Protein AF-0000000078814938 (afdb_homodimer)

Structure (mmCIF, N/CA/C/O backbone):
data_AF-0000000078814938-model_v1
#
loop_
_entity.id
_entity.type
_entity.pdbx_description
1 polymer 'Phospholipase D-like domain-containing protein'
#
loop_
_atom_site.group_PDB
_atom_site.id
_atom_site.type_symbol
_atom_site.label_atom_id
_atom_site.label_alt_id
_atom_site.label_comp_id
_atom_site.label_asym_id
_atom_site.label_entity_id
_atom_site.label_seq_id
_atom_site.pdbx_PDB_ins_code
_atom_site.Cartn_x
_atom_site.Cartn_y
_atom_site.Cartn_z
_atom_site.occupancy
_atom_site.B_iso_or_equiv
_atom_site.auth_seq_id
_atom_site.auth_comp_id
_atom_site.auth_asym_id
_atom_site.auth_atom_id
_atom_site.pdbx_PDB_model_num
ATOM 1 N N . MET A 1 1 ? 41.344 -70.188 -36.875 1 22.92 1 MET A N 1
ATOM 2 C CA . MET A 1 1 ? 41.781 -70.812 -35.656 1 22.92 1 MET A CA 1
ATOM 3 C C . MET A 1 1 ? 43.219 -70.438 -35.344 1 22.92 1 MET A C 1
ATOM 5 O O . MET A 1 1 ? 44.031 -71.25 -34.938 1 22.92 1 MET A O 1
ATOM 9 N N . ARG A 1 2 ? 43.75 -69.188 -35.844 1 20.52 2 ARG A N 1
ATOM 10 C CA . ARG A 1 2 ? 45.031 -68.875 -36.438 1 20.52 2 ARG A CA 1
ATOM 11 C C . ARG A 1 2 ? 46.125 -68.75 -35.375 1 20.52 2 ARG A C 1
ATOM 13 O O . ARG A 1 2 ? 46.094 -67.875 -34.531 1 20.52 2 ARG A O 1
ATOM 20 N N . SER A 1 3 ? 46.594 -70 -34.812 1 20.7 3 SER A N 1
ATOM 21 C CA . SER A 1 3 ? 47.281 -70.438 -33.594 1 20.7 3 SER A CA 1
ATOM 22 C C . SER A 1 3 ? 48.688 -69.812 -33.5 1 20.7 3 SER A C 1
ATOM 24 O O . SER A 1 3 ? 49.281 -69.75 -32.438 1 20.7 3 SER A O 1
ATOM 26 N N . LEU A 1 4 ? 49.281 -69.562 -34.688 1 19.75 4 LEU A N 1
ATOM 27 C CA . LEU A 1 4 ? 50.625 -70.062 -34.875 1 19.75 4 LEU A CA 1
ATOM 28 C C . LEU A 1 4 ? 51.625 -69.25 -34.062 1 19.75 4 LEU A C 1
ATOM 30 O O . LEU A 1 4 ? 52.562 -69.812 -33.5 1 19.75 4 LEU A O 1
ATOM 34 N N . PHE A 1 5 ? 51.875 -68 -34.312 1 23.58 5 PHE A N 1
ATOM 35 C CA . PHE A 1 5 ? 53.156 -67.375 -34.656 1 23.58 5 PHE A CA 1
ATOM 36 C C . PHE A 1 5 ? 53.938 -67 -33.406 1 23.58 5 PHE A C 1
ATOM 38 O O . PHE A 1 5 ? 53.562 -66.125 -32.656 1 23.58 5 PHE A O 1
ATOM 45 N N . PHE A 1 6 ? 54.625 -68.062 -32.719 1 23.88 6 PHE A N 1
ATOM 46 C CA . PHE A 1 6 ? 55.219 -68.125 -31.391 1 23.88 6 PHE A CA 1
ATOM 47 C C . PHE A 1 6 ? 56.438 -67.188 -31.297 1 23.88 6 PHE A C 1
ATOM 49 O O . PHE A 1 6 ? 57.531 -67.562 -31.734 1 23.88 6 PHE A O 1
ATOM 56 N N . THR A 1 7 ? 56.469 -65.938 -31.859 1 27.27 7 THR A N 1
ATOM 57 C CA . THR A 1 7 ? 57.75 -65.312 -32.125 1 27.27 7 THR A CA 1
ATOM 58 C C . THR A 1 7 ? 58.531 -65.125 -30.828 1 27.27 7 THR A C 1
ATOM 60 O O . THR A 1 7 ? 58 -64.562 -29.844 1 27.27 7 THR A O 1
ATOM 63 N N . PRO A 1 8 ? 59.688 -65.75 -30.688 1 26.08 8 PRO A N 1
ATOM 64 C CA . PRO A 1 8 ? 60.469 -66 -29.5 1 26.08 8 PRO A CA 1
ATOM 65 C C . PRO A 1 8 ? 60.875 -64.75 -28.781 1 26.08 8 PRO A C 1
ATOM 67 O O . PRO A 1 8 ? 60.906 -63.656 -29.375 1 26.08 8 PRO A O 1
ATOM 70 N N . LYS A 1 9 ? 61.031 -64.812 -27.406 1 26.25 9 LYS A N 1
ATOM 71 C CA . LYS A 1 9 ? 60.938 -63.969 -26.234 1 26.25 9 LYS A CA 1
ATOM 72 C C . LYS A 1 9 ? 62.219 -63.156 -26.047 1 26.25 9 LYS A C 1
ATOM 74 O O . LYS A 1 9 ? 63.281 -63.719 -25.75 1 26.25 9 LYS A O 1
ATOM 79 N N . PRO A 1 10 ? 62.469 -62.188 -27.016 1 26.39 10 PRO A N 1
ATOM 80 C CA . PRO A 1 10 ? 63.844 -61.656 -27.016 1 26.39 10 PRO A CA 1
ATOM 81 C C . PRO A 1 10 ? 64.312 -61.281 -25.609 1 26.39 10 PRO A C 1
ATOM 83 O O . PRO A 1 10 ? 63.469 -61.031 -24.719 1 26.39 10 PRO A O 1
ATOM 86 N N . GLU A 1 11 ? 65.562 -61.438 -25.344 1 25.72 11 GLU A N 1
ATOM 87 C CA . GLU A 1 11 ? 66.5 -61.406 -24.203 1 25.72 11 GLU A CA 1
ATOM 88 C C . GLU A 1 11 ? 66.375 -60.062 -23.469 1 25.72 11 GLU A C 1
ATOM 90 O O . GLU A 1 11 ? 66.188 -59 -24.094 1 25.72 11 GLU A O 1
ATOM 95 N N . ASP A 1 12 ? 66.188 -60.031 -22.094 1 24.47 12 ASP A N 1
ATOM 96 C CA . ASP A 1 12 ? 65.688 -59.156 -21.016 1 24.47 12 ASP A CA 1
ATOM 97 C C . ASP A 1 12 ? 66.688 -58.031 -20.734 1 24.47 12 ASP A C 1
ATOM 99 O O . ASP A 1 12 ? 66.625 -57.344 -19.703 1 24.47 12 ASP A O 1
ATOM 103 N N . VAL A 1 13 ? 67.375 -57.562 -21.797 1 25.81 13 VAL A N 1
ATOM 104 C CA . VAL A 1 13 ? 68.562 -56.844 -21.328 1 25.81 13 VAL A CA 1
ATOM 105 C C . VAL A 1 13 ? 68.125 -55.844 -20.266 1 25.81 13 VAL A C 1
ATOM 107 O O . VAL A 1 13 ? 67.125 -55.156 -20.406 1 25.81 13 VAL A O 1
ATOM 110 N N . PRO A 1 14 ? 68.812 -55.844 -19.062 1 25.91 14 PRO A N 1
ATOM 111 C CA . PRO A 1 14 ? 68.438 -55.219 -17.797 1 25.91 14 PRO A CA 1
ATOM 112 C C . PRO A 1 14 ? 68.5 -53.688 -17.875 1 25.91 14 PRO A C 1
ATOM 114 O O . PRO A 1 14 ? 69.5 -53.094 -18.312 1 25.91 14 PRO A O 1
ATOM 117 N N . GLU A 1 15 ? 67.438 -53.031 -18.406 1 22.36 15 GLU A N 1
ATOM 118 C CA . GLU A 1 15 ? 67.5 -51.594 -18.688 1 22.36 15 GLU A CA 1
ATOM 119 C C . GLU A 1 15 ? 68 -50.844 -17.484 1 22.36 15 GLU A C 1
ATOM 121 O O . GLU A 1 15 ? 67.938 -51.281 -16.344 1 22.36 15 GLU A O 1
ATOM 126 N N . GLU A 1 16 ? 68.812 -49.875 -17.766 1 24.8 16 GLU A N 1
ATOM 127 C CA . GLU A 1 16 ? 69.688 -48.844 -17.203 1 24.8 16 GLU A CA 1
ATOM 128 C C . GLU A 1 16 ? 68.875 -47.969 -16.203 1 24.8 16 GLU A C 1
ATOM 130 O O . GLU A 1 16 ? 67.938 -47.312 -16.562 1 24.8 16 GLU A O 1
ATOM 135 N N . PRO A 1 17 ? 68.688 -48.375 -14.992 1 25.03 17 PRO A N 1
ATOM 136 C CA . PRO A 1 17 ? 67.75 -47.688 -14.141 1 25.03 17 PRO A CA 1
ATOM 137 C C . PRO A 1 17 ? 68.062 -46.219 -13.922 1 25.03 17 PRO A C 1
ATOM 139 O O . PRO A 1 17 ? 69.125 -45.906 -13.383 1 25.03 17 PRO A O 1
ATOM 142 N N . VAL A 1 18 ? 68.188 -45.5 -15.008 1 24.8 18 VAL A N 1
ATOM 143 C CA . VAL A 1 18 ? 68.75 -44.156 -14.797 1 24.8 18 VAL A CA 1
ATOM 144 C C . VAL A 1 18 ? 68.062 -43.5 -13.609 1 24.8 18 VAL A C 1
ATOM 146 O O . VAL A 1 18 ? 66.812 -43.594 -13.453 1 24.8 18 VAL A O 1
ATOM 149 N N . SER A 1 19 ? 68.75 -43.312 -12.508 1 22.05 19 SER A N 1
ATOM 150 C CA . SER A 1 19 ? 68.438 -42.906 -11.141 1 22.05 19 SER A CA 1
ATOM 151 C C . SER A 1 19 ? 67.875 -41.5 -11.102 1 22.05 19 SER A C 1
ATOM 153 O O . SER A 1 19 ? 68.562 -40.531 -10.836 1 22.05 19 SER A O 1
ATOM 155 N N . ASP A 1 20 ? 66.812 -41.219 -11.969 1 20.7 20 ASP A N 1
ATOM 156 C CA . ASP A 1 20 ? 66.375 -39.844 -12.031 1 20.7 20 ASP A CA 1
ATOM 157 C C . ASP A 1 20 ? 66.062 -39.281 -10.641 1 20.7 20 ASP A C 1
ATOM 159 O O . ASP A 1 20 ? 65.062 -39.688 -10.023 1 20.7 20 ASP A O 1
ATOM 163 N N . ARG A 1 21 ? 67.062 -39.062 -9.805 1 26.22 21 ARG A N 1
ATOM 164 C CA . ARG A 1 21 ? 67 -38.469 -8.477 1 26.22 21 ARG A CA 1
ATOM 165 C C . ARG A 1 21 ? 66.188 -37.188 -8.516 1 26.22 21 ARG A C 1
ATOM 167 O O . ARG A 1 21 ? 66.688 -36.125 -8.938 1 26.22 21 ARG A O 1
ATOM 174 N N . GLN A 1 22 ? 65 -37.219 -9.188 1 22.22 22 GLN A N 1
ATOM 175 C CA . GLN A 1 22 ? 64.375 -35.906 -9.258 1 22.22 22 GLN A CA 1
ATOM 176 C C . GLN A 1 22 ? 64.188 -35.281 -7.871 1 22.22 22 GLN A C 1
ATOM 178 O O . GLN A 1 22 ? 63.781 -35.969 -6.926 1 22.22 22 GLN A O 1
ATOM 183 N N . PRO A 1 23 ? 64.875 -34.188 -7.578 1 23.77 23 PRO A N 1
ATOM 184 C CA . PRO A 1 23 ? 64.875 -33.469 -6.297 1 23.77 23 PRO A CA 1
ATOM 185 C C . PRO A 1 23 ? 63.469 -33.188 -5.789 1 23.77 23 PRO A C 1
ATOM 1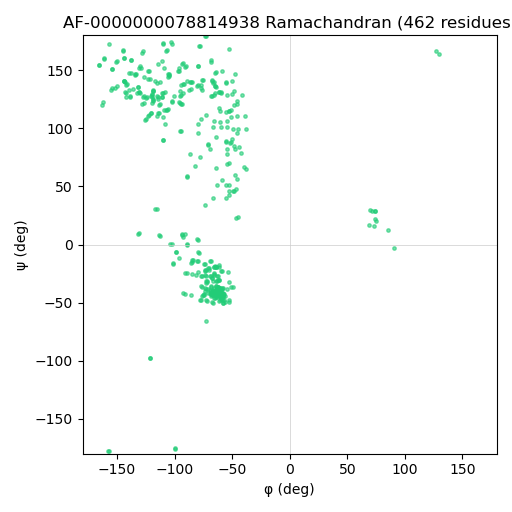87 O O . PRO A 1 23 ? 62.594 -32.781 -6.566 1 23.77 23 PRO A O 1
ATOM 190 N N . GLU A 1 24 ? 62.969 -33.969 -4.871 1 23.2 24 GLU A N 1
ATOM 191 C CA . GLU A 1 24 ? 61.656 -33.812 -4.258 1 23.2 24 GLU A CA 1
ATOM 192 C C . GLU A 1 24 ? 61.469 -32.438 -3.643 1 23.2 24 GLU A C 1
ATOM 194 O O . GLU A 1 24 ? 62.094 -32.125 -2.627 1 23.2 24 GLU A O 1
ATOM 199 N N . GLU A 1 25 ? 61.719 -31.391 -4.352 1 22.67 25 GLU A N 1
ATOM 200 C CA . GLU A 1 25 ? 61.594 -30.125 -3.623 1 22.67 25 GLU A CA 1
ATOM 201 C C . GLU A 1 25 ? 60.281 -30.062 -2.838 1 22.67 25 GLU A C 1
ATOM 203 O O . GLU A 1 25 ? 59.219 -30.516 -3.324 1 22.67 25 GLU A O 1
ATOM 208 N N . ASN A 1 26 ? 60.344 -29.922 -1.495 1 23.95 26 ASN A N 1
ATOM 209 C CA . ASN A 1 26 ? 59.438 -29.75 -0.366 1 23.95 26 ASN A CA 1
ATOM 210 C C . ASN A 1 26 ? 58.438 -28.641 -0.618 1 23.95 26 ASN A C 1
ATOM 212 O O . ASN A 1 26 ? 58.75 -27.453 -0.477 1 23.95 26 ASN A O 1
ATOM 216 N N . ARG A 1 27 ? 57.781 -28.5 -1.717 1 22.89 27 ARG A N 1
ATOM 217 C CA . ARG A 1 27 ? 56.906 -27.359 -1.806 1 22.89 27 ARG A CA 1
ATOM 218 C C . ARG A 1 27 ? 55.906 -27.344 -0.652 1 22.89 27 ARG A C 1
ATOM 220 O O . ARG A 1 27 ? 55.094 -28.266 -0.524 1 22.89 27 ARG A O 1
ATOM 227 N N . ALA A 1 28 ? 56.219 -26.75 0.521 1 27.55 28 ALA A N 1
ATOM 228 C CA . ALA A 1 28 ? 55.375 -26.391 1.665 1 27.55 28 ALA A CA 1
ATOM 229 C C . ALA A 1 28 ? 54.062 -25.781 1.209 1 27.55 28 ALA A C 1
ATOM 231 O O . ALA A 1 28 ? 54.031 -24.75 0.545 1 27.55 28 ALA A O 1
ATOM 232 N N . ASP A 1 29 ? 53.062 -26.562 0.767 1 22.86 29 ASP A N 1
ATOM 233 C CA . ASP A 1 29 ? 51.719 -26.109 0.399 1 22.86 29 ASP A CA 1
ATOM 234 C C . ASP A 1 29 ? 51.125 -25.188 1.465 1 22.86 29 ASP A C 1
ATOM 236 O O . ASP A 1 29 ? 50.781 -25.641 2.555 1 22.86 29 ASP A O 1
ATOM 240 N N . ASN A 1 30 ? 51.719 -24.062 1.802 1 25.91 30 ASN A N 1
ATOM 241 C CA . ASN A 1 30 ? 51.094 -23.031 2.656 1 25.91 30 ASN A CA 1
ATOM 242 C C . ASN A 1 30 ? 49.688 -22.734 2.232 1 25.91 30 ASN A C 1
ATOM 244 O O . ASN A 1 30 ? 49.438 -21.875 1.373 1 25.91 30 ASN A O 1
ATOM 248 N N . THR A 1 31 ? 48.875 -23.688 2.014 1 26.52 31 THR A N 1
ATOM 249 C CA . THR A 1 31 ? 47.5 -23.328 1.744 1 26.52 31 THR A CA 1
ATOM 250 C C . THR A 1 31 ? 46.969 -22.406 2.834 1 26.52 31 THR A C 1
ATOM 252 O O . THR A 1 31 ? 46.969 -22.766 4.012 1 26.52 31 THR A O 1
ATOM 255 N N . PRO A 1 32 ? 47.188 -21.094 2.645 1 28.25 32 PRO A N 1
ATOM 256 C CA . PRO A 1 32 ? 46.594 -20.188 3.627 1 28.25 32 PRO A CA 1
ATOM 257 C C . PRO A 1 32 ? 45.219 -20.625 4.078 1 28.25 32 PRO A C 1
ATOM 259 O O . PRO A 1 32 ? 44.406 -21.094 3.26 1 28.25 32 PRO A O 1
ATOM 262 N N . ASP A 1 33 ? 45.156 -21.25 5.219 1 26.95 33 ASP A N 1
ATOM 263 C CA . ASP A 1 33 ? 43.906 -21.578 5.934 1 26.95 33 ASP A CA 1
ATOM 264 C C . ASP A 1 33 ? 42.875 -20.453 5.812 1 26.95 33 ASP A C 1
ATOM 266 O O . ASP A 1 33 ? 43.094 -19.344 6.332 1 26.95 33 ASP A O 1
ATOM 270 N N . LYS A 1 34 ? 42.406 -20.203 4.566 1 30.14 34 LYS A N 1
ATOM 271 C CA . LYS A 1 34 ? 41.312 -19.266 4.387 1 30.14 34 LYS A CA 1
ATOM 272 C C . LYS A 1 34 ? 40.281 -19.422 5.488 1 30.14 34 LYS A C 1
ATOM 274 O O . LYS A 1 34 ? 39.594 -20.453 5.57 1 30.14 34 LYS A O 1
ATOM 279 N N 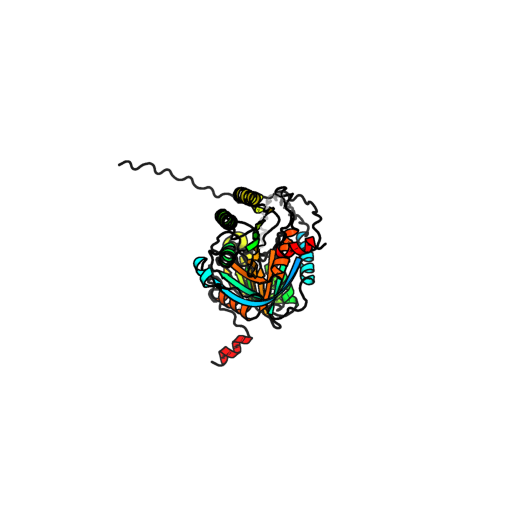. HIS A 1 35 ? 40.656 -19.094 6.691 1 26.28 35 HIS A N 1
ATOM 280 C CA . HIS A 1 35 ? 39.688 -19.047 7.797 1 26.28 35 HIS A CA 1
ATOM 281 C C . HIS A 1 35 ? 38.406 -18.359 7.387 1 26.28 35 HIS A C 1
ATOM 283 O O . HIS A 1 35 ? 38.438 -17.234 6.867 1 26.28 35 HIS A O 1
ATOM 289 N N . ILE A 1 36 ? 37.531 -19.062 6.785 1 26.66 36 ILE A N 1
ATOM 290 C CA . ILE A 1 36 ? 36.188 -18.547 6.539 1 26.66 36 ILE A CA 1
ATOM 291 C C . ILE A 1 36 ? 35.625 -17.938 7.82 1 26.66 36 ILE A C 1
ATOM 293 O O . ILE A 1 36 ? 35.594 -18.594 8.867 1 26.66 36 ILE A O 1
ATOM 297 N N . LYS A 1 37 ? 36 -16.734 8.078 1 26.28 37 LYS A N 1
ATOM 298 C CA . LYS A 1 37 ? 35.312 -16.031 9.172 1 26.28 37 LYS A CA 1
ATOM 299 C C . LYS A 1 37 ? 33.812 -16 8.953 1 26.28 37 LYS A C 1
ATOM 301 O O . LYS A 1 37 ? 33.344 -15.648 7.867 1 26.28 37 LYS A O 1
ATOM 306 N N . ALA A 1 38 ? 33.219 -17 9.438 1 25.97 38 ALA A N 1
ATOM 307 C CA . ALA A 1 38 ? 31.75 -16.938 9.406 1 25.97 38 ALA A CA 1
ATOM 308 C C . ALA A 1 38 ? 31.219 -16.078 10.547 1 25.97 38 ALA A C 1
ATOM 310 O O . ALA A 1 38 ? 31.719 -16.141 11.672 1 25.97 38 ALA A O 1
ATOM 311 N N . ARG A 1 39 ? 30.969 -14.93 10.336 1 26.88 39 ARG A N 1
ATOM 312 C CA . ARG A 1 39 ? 30.266 -14.125 11.32 1 26.88 39 ARG A CA 1
ATOM 313 C C . ARG A 1 39 ? 28.828 -14.625 11.516 1 26.88 39 ARG A C 1
ATOM 315 O O . ARG A 1 39 ? 28.078 -14.773 10.547 1 26.88 39 ARG A O 1
ATOM 322 N N . ARG A 1 40 ? 28.703 -15.211 12.594 1 28.3 40 ARG A N 1
ATOM 323 C CA . ARG A 1 40 ? 27.328 -15.547 12.992 1 28.3 40 ARG A CA 1
ATOM 324 C C . ARG A 1 40 ? 26.5 -14.289 13.211 1 28.3 40 ARG A C 1
ATOM 326 O O . ARG A 1 40 ? 26.922 -13.375 13.93 1 28.3 40 ARG A O 1
ATOM 333 N N . THR A 1 41 ? 25.875 -13.844 12.336 1 30.98 41 THR A N 1
ATOM 334 C CA . THR A 1 41 ? 24.906 -12.789 12.586 1 30.98 41 THR A CA 1
ATOM 335 C C . THR A 1 41 ? 23.75 -13.312 13.445 1 30.98 41 THR A C 1
ATOM 337 O O . THR A 1 41 ? 23.344 -14.469 13.305 1 30.98 41 THR A O 1
ATOM 340 N N . LYS A 1 42 ? 23.781 -13.039 14.602 1 33.34 42 LYS A N 1
ATOM 341 C CA . LYS A 1 42 ? 22.641 -13.336 15.469 1 33.34 42 LYS A CA 1
ATOM 342 C C . LYS A 1 42 ? 21.312 -13.07 14.75 1 33.34 42 LYS A C 1
ATOM 344 O O . LYS A 1 42 ? 21.141 -12.016 14.141 1 33.34 42 LYS A O 1
ATOM 349 N N . ASN A 1 43 ? 20.516 -14.125 14.414 1 35.25 43 ASN A N 1
ATOM 350 C CA . ASN A 1 43 ? 19.188 -14.32 13.852 1 35.25 43 ASN A CA 1
ATOM 351 C C . ASN A 1 43 ? 18.156 -13.43 14.539 1 35.25 43 ASN A C 1
ATOM 353 O O . ASN A 1 43 ? 17.312 -13.914 15.297 1 35.25 43 ASN A O 1
ATOM 357 N N . VAL A 1 44 ? 18.516 -12.352 15.156 1 40.03 44 VAL A N 1
ATOM 358 C CA . VAL A 1 44 ? 17.594 -11.391 15.742 1 40.03 44 VAL A CA 1
ATOM 359 C C . VAL A 1 44 ? 16.516 -11.023 14.719 1 40.03 44 VAL A C 1
ATOM 361 O O . VAL A 1 44 ? 15.336 -10.938 15.047 1 40.03 44 VAL A O 1
ATOM 364 N N . HIS A 1 45 ? 16.906 -10.938 13.508 1 43.34 45 HIS A N 1
ATOM 365 C CA . HIS A 1 45 ? 15.938 -10.609 12.477 1 43.34 45 HIS A CA 1
ATOM 366 C C . HIS A 1 45 ? 14.914 -11.727 12.305 1 43.34 45 HIS A C 1
ATOM 368 O O . HIS A 1 45 ? 13.727 -11.469 12.086 1 43.34 45 HIS A O 1
ATOM 374 N N . PHE A 1 46 ? 15.414 -12.992 12.562 1 44.34 46 PHE A N 1
ATOM 375 C CA . PHE A 1 46 ? 14.523 -14.133 12.398 1 44.34 46 PHE A CA 1
ATOM 376 C C . PHE A 1 46 ? 13.5 -14.195 13.531 1 44.34 46 PHE A C 1
ATOM 378 O O . PHE A 1 46 ? 12.312 -14.414 13.289 1 44.34 46 PHE A O 1
ATOM 385 N N . ASP A 1 47 ? 14.023 -13.828 14.742 1 44.44 47 ASP A N 1
ATOM 386 C CA . ASP A 1 47 ? 13.102 -13.867 15.875 1 44.44 47 ASP A CA 1
ATOM 387 C C . ASP A 1 47 ? 12.07 -12.75 15.773 1 44.44 47 ASP A C 1
ATOM 389 O O . ASP A 1 47 ? 10.883 -12.969 16.047 1 44.44 47 ASP A O 1
ATOM 393 N N . ARG A 1 48 ? 12.57 -11.742 15.352 1 47 48 ARG A N 1
ATOM 394 C CA . ARG A 1 48 ? 11.648 -10.617 15.211 1 47 48 ARG A CA 1
ATOM 395 C C . ARG A 1 48 ? 10.633 -10.875 14.102 1 47 48 ARG A C 1
ATOM 397 O O . ARG A 1 48 ? 9.445 -10.602 14.273 1 47 48 ARG A O 1
ATOM 404 N N . ARG A 1 49 ? 11.141 -11.492 13.141 1 54.41 49 ARG A N 1
ATOM 405 C CA . ARG A 1 49 ? 10.227 -11.852 12.062 1 54.41 49 ARG A CA 1
ATOM 406 C C . ARG A 1 49 ? 9.164 -12.828 12.547 1 54.41 49 ARG A C 1
ATOM 408 O O . ARG A 1 49 ? 7.98 -12.68 12.234 1 54.41 49 ARG A O 1
ATOM 415 N N . ILE A 1 50 ? 9.633 -13.734 13.344 1 47.88 50 ILE A N 1
ATOM 416 C CA . ILE A 1 50 ? 8.719 -14.758 13.844 1 47.88 50 ILE A CA 1
ATOM 417 C C . ILE A 1 50 ? 7.688 -14.109 14.773 1 47.88 50 ILE A C 1
ATOM 419 O O . ILE A 1 50 ? 6.488 -14.383 14.664 1 47.88 50 ILE A O 1
ATOM 423 N N . LYS A 1 51 ? 8.141 -13.227 15.602 1 56.75 51 LYS A N 1
ATOM 424 C CA . LYS A 1 51 ? 7.23 -12.578 16.547 1 56.75 51 LYS A CA 1
ATOM 425 C C . LYS A 1 51 ? 6.207 -11.719 15.805 1 56.75 51 LYS A C 1
ATOM 427 O O . LYS A 1 51 ? 5.02 -11.75 16.125 1 56.75 51 LYS A O 1
ATOM 432 N N . SER A 1 52 ? 6.766 -11.188 14.859 1 65.5 52 SER A N 1
ATOM 433 C CA . SER A 1 52 ? 5.879 -10.305 14.102 1 65.5 52 SER A CA 1
ATOM 434 C C . SER A 1 52 ? 4.867 -11.109 13.289 1 65.5 52 SER A C 1
ATOM 436 O O . SER A 1 52 ? 3.686 -10.766 13.25 1 65.5 52 SER A O 1
ATOM 438 N N . GLU A 1 53 ? 5.375 -12.18 12.781 1 68.56 53 GLU A N 1
ATOM 439 C CA . GLU A 1 53 ? 4.48 -13.062 12.039 1 68.56 53 GLU A CA 1
ATOM 440 C C . GLU A 1 53 ? 3.438 -13.695 12.953 1 68.56 53 GLU A C 1
ATOM 442 O O . GLU A 1 53 ? 2.264 -13.789 12.594 1 68.56 53 GLU A O 1
ATOM 447 N N . LEU A 1 54 ? 3.975 -14.078 14.094 1 69.38 54 LEU A N 1
ATOM 448 C CA . LEU A 1 54 ? 3.059 -14.672 15.062 1 69.38 54 LEU A CA 1
ATOM 449 C C . LEU A 1 54 ? 2.002 -13.664 15.5 1 69.38 54 LEU A C 1
ATOM 451 O O . LEU A 1 54 ? 0.826 -14.016 15.633 1 69.38 54 LEU A O 1
ATOM 455 N N . HIS A 1 55 ? 2.449 -12.562 15.602 1 79.12 55 HIS A N 1
ATOM 456 C CA . HIS A 1 55 ? 1.52 -11.508 16.016 1 79.12 55 HIS A CA 1
ATOM 457 C C . HIS A 1 55 ? 0.494 -11.227 14.922 1 79.12 55 HIS A C 1
ATOM 459 O O . HIS A 1 55 ? -0.678 -10.977 15.211 1 79.12 55 HIS A O 1
ATOM 465 N N . LEU A 1 56 ? 0.977 -11.336 13.711 1 80.62 56 LEU A N 1
ATOM 466 C CA . LEU A 1 56 ? 0.055 -11.141 12.594 1 80.62 56 LEU A CA 1
ATOM 467 C C . LEU A 1 56 ? -1.054 -12.188 12.617 1 80.62 56 LEU A C 1
ATOM 469 O O . LEU A 1 56 ? -2.225 -11.859 12.414 1 80.62 56 LEU A O 1
ATOM 473 N N . GLU A 1 57 ? -0.697 -13.352 12.906 1 78.44 57 GLU A N 1
ATOM 474 C CA . GLU A 1 57 ? -1.668 -14.438 12.938 1 78.44 57 GLU A CA 1
ATOM 475 C C . GLU A 1 57 ? -2.684 -14.242 14.055 1 78.44 57 GLU A C 1
ATOM 477 O O . GLU A 1 57 ? -3.838 -14.656 13.938 1 78.44 57 GLU A O 1
ATOM 482 N N . GLU A 1 58 ? -2.203 -13.523 15.008 1 79.56 58 GLU A N 1
ATOM 483 C CA . GLU A 1 58 ? -3.102 -13.258 16.125 1 79.56 58 GLU A CA 1
ATOM 484 C C . GLU A 1 58 ? -4.051 -12.109 15.812 1 79.56 58 GLU A C 1
ATOM 486 O O . GLU A 1 58 ? -5.16 -12.047 16.344 1 79.56 58 GLU A O 1
ATOM 491 N N . CYS A 1 59 ? -3.617 -11.297 14.984 1 82.5 59 CYS A N 1
ATOM 492 C CA . CYS A 1 59 ? -4.383 -10.086 14.711 1 82.5 59 CYS A CA 1
ATOM 493 C C . CYS A 1 59 ? -5.391 -10.32 13.594 1 82.5 59 CYS A C 1
ATOM 495 O O . CYS A 1 59 ? -6.387 -9.602 13.484 1 82.5 59 CYS A O 1
ATOM 497 N N . LEU A 1 60 ? -5.129 -11.281 12.742 1 86.12 60 LEU A N 1
ATOM 498 C CA . LEU A 1 60 ? -6.02 -11.57 11.625 1 86.12 60 LEU A CA 1
ATOM 499 C C . LEU A 1 60 ? -6.977 -12.703 11.977 1 86.12 60 LEU A C 1
ATOM 501 O O . LEU A 1 60 ? -6.652 -13.57 12.789 1 86.12 60 LEU A O 1
ATOM 505 N N . PRO A 1 61 ? -8.117 -12.68 11.445 1 81.56 61 PRO A N 1
ATOM 506 C CA . PRO A 1 61 ? -9.078 -13.742 11.75 1 81.56 61 PRO A CA 1
ATOM 507 C C . PRO A 1 61 ? -8.664 -15.094 11.172 1 81.56 61 PRO A C 1
ATOM 509 O O . PRO A 1 61 ? -7.953 -15.156 10.164 1 81.56 61 PRO A O 1
ATOM 512 N N . TRP A 1 62 ? -9.188 -16.062 11.734 1 79.88 62 TRP A N 1
ATOM 513 C CA . TRP A 1 62 ? -8.969 -17.406 11.227 1 79.88 62 TRP A CA 1
ATOM 514 C C . TRP A 1 62 ? -9.734 -17.625 9.922 1 79.88 62 TRP A C 1
ATOM 516 O O . TRP A 1 62 ? -9.297 -18.391 9.055 1 79.88 62 TRP A O 1
ATOM 526 N N . HIS A 1 63 ? -10.82 -16.938 9.906 1 86.88 63 HIS A N 1
ATOM 527 C CA . HIS A 1 63 ? -11.586 -17.016 8.664 1 86.88 63 HIS A CA 1
ATOM 528 C C . HIS A 1 63 ? -11.883 -15.641 8.102 1 86.88 63 HIS A C 1
ATOM 530 O O . HIS A 1 63 ? -12.539 -14.828 8.75 1 86.88 63 HIS A O 1
ATOM 536 N N . PHE A 1 64 ? -11.414 -15.508 6.91 1 92.06 64 PHE A N 1
ATOM 537 C CA . PHE A 1 64 ? -11.688 -14.242 6.246 1 92.06 64 PHE A CA 1
ATOM 538 C C . PHE A 1 64 ? -13.125 -14.18 5.754 1 92.06 64 PHE A C 1
ATOM 540 O O . PHE A 1 64 ? -13.672 -15.188 5.289 1 92.06 64 PHE A O 1
ATOM 547 N N . GLU A 1 65 ? -13.758 -13.023 5.859 1 90.88 65 GLU A N 1
ATOM 548 C CA . GLU A 1 65 ? -15.133 -12.828 5.422 1 90.88 65 GLU A CA 1
ATOM 549 C C . GLU A 1 65 ? -15.188 -12.266 4.004 1 90.88 65 GLU A C 1
ATOM 551 O O . GLU A 1 65 ? -14.516 -11.281 3.693 1 90.88 65 GLU A O 1
ATOM 556 N N . LYS A 1 66 ? -16.031 -12.906 3.184 1 92 66 LYS A N 1
ATOM 557 C CA . LYS A 1 66 ? -16.203 -12.43 1.812 1 92 66 LYS A CA 1
ATOM 558 C C . LYS A 1 66 ? -16.719 -11 1.787 1 92 66 LYS A C 1
ATOM 560 O O . LYS A 1 66 ? -17.641 -10.648 2.537 1 92 66 LYS A O 1
ATOM 565 N N . GLY A 1 67 ? -16.031 -10.227 1.011 1 91.38 67 GLY A N 1
ATOM 566 C CA . GLY A 1 67 ? -16.453 -8.844 0.866 1 91.38 67 GLY A CA 1
ATOM 567 C C . GLY A 1 67 ? -15.812 -7.914 1.874 1 91.38 67 GLY A C 1
ATOM 568 O O . GLY A 1 67 ? -15.945 -6.691 1.775 1 91.38 67 GLY A O 1
ATOM 569 N N . ALA A 1 68 ? -15.023 -8.477 2.773 1 93.19 68 ALA A N 1
ATOM 570 C CA . ALA A 1 68 ? -14.406 -7.668 3.82 1 93.19 68 ALA A CA 1
ATOM 571 C C . ALA A 1 68 ? -12.984 -7.262 3.428 1 93.19 68 ALA A C 1
ATOM 573 O O . ALA A 1 68 ? -12.352 -7.914 2.592 1 93.19 68 ALA A O 1
ATOM 574 N N . SER A 1 69 ? -12.562 -6.152 3.936 1 95.5 69 SER A N 1
ATOM 575 C CA . SER A 1 69 ? -11.172 -5.715 3.869 1 95.5 69 SER A CA 1
ATOM 576 C C . SER A 1 69 ? -10.539 -5.648 5.258 1 95.5 69 SER A C 1
ATOM 578 O O . SER A 1 69 ? -11.195 -5.242 6.219 1 95.5 69 SER A O 1
ATOM 580 N N . TYR A 1 70 ? -9.328 -6.078 5.359 1 93.94 70 TYR A N 1
ATOM 581 C CA . TYR A 1 70 ? -8.531 -6.039 6.582 1 93.94 70 TYR A CA 1
ATOM 582 C C . TYR A 1 70 ? -7.328 -5.117 6.422 1 93.94 70 TYR A C 1
ATOM 584 O O . TYR A 1 70 ? -6.398 -5.426 5.668 1 93.94 70 TYR A O 1
ATOM 592 N N . HIS A 1 71 ? -7.414 -4.051 7.113 1 95.56 71 HIS A N 1
ATOM 593 C CA . HIS A 1 71 ? -6.359 -3.047 7.07 1 95.56 71 HIS A CA 1
ATOM 594 C C . HIS A 1 71 ? -5.375 -3.23 8.227 1 95.56 71 HIS A C 1
ATOM 596 O O . HIS A 1 71 ? -5.77 -3.18 9.391 1 95.56 71 HIS A O 1
ATOM 602 N N . CYS A 1 72 ? -4.09 -3.404 7.859 1 93.06 72 CYS A N 1
ATOM 603 C CA . CYS A 1 72 ? -3.055 -3.693 8.844 1 93.06 72 CYS A CA 1
ATOM 604 C C . CYS A 1 72 ? -1.94 -2.654 8.789 1 93.06 72 CYS A C 1
ATOM 606 O O . CYS A 1 72 ? -1.591 -2.172 7.715 1 93.06 72 CYS A O 1
ATOM 608 N N . ILE A 1 73 ? -1.436 -2.314 9.906 1 93.56 73 ILE A N 1
ATOM 609 C CA . ILE A 1 73 ? -0.237 -1.49 10.016 1 93.56 73 ILE A CA 1
ATOM 610 C C . ILE A 1 73 ? 0.733 -2.123 11.016 1 93.56 73 ILE A C 1
ATOM 612 O O . ILE A 1 73 ? 0.331 -2.547 12.102 1 93.56 73 ILE A O 1
ATOM 616 N N . SER A 1 74 ? 1.969 -2.236 10.57 1 90.69 74 SER A N 1
ATOM 617 C CA . SER A 1 74 ? 2.979 -2.895 11.398 1 90.69 74 SER A CA 1
ATOM 618 C C . SER A 1 74 ? 4.062 -1.913 11.828 1 90.69 74 SER A C 1
ATOM 620 O O . SER A 1 74 ? 4.336 -0.933 11.133 1 90.69 74 SER A O 1
ATOM 622 N N . HIS A 1 75 ? 4.715 -2.221 12.945 1 87.12 75 HIS A N 1
ATOM 623 C CA . HIS A 1 75 ? 5.832 -1.42 13.422 1 87.12 75 HIS A CA 1
ATOM 624 C C . HIS A 1 75 ? 7.156 -1.935 12.867 1 87.12 75 HIS A C 1
ATOM 626 O O . HIS A 1 75 ? 8.227 -1.519 13.32 1 87.12 75 HIS A O 1
ATOM 632 N N . GLY A 1 76 ? 7.004 -2.811 11.977 1 82.44 76 GLY A N 1
ATOM 633 C CA . GLY A 1 76 ? 8.219 -3.332 11.367 1 82.44 76 GLY A CA 1
ATOM 634 C C . GLY A 1 76 ? 8.273 -4.848 11.359 1 82.44 76 GLY A C 1
ATOM 635 O O . GLY A 1 76 ? 7.391 -5.512 11.898 1 82.44 76 GLY A O 1
ATOM 636 N N . ASP A 1 77 ? 9.148 -5.332 10.547 1 79.75 77 ASP A N 1
ATOM 637 C CA . ASP A 1 77 ? 9.586 -6.723 10.5 1 79.75 77 ASP A CA 1
ATOM 638 C C . ASP A 1 77 ? 8.5 -7.613 9.891 1 79.75 77 ASP A C 1
ATOM 640 O O . ASP A 1 77 ? 8.43 -8.805 10.188 1 79.75 77 ASP A O 1
ATOM 644 N N . VAL A 1 78 ? 7.586 -7.055 9.273 1 83.62 78 VAL A N 1
ATOM 645 C CA . VAL A 1 78 ? 6.586 -7.812 8.531 1 83.62 78 VAL A CA 1
ATOM 646 C C . VAL A 1 78 ? 6.645 -7.441 7.051 1 83.62 78 VAL A C 1
ATOM 648 O O . VAL A 1 78 ? 6.617 -6.258 6.699 1 83.62 78 VAL A O 1
ATOM 651 N N . ASP A 1 79 ? 6.832 -8.43 6.258 1 88.56 79 ASP A N 1
ATOM 652 C CA . ASP A 1 79 ? 6.801 -8.164 4.824 1 88.56 79 ASP A CA 1
ATOM 653 C C . ASP A 1 79 ? 5.48 -8.633 4.207 1 88.56 79 ASP A C 1
ATOM 655 O O . ASP A 1 79 ? 4.637 -9.203 4.895 1 88.56 79 ASP A O 1
ATOM 659 N N . SER A 1 80 ? 5.355 -8.32 2.98 1 92.94 80 SER A N 1
ATOM 660 C CA . SER A 1 80 ? 4.059 -8.57 2.354 1 92.94 80 SER A CA 1
ATOM 661 C C . SER A 1 80 ? 3.799 -10.062 2.205 1 92.94 80 SER A C 1
ATOM 663 O O . SER A 1 80 ? 2.646 -10.508 2.23 1 92.94 80 SER A O 1
ATOM 665 N N . LEU A 1 81 ? 4.859 -10.867 2.105 1 94.88 81 LEU A N 1
ATOM 666 C CA . LEU A 1 81 ? 4.695 -12.312 1.934 1 94.88 81 LEU A CA 1
ATOM 667 C C . LEU A 1 81 ? 4.098 -12.945 3.186 1 94.88 81 LEU A C 1
ATOM 669 O O . LEU A 1 81 ? 3.422 -13.969 3.105 1 94.88 81 LEU A O 1
ATOM 673 N N . THR A 1 82 ? 4.348 -12.359 4.316 1 92.62 82 THR A N 1
ATOM 674 C CA . THR A 1 82 ? 3.803 -12.852 5.574 1 92.62 82 THR A CA 1
ATOM 675 C C . THR A 1 82 ? 2.277 -12.891 5.527 1 92.62 82 THR A C 1
ATOM 677 O O . THR A 1 82 ? 1.659 -13.805 6.074 1 92.62 82 THR A O 1
ATOM 680 N N . TYR A 1 83 ? 1.727 -11.961 4.922 1 94.5 83 TYR A N 1
ATOM 681 C CA . TYR A 1 83 ? 0.272 -11.93 4.809 1 94.5 83 TYR A CA 1
ATOM 682 C C . TYR A 1 83 ? -0.228 -13.039 3.889 1 94.5 83 TYR A C 1
ATOM 684 O O . TYR A 1 83 ? -1.269 -13.648 4.148 1 94.5 83 TYR A O 1
ATOM 692 N N . LEU A 1 84 ? 0.467 -13.281 2.834 1 96.5 84 LEU A N 1
ATOM 693 C CA . LEU A 1 84 ? 0.112 -14.406 1.966 1 96.5 84 LEU A CA 1
ATOM 694 C C . LEU A 1 84 ? 0.23 -15.727 2.711 1 96.5 84 LEU A C 1
ATOM 696 O O . LEU A 1 84 ? -0.585 -16.625 2.512 1 96.5 84 LEU A O 1
ATOM 700 N N . ARG A 1 85 ? 1.178 -15.82 3.539 1 94 85 ARG A N 1
ATOM 701 C CA . ARG A 1 85 ? 1.367 -17.031 4.336 1 94 85 ARG A CA 1
ATOM 702 C C . ARG A 1 85 ? 0.127 -17.344 5.168 1 94 85 ARG A C 1
ATOM 704 O O . ARG A 1 85 ? -0.288 -18.5 5.27 1 94 85 ARG A O 1
ATOM 711 N N . VAL A 1 86 ? -0.381 -16.359 5.758 1 92.44 86 VAL A N 1
ATOM 712 C CA . VAL A 1 86 ? -1.568 -16.531 6.586 1 92.44 86 VAL A CA 1
ATOM 713 C C . VAL A 1 86 ? -2.711 -17.094 5.742 1 92.44 86 VAL A C 1
ATOM 715 O O . VAL A 1 86 ? -3.463 -17.969 6.199 1 92.44 86 VAL A O 1
ATOM 718 N N . ILE A 1 87 ? -2.816 -16.656 4.539 1 95.06 87 ILE A N 1
ATOM 719 C CA . ILE A 1 87 ? -3.898 -17.078 3.656 1 95.06 87 ILE A CA 1
ATOM 720 C C . ILE A 1 87 ? -3.645 -18.5 3.174 1 95.06 87 ILE A C 1
ATOM 722 O O . ILE A 1 87 ? -4.559 -19.328 3.156 1 95.06 87 ILE A O 1
ATOM 726 N N . VAL A 1 88 ? -2.432 -18.812 2.816 1 95.94 88 VAL A N 1
ATOM 727 C CA . VAL A 1 88 ? -2.053 -20.125 2.305 1 95.94 88 VAL A CA 1
ATOM 728 C C . VAL A 1 88 ? -2.281 -21.188 3.381 1 95.94 88 VAL A C 1
ATOM 730 O O . VAL A 1 88 ? -2.617 -22.328 3.072 1 95.94 88 VAL A O 1
ATOM 733 N N . LYS A 1 89 ? -2.213 -20.766 4.598 1 92.25 89 LYS A N 1
ATOM 734 C CA . LYS A 1 89 ? -2.461 -21.688 5.711 1 92.25 89 LYS A CA 1
ATOM 735 C C . LYS A 1 89 ? -3.945 -22.016 5.828 1 92.25 89 LYS A C 1
ATOM 737 O O . LYS A 1 89 ? -4.312 -23.031 6.434 1 92.25 89 LYS A O 1
ATOM 742 N N . GLN A 1 90 ? -4.727 -21.234 5.223 1 92.19 90 GLN A N 1
ATOM 743 C CA . GLN A 1 90 ? -6.164 -21.391 5.43 1 92.19 90 GLN A CA 1
ATOM 744 C C . GLN A 1 90 ? -6.816 -22.125 4.258 1 92.19 90 GLN A C 1
ATOM 746 O O . GLN A 1 90 ? -7.949 -22.594 4.367 1 92.19 90 GLN A O 1
ATOM 751 N N . GLN A 1 91 ? -6.121 -22.203 3.16 1 96.31 91 GLN A N 1
ATOM 752 C CA . GLN A 1 91 ? -6.699 -22.828 1.973 1 96.31 91 GLN A CA 1
ATOM 753 C C . GLN A 1 91 ? -5.625 -23.125 0.931 1 96.31 91 GLN A C 1
ATOM 755 O O . GLN A 1 91 ? -4.625 -22.406 0.842 1 96.31 91 GLN A O 1
ATOM 760 N N . PRO A 1 92 ? -5.902 -24.109 0.093 1 97.75 92 PRO A N 1
ATOM 761 C CA . PRO A 1 92 ? -5.117 -24.188 -1.143 1 97.75 92 PRO A CA 1
ATOM 762 C C . PRO A 1 92 ? -5.391 -23.016 -2.088 1 97.75 92 PRO A C 1
ATOM 764 O O . PRO A 1 92 ? -6.535 -22.562 -2.201 1 97.75 92 PRO A O 1
ATOM 767 N N . VAL A 1 93 ? -4.391 -22.547 -2.713 1 98.62 93 VAL A N 1
ATOM 768 C CA . VAL A 1 93 ? -4.504 -21.453 -3.672 1 98.62 93 VAL A CA 1
ATOM 769 C C . VAL A 1 93 ? -4.168 -21.953 -5.074 1 98.62 93 VAL A C 1
ATOM 771 O O . VAL A 1 93 ? -3.086 -22.5 -5.301 1 98.62 93 VAL A O 1
ATOM 774 N N . GLU A 1 94 ? -5.102 -21.828 -5.945 1 98.75 94 GLU A N 1
ATOM 775 C CA . GLU A 1 94 ? -4.891 -22.281 -7.316 1 98.75 94 GLU A CA 1
ATOM 776 C C . GLU A 1 94 ? -3.834 -21.438 -8.023 1 98.75 94 GLU A C 1
ATOM 778 O O . GLU A 1 94 ? -2.914 -21.984 -8.641 1 98.75 94 GLU A O 1
ATOM 783 N N . TYR A 1 95 ? -4.02 -20.172 -7.941 1 98.81 95 TYR A N 1
ATOM 784 C CA . TYR A 1 95 ? -3.18 -19.219 -8.656 1 98.81 95 TYR A CA 1
ATOM 785 C C . TYR A 1 95 ? -2.947 -17.969 -7.816 1 98.81 95 TYR A C 1
ATOM 787 O O . TYR A 1 95 ? -3.855 -17.484 -7.129 1 98.81 95 TYR A O 1
ATOM 795 N N . VAL A 1 96 ? -1.729 -17.484 -7.879 1 98.94 96 VAL A N 1
ATOM 796 C CA . VAL A 1 96 ? -1.453 -16.203 -7.266 1 98.94 96 VAL A CA 1
ATOM 797 C C . VAL A 1 96 ? -0.47 -15.414 -8.133 1 98.94 96 VAL A C 1
ATOM 799 O O . VAL A 1 96 ? 0.48 -15.984 -8.672 1 98.94 96 VAL A O 1
ATOM 802 N N . LEU A 1 97 ? -0.745 -14.156 -8.445 1 98.81 97 LEU A N 1
ATOM 803 C CA . LEU A 1 97 ? 0.282 -13.25 -8.953 1 98.81 97 LEU A CA 1
ATOM 804 C C . LEU A 1 97 ? 0.939 -12.484 -7.809 1 98.81 97 LEU A C 1
ATOM 806 O O . LEU A 1 97 ? 0.267 -12.086 -6.855 1 98.81 97 LEU A O 1
ATOM 810 N N . ILE A 1 98 ? 2.197 -12.312 -7.816 1 98.88 98 ILE A N 1
ATOM 811 C CA . ILE A 1 98 ? 2.988 -11.602 -6.82 1 98.88 98 ILE A CA 1
ATOM 812 C C . ILE A 1 98 ? 3.73 -10.445 -7.48 1 98.88 98 ILE A C 1
ATOM 814 O O . ILE A 1 98 ? 4.613 -10.656 -8.312 1 98.88 98 ILE A O 1
ATOM 818 N N . SER A 1 99 ? 3.365 -9.258 -7.137 1 98.88 99 SER A N 1
ATOM 819 C CA . SER A 1 99 ? 3.99 -8.039 -7.645 1 98.88 99 SER A CA 1
ATOM 820 C C . SER A 1 99 ? 4.785 -7.332 -6.555 1 98.88 99 SER A C 1
ATOM 822 O O . SER A 1 99 ? 4.285 -7.133 -5.445 1 98.88 99 SER A O 1
ATOM 824 N N . THR A 1 100 ? 6.004 -6.961 -6.805 1 98.69 100 THR A N 1
ATOM 825 C CA . THR A 1 100 ? 6.863 -6.297 -5.832 1 98.69 100 THR A CA 1
ATOM 826 C C . THR A 1 100 ? 8.023 -5.594 -6.531 1 98.69 100 THR A C 1
ATOM 828 O O . THR A 1 100 ? 8.352 -5.91 -7.676 1 98.69 100 THR A O 1
ATOM 831 N N . TRP A 1 101 ? 8.617 -4.629 -5.832 1 98 101 TRP A N 1
ATOM 832 C CA . TRP A 1 101 ? 9.82 -3.977 -6.328 1 98 101 TRP A CA 1
ATOM 833 C C . TRP A 1 101 ? 11.039 -4.879 -6.168 1 98 101 TRP A C 1
ATOM 835 O O . TRP A 1 101 ? 11.828 -5.043 -7.102 1 98 101 TRP A O 1
ATOM 845 N N . CYS A 1 102 ? 11.078 -5.465 -5.023 1 96.19 102 CYS A N 1
ATOM 846 C CA . CYS A 1 102 ? 12.195 -6.363 -4.754 1 96.19 102 CYS A CA 1
ATOM 847 C C . CYS A 1 102 ? 11.758 -7.543 -3.896 1 96.19 102 CYS A C 1
ATOM 849 O O . CYS A 1 102 ? 10.641 -7.555 -3.375 1 96.19 102 CYS A O 1
ATOM 851 N N . MET A 1 103 ? 12.648 -8.531 -3.838 1 96.88 103 MET A N 1
ATOM 852 C CA . MET A 1 103 ? 12.367 -9.781 -3.141 1 96.88 103 MET A CA 1
ATOM 853 C C . MET A 1 103 ? 13.648 -10.414 -2.613 1 96.88 103 MET A C 1
ATOM 855 O O . MET A 1 103 ? 14.664 -10.461 -3.318 1 96.88 103 MET A O 1
ATOM 859 N N . ALA A 1 104 ? 13.547 -10.859 -1.361 1 94.56 104 ALA A N 1
ATOM 860 C CA . ALA A 1 104 ? 14.695 -11.57 -0.808 1 94.56 104 ALA A CA 1
ATOM 861 C C . ALA A 1 104 ? 14.734 -13.016 -1.294 1 94.56 104 ALA A C 1
ATOM 863 O O . ALA A 1 104 ? 13.688 -13.617 -1.545 1 94.56 104 ALA A O 1
ATOM 864 N N . ILE A 1 105 ? 15.945 -13.57 -1.322 1 95.62 105 ILE A N 1
ATOM 865 C CA . ILE A 1 105 ? 16.125 -14.938 -1.8 1 95.62 105 ILE A CA 1
ATOM 866 C C . ILE A 1 105 ? 15.391 -15.906 -0.875 1 95.62 105 ILE A C 1
ATOM 868 O O . ILE A 1 105 ? 14.852 -16.922 -1.327 1 95.62 105 ILE A O 1
ATOM 872 N N . THR A 1 106 ? 15.391 -15.609 0.397 1 93.75 106 THR A N 1
ATOM 873 C CA . THR A 1 106 ? 14.703 -16.453 1.364 1 93.75 106 THR A CA 1
ATOM 874 C C . THR A 1 106 ? 13.203 -16.484 1.083 1 93.75 106 THR A C 1
ATOM 876 O O . THR A 1 106 ? 12.547 -17.516 1.306 1 93.75 106 THR A O 1
ATOM 879 N N . ASP A 1 107 ? 12.68 -15.461 0.583 1 94.88 107 ASP A N 1
ATOM 880 C CA . ASP A 1 107 ? 11.25 -15.391 0.268 1 94.88 107 ASP A CA 1
ATOM 881 C C . ASP A 1 107 ? 10.938 -16.156 -1.019 1 94.88 107 ASP A C 1
ATOM 883 O O . ASP A 1 107 ? 9.891 -16.781 -1.131 1 94.88 107 ASP A O 1
ATOM 887 N N . VAL A 1 108 ? 11.859 -16.094 -1.948 1 97.75 108 VAL A N 1
ATOM 888 C CA . VAL A 1 108 ? 11.695 -16.906 -3.146 1 97.75 108 VAL A CA 1
ATOM 889 C C . VAL A 1 108 ? 11.641 -18.391 -2.766 1 97.75 108 VAL A C 1
ATOM 891 O O . VAL A 1 108 ? 10.789 -19.141 -3.256 1 97.75 108 VAL A O 1
ATOM 894 N N . LYS A 1 109 ? 12.508 -18.781 -1.903 1 97.56 109 LYS A N 1
ATOM 895 C CA . LYS A 1 109 ? 12.555 -20.172 -1.455 1 97.56 109 LYS A CA 1
ATOM 896 C C . LYS A 1 109 ? 11.258 -20.562 -0.752 1 97.56 109 LYS A C 1
ATOM 898 O O . LYS A 1 109 ? 10.812 -21.703 -0.874 1 97.56 109 LYS A O 1
ATOM 903 N N . GLU A 1 110 ? 10.75 -19.703 -0.064 1 96.06 110 GLU A N 1
ATOM 904 C CA . GLU A 1 110 ? 9.484 -19.984 0.602 1 96.06 110 GLU A CA 1
ATOM 905 C C . GLU A 1 110 ? 8.367 -20.234 -0.412 1 96.06 110 GLU A C 1
ATOM 907 O O . GLU A 1 110 ? 7.59 -21.172 -0.268 1 96.06 110 GLU A O 1
ATOM 912 N N . VAL A 1 111 ? 8.281 -19.422 -1.4 1 98.19 111 VAL A N 1
ATOM 913 C CA . VAL A 1 111 ? 7.273 -19.609 -2.436 1 98.19 111 VAL A CA 1
ATOM 914 C C . VAL A 1 111 ? 7.516 -20.922 -3.164 1 98.19 111 VAL A C 1
ATOM 916 O O . VAL A 1 111 ? 6.566 -21.656 -3.477 1 98.19 111 VAL A O 1
ATOM 919 N N . GLU A 1 112 ? 8.766 -21.172 -3.398 1 98.69 112 GLU A N 1
ATOM 920 C CA . GLU A 1 112 ? 9.125 -22.438 -4.031 1 98.69 112 GLU A CA 1
ATOM 921 C C . GLU A 1 112 ? 8.586 -23.625 -3.232 1 98.69 112 GLU A C 1
ATOM 923 O O . GLU A 1 112 ? 8.031 -24.578 -3.805 1 98.69 112 GLU A O 1
ATOM 928 N N . LYS A 1 113 ? 8.734 -23.562 -1.978 1 98.5 113 LYS A N 1
ATOM 929 C CA . LYS A 1 113 ? 8.227 -24.625 -1.113 1 98.5 113 LYS A CA 1
ATOM 930 C C . LYS A 1 113 ? 6.711 -24.75 -1.228 1 98.5 113 LYS A C 1
ATOM 932 O O . LYS A 1 113 ? 6.176 -25.859 -1.231 1 98.5 113 LYS A O 1
ATOM 937 N N . TRP A 1 114 ? 6.043 -23.609 -1.24 1 98.56 114 TRP A N 1
ATOM 938 C CA . TRP A 1 114 ? 4.594 -23.656 -1.387 1 98.56 114 TRP A CA 1
ATOM 939 C C . TRP A 1 114 ? 4.195 -24.312 -2.703 1 98.56 114 TRP A C 1
ATOM 941 O O . TRP A 1 114 ? 3.199 -25.031 -2.766 1 98.56 114 TRP A O 1
ATOM 951 N N . LEU A 1 115 ? 4.938 -24.062 -3.746 1 98.69 115 LEU A N 1
ATOM 952 C CA . LEU A 1 115 ? 4.676 -24.656 -5.055 1 98.69 115 LEU A CA 1
ATOM 953 C C . LEU A 1 115 ? 4.938 -26.156 -5.039 1 98.69 115 LEU A C 1
ATOM 955 O O . LEU A 1 115 ? 4.137 -26.938 -5.562 1 98.69 115 LEU A O 1
ATOM 959 N N . GLU A 1 116 ? 5.973 -26.547 -4.418 1 98.56 116 GLU A N 1
ATOM 960 C CA . GLU A 1 116 ? 6.344 -27.969 -4.336 1 98.56 116 GLU A CA 1
ATOM 961 C C . GLU A 1 116 ? 5.297 -28.766 -3.572 1 98.56 116 GLU A C 1
ATOM 963 O O . GLU A 1 116 ? 4.961 -29.891 -3.963 1 98.56 116 GLU A O 1
ATOM 968 N N . ARG A 1 117 ? 4.805 -28.156 -2.551 1 98.12 117 ARG A N 1
ATOM 969 C CA . ARG A 1 117 ? 3.848 -28.828 -1.682 1 98.12 117 ARG A CA 1
ATOM 970 C C . ARG A 1 117 ? 2.432 -28.719 -2.24 1 98.12 117 ARG A C 1
ATOM 972 O O . ARG A 1 117 ? 1.495 -29.297 -1.682 1 98.12 117 ARG A O 1
ATOM 979 N N . LYS A 1 118 ? 2.242 -27.906 -3.164 1 97.69 118 LYS A N 1
ATOM 980 C CA . LYS A 1 118 ? 0.969 -27.672 -3.844 1 97.69 118 LYS A CA 1
ATOM 981 C C . LYS A 1 118 ? 0.008 -26.891 -2.963 1 97.69 118 LYS A C 1
ATOM 983 O O . LYS A 1 118 ? -1.21 -26.969 -3.137 1 97.69 118 LYS A O 1
ATOM 988 N N . ASP A 1 119 ? 0.586 -26.188 -2.01 1 98.44 119 ASP A N 1
ATOM 989 C CA . ASP A 1 119 ? -0.201 -25.172 -1.322 1 98.44 119 ASP A CA 1
ATOM 990 C C . ASP A 1 119 ? -0.63 -24.078 -2.285 1 98.44 119 ASP A C 1
ATOM 992 O O . ASP A 1 119 ? -1.715 -23.5 -2.143 1 98.44 119 ASP A O 1
ATOM 996 N N . ILE A 1 120 ? 0.258 -23.75 -3.146 1 98.69 120 ILE A N 1
ATOM 997 C CA . ILE A 1 120 ? 0.006 -22.891 -4.293 1 98.69 120 ILE A CA 1
ATOM 998 C C . ILE A 1 120 ? 0.193 -23.672 -5.586 1 98.69 120 ILE A C 1
ATOM 1000 O O . ILE A 1 120 ? 1.22 -24.328 -5.777 1 98.69 120 ILE A O 1
ATOM 1004 N N . GLY A 1 121 ? -0.829 -23.594 -6.422 1 98.62 121 GLY A N 1
ATOM 1005 C CA . GLY A 1 121 ? -0.752 -24.344 -7.668 1 98.62 121 GLY A CA 1
ATOM 1006 C C . GLY A 1 121 ? 0.129 -23.672 -8.703 1 98.62 121 GLY A C 1
ATOM 1007 O O . GLY A 1 121 ? 0.932 -24.344 -9.367 1 98.62 121 GLY A O 1
ATOM 1008 N N . HIS A 1 122 ? -0.086 -22.453 -8.875 1 98.62 122 HIS A N 1
ATOM 1009 C CA . HIS A 1 122 ? 0.629 -21.656 -9.867 1 98.62 122 HIS A CA 1
ATOM 1010 C C . HIS A 1 122 ? 0.883 -20.234 -9.359 1 98.62 122 HIS A C 1
ATOM 1012 O O . HIS A 1 122 ? 0.037 -19.656 -8.672 1 98.62 122 HIS A O 1
ATOM 1018 N N . ALA A 1 123 ? 2.094 -19.703 -9.672 1 98.75 123 ALA A N 1
ATOM 1019 C CA . ALA A 1 123 ? 2.424 -18.344 -9.266 1 98.75 123 ALA A CA 1
ATOM 1020 C C . ALA A 1 123 ? 3.154 -17.609 -10.383 1 98.75 123 ALA A C 1
ATOM 1022 O O . ALA A 1 123 ? 4.109 -18.125 -10.969 1 98.75 123 ALA A O 1
ATOM 1023 N N . ASP A 1 124 ? 2.73 -16.5 -10.766 1 98.81 124 ASP A N 1
ATOM 1024 C CA . ASP A 1 124 ? 3.463 -15.602 -11.656 1 98.81 124 ASP A CA 1
ATOM 1025 C C . ASP A 1 124 ? 4.047 -14.422 -10.883 1 98.81 124 ASP A C 1
ATOM 1027 O O . ASP A 1 124 ? 3.447 -13.945 -9.922 1 98.81 124 ASP A O 1
ATOM 1031 N N . PHE A 1 125 ? 5.176 -13.984 -11.328 1 98.81 125 PHE A N 1
ATOM 1032 C CA . PHE A 1 125 ? 5.914 -12.953 -10.609 1 98.81 125 PHE A CA 1
ATOM 1033 C C . PHE A 1 125 ? 6.074 -11.703 -11.469 1 98.81 125 PHE A C 1
ATOM 1035 O O . PHE A 1 125 ? 6.434 -11.797 -12.641 1 98.81 125 PHE A O 1
ATOM 1042 N N . TYR A 1 126 ? 5.793 -10.57 -10.938 1 98.81 126 TYR A N 1
ATOM 1043 C CA . TYR A 1 126 ? 5.953 -9.258 -11.547 1 98.81 126 TYR A CA 1
ATOM 1044 C C . TYR A 1 126 ? 6.855 -8.367 -10.695 1 98.81 126 TYR A C 1
ATOM 1046 O O . TYR A 1 126 ? 6.457 -7.922 -9.617 1 98.81 126 TYR A O 1
ATOM 1054 N N . VAL A 1 127 ? 8.078 -8.062 -11.234 1 98.62 127 VAL A N 1
ATOM 1055 C CA . VAL A 1 127 ? 9.078 -7.469 -10.352 1 98.62 127 VAL A CA 1
ATOM 1056 C C . VAL A 1 127 ? 9.641 -6.195 -10.992 1 98.62 127 VAL A C 1
ATOM 1058 O O . VAL A 1 127 ? 9.406 -5.934 -12.172 1 98.62 127 VAL A O 1
ATOM 1061 N N . GLY A 1 128 ? 10.305 -5.422 -10.195 1 98.19 128 GLY A N 1
ATOM 1062 C CA . GLY A 1 128 ? 10.836 -4.145 -10.656 1 98.19 128 GLY A CA 1
ATOM 1063 C C . GLY A 1 128 ? 12.094 -4.285 -11.484 1 98.19 128 GLY A C 1
ATOM 1064 O O . GLY A 1 128 ? 12.703 -5.355 -11.523 1 98.19 128 GLY A O 1
ATOM 1065 N N . GLU A 1 129 ? 12.453 -3.207 -12.031 1 97.06 129 GLU A N 1
ATOM 1066 C CA . GLU A 1 129 ? 13.617 -3.174 -12.914 1 97.06 129 GLU A CA 1
ATOM 1067 C C . GLU A 1 129 ? 14.906 -3.396 -12.125 1 97.06 129 GLU A C 1
ATOM 1069 O O . GLU A 1 129 ? 15.953 -3.699 -12.703 1 97.06 129 GLU A O 1
ATOM 1074 N N . ILE A 1 130 ? 14.836 -3.299 -10.875 1 96.25 130 ILE A N 1
ATOM 1075 C CA . ILE A 1 130 ? 16 -3.473 -10.023 1 96.25 130 ILE A CA 1
ATOM 1076 C C . ILE A 1 130 ? 16.531 -4.906 -10.141 1 96.25 130 ILE A C 1
ATOM 1078 O O . ILE A 1 130 ? 17.672 -5.188 -9.797 1 96.25 130 ILE A O 1
ATOM 1082 N N . PHE A 1 131 ? 15.766 -5.809 -10.586 1 97.44 131 PHE A N 1
ATOM 1083 C CA . PHE A 1 131 ? 16.141 -7.207 -10.742 1 97.44 131 PHE A CA 1
ATOM 1084 C C . PHE A 1 131 ? 17.156 -7.375 -11.875 1 97.44 131 PHE A C 1
ATOM 1086 O O . PHE A 1 131 ? 17.828 -8.398 -11.961 1 97.44 131 PHE A O 1
ATOM 1093 N N . GLN A 1 132 ? 17.219 -6.457 -12.711 1 94.69 132 GLN A N 1
ATOM 1094 C CA . GLN A 1 132 ? 18.219 -6.492 -13.773 1 94.69 132 GLN A CA 1
ATOM 1095 C C . GLN A 1 132 ? 19.578 -6.027 -13.266 1 94.69 132 GLN A C 1
ATOM 1097 O O . GLN A 1 132 ? 20.594 -6.238 -13.922 1 94.69 132 GLN A O 1
ATOM 1102 N N . GLY A 1 133 ? 19.641 -5.422 -12.148 1 95 133 GLY A N 1
ATOM 1103 C CA . GLY A 1 133 ? 20.859 -4.898 -11.57 1 95 133 GLY A CA 1
ATOM 1104 C C . GLY A 1 133 ? 21.172 -5.477 -10.203 1 95 133 GLY A C 1
ATOM 1105 O O . GLY A 1 133 ? 21.641 -6.613 -10.094 1 95 133 GLY A O 1
ATOM 1106 N N . SER A 1 134 ? 20.812 -4.766 -9.172 1 94.31 134 SER A N 1
ATOM 1107 C CA . SER A 1 134 ? 21.203 -5.07 -7.801 1 94.31 134 SER A CA 1
ATOM 1108 C C . SER A 1 134 ? 20.625 -6.402 -7.34 1 94.31 134 SER A C 1
ATOM 1110 O O . SER A 1 134 ? 21.156 -7.035 -6.426 1 94.31 134 SER A O 1
ATOM 1112 N N . TYR A 1 135 ? 19.609 -6.891 -8 1 96.94 135 TYR A N 1
ATOM 1113 C CA . TYR A 1 135 ? 18.953 -8.125 -7.59 1 96.94 135 TYR A CA 1
ATOM 1114 C C . TYR A 1 135 ? 19.094 -9.203 -8.656 1 96.94 135 TYR A C 1
ATOM 1116 O O . TYR A 1 135 ? 18.266 -10.109 -8.758 1 96.94 135 TYR A O 1
ATOM 1124 N N . ALA A 1 136 ? 20.141 -9.195 -9.391 1 96.38 136 ALA A N 1
ATOM 1125 C CA . ALA A 1 136 ? 20.375 -10.117 -10.5 1 96.38 136 ALA A CA 1
ATOM 1126 C C . ALA A 1 136 ? 20.438 -11.562 -10.008 1 96.38 136 ALA A C 1
ATOM 1128 O O . ALA A 1 136 ? 19.938 -12.477 -10.664 1 96.38 136 ALA A O 1
ATOM 1129 N N . ASP A 1 137 ? 21.047 -11.789 -8.891 1 97.06 137 ASP A N 1
ATOM 1130 C CA . ASP A 1 137 ? 21.172 -13.141 -8.352 1 97.06 137 ASP A CA 1
ATOM 1131 C C . ASP A 1 137 ? 19.812 -13.695 -7.949 1 97.06 137 ASP A C 1
ATOM 1133 O O . ASP A 1 137 ? 19.531 -14.875 -8.164 1 97.06 137 ASP A O 1
ATOM 1137 N N . VAL A 1 138 ? 19.094 -12.867 -7.352 1 97.88 138 VAL A N 1
ATOM 1138 C CA . VAL A 1 138 ? 17.75 -13.281 -6.961 1 97.88 138 VAL A CA 1
ATOM 1139 C C . VAL A 1 138 ? 16.922 -13.57 -8.211 1 97.88 138 VAL A C 1
ATOM 1141 O O . VAL A 1 138 ? 16.156 -14.547 -8.234 1 97.88 138 VAL A O 1
ATOM 1144 N N . TYR A 1 139 ? 17.109 -12.758 -9.188 1 97.94 139 TYR A N 1
ATOM 1145 C CA . TYR A 1 139 ? 16.391 -12.969 -10.445 1 97.94 139 TYR A CA 1
ATOM 1146 C C . TYR A 1 139 ? 16.734 -14.336 -11.039 1 97.94 139 TYR A C 1
ATOM 1148 O O . TYR A 1 139 ? 15.844 -15.047 -11.508 1 97.94 139 TYR A O 1
ATOM 1156 N N . LEU A 1 140 ? 17.953 -14.672 -11.078 1 98 140 LEU A N 1
ATOM 1157 C CA . LEU A 1 140 ? 18.375 -15.938 -11.656 1 98 140 LEU A CA 1
ATOM 1158 C C . LEU A 1 140 ? 17.719 -17.109 -10.93 1 98 140 LEU A C 1
ATOM 1160 O O . LEU A 1 140 ? 17.281 -18.062 -11.57 1 98 140 LEU A O 1
ATOM 1164 N N . TYR A 1 141 ? 17.719 -17.031 -9.656 1 98.5 141 TYR A N 1
ATOM 1165 C CA . TYR A 1 141 ? 17.078 -18.094 -8.883 1 98.5 141 TYR A CA 1
ATOM 1166 C C . TYR A 1 141 ? 15.578 -18.125 -9.148 1 98.5 141 TYR A C 1
ATOM 1168 O O . TYR A 1 141 ? 15 -19.188 -9.359 1 98.5 141 TYR A O 1
ATOM 1176 N N . LEU A 1 142 ? 14.969 -16.969 -9.125 1 98.5 142 LEU A N 1
ATOM 1177 C CA . LEU A 1 142 ? 13.531 -16.859 -9.375 1 98.5 142 LEU A CA 1
ATOM 1178 C C . LEU A 1 142 ? 13.18 -17.375 -10.766 1 98.5 142 LEU A C 1
ATOM 1180 O O . LEU A 1 142 ? 12.148 -18.031 -10.938 1 98.5 142 LEU A O 1
ATOM 1184 N N . LYS A 1 143 ? 13.969 -17.094 -11.672 1 98.19 143 LYS A N 1
ATOM 1185 C CA . LYS A 1 143 ? 13.789 -17.578 -13.039 1 98.19 143 LYS A CA 1
ATOM 1186 C C . LYS A 1 143 ? 13.781 -19.094 -13.078 1 98.19 143 LYS A C 1
ATOM 1188 O O . LYS A 1 143 ? 12.93 -19.703 -13.742 1 98.19 143 LYS A O 1
ATOM 1193 N N . LYS A 1 144 ? 14.672 -19.641 -12.422 1 98.31 144 LYS A N 1
ATOM 1194 C CA . LYS A 1 144 ? 14.734 -21.094 -12.375 1 98.31 144 LYS A CA 1
ATOM 1195 C C . LYS A 1 144 ? 13.469 -21.688 -11.766 1 98.31 144 LYS A C 1
ATOM 1197 O O . LYS A 1 144 ? 12.93 -22.672 -12.266 1 98.31 144 LYS A O 1
ATOM 1202 N N . VAL A 1 145 ? 13.07 -21.094 -10.711 1 98.44 145 VAL A N 1
ATOM 1203 C CA . VAL A 1 145 ? 11.844 -21.547 -10.062 1 98.44 145 VAL A CA 1
ATOM 1204 C C . VAL A 1 145 ? 10.672 -21.406 -11.023 1 98.44 145 VAL A C 1
ATOM 1206 O O . VAL A 1 145 ? 9.875 -22.344 -11.18 1 98.44 145 VAL A O 1
ATOM 1209 N N . ALA A 1 146 ? 10.57 -20.281 -11.633 1 98.31 146 ALA A N 1
ATOM 1210 C CA . ALA A 1 146 ? 9.469 -20.016 -12.562 1 98.31 146 ALA A CA 1
ATOM 1211 C C . ALA A 1 146 ? 9.469 -21.016 -13.711 1 98.31 146 ALA A C 1
ATOM 1213 O O . ALA A 1 146 ? 8.414 -21.531 -14.094 1 98.31 146 ALA A O 1
ATOM 1214 N N . GLU A 1 147 ? 10.578 -21.297 -14.234 1 97.62 147 GLU A N 1
ATOM 1215 C CA . GLU A 1 147 ? 10.695 -22.266 -15.32 1 97.62 147 GLU A CA 1
ATOM 1216 C C . GLU A 1 147 ? 10.266 -23.656 -14.883 1 97.62 147 GLU A C 1
ATOM 1218 O O . GLU A 1 147 ? 9.547 -24.359 -15.609 1 97.62 147 GLU A O 1
ATOM 1223 N N . ARG A 1 148 ? 10.672 -24.031 -13.766 1 97.81 148 ARG A N 1
ATOM 1224 C CA . ARG A 1 148 ? 10.367 -25.359 -13.242 1 97.81 148 ARG A CA 1
ATOM 1225 C C . ARG A 1 148 ? 8.867 -25.562 -13.086 1 97.81 148 ARG A C 1
ATOM 1227 O O . ARG A 1 148 ? 8.352 -26.656 -13.289 1 97.81 148 ARG A O 1
ATOM 1234 N N . PHE A 1 149 ? 8.172 -24.484 -12.812 1 97.69 149 PHE A N 1
ATOM 1235 C CA . PHE A 1 149 ? 6.766 -24.641 -12.469 1 97.69 149 PHE A CA 1
ATOM 1236 C C . PHE A 1 149 ? 5.871 -24.047 -13.547 1 97.69 149 PHE A C 1
ATOM 1238 O O . PHE A 1 149 ? 4.66 -23.906 -13.352 1 97.69 149 PHE A O 1
ATOM 1245 N N . GLY A 1 150 ? 6.453 -23.656 -14.625 1 96.12 150 GLY A N 1
ATOM 1246 C CA . GLY A 1 150 ? 5.676 -23.141 -15.742 1 96.12 150 GLY A CA 1
ATOM 1247 C C . GLY A 1 150 ? 5.125 -21.75 -15.5 1 96.12 150 GLY A C 1
ATOM 1248 O O . GLY A 1 150 ? 4.051 -21.406 -15.992 1 96.12 150 GLY A O 1
ATOM 1249 N N . SER A 1 151 ? 5.777 -20.953 -14.711 1 96.81 151 SER A N 1
ATOM 1250 C CA . SER A 1 151 ? 5.41 -19.594 -14.352 1 96.81 151 SER A CA 1
ATOM 1251 C C . SER A 1 151 ? 6.188 -18.562 -15.18 1 96.81 151 SER A C 1
ATOM 1253 O O . SER A 1 151 ? 6.871 -18.938 -16.141 1 96.81 151 SER A O 1
ATOM 1255 N N . ARG A 1 152 ? 5.992 -17.344 -14.875 1 97.31 152 ARG A N 1
ATOM 1256 C CA . ARG A 1 152 ? 6.797 -16.297 -15.492 1 97.31 152 ARG A CA 1
ATOM 1257 C C . ARG A 1 152 ? 7.359 -15.336 -14.438 1 97.31 152 ARG A C 1
ATOM 1259 O O . ARG A 1 152 ? 6.824 -15.234 -13.336 1 97.31 152 ARG A O 1
ATOM 1266 N N . VAL A 1 153 ? 8.469 -14.773 -14.773 1 98.56 153 VAL A N 1
ATOM 1267 C CA . VAL A 1 153 ? 8.984 -13.586 -14.109 1 98.56 153 VAL A CA 1
ATOM 1268 C C . VAL A 1 153 ? 8.984 -12.406 -15.078 1 98.56 153 VAL A C 1
ATOM 1270 O O . VAL A 1 153 ? 9.664 -12.445 -16.109 1 98.56 153 VAL A O 1
ATOM 1273 N N . CYS A 1 154 ? 8.164 -11.469 -14.781 1 98.56 154 CYS A N 1
ATOM 1274 C CA . CYS A 1 154 ? 8.031 -10.289 -15.641 1 98.56 154 CYS A CA 1
ATOM 1275 C C . CYS A 1 154 ? 8.695 -9.078 -15 1 98.56 154 CYS A C 1
ATOM 1277 O O . CYS A 1 154 ? 8.289 -8.633 -13.93 1 98.56 154 CYS A O 1
ATOM 1279 N N . ILE A 1 155 ? 9.734 -8.555 -15.664 1 98.38 155 ILE A N 1
ATOM 1280 C CA . ILE A 1 155 ? 10.391 -7.328 -15.227 1 98.38 155 ILE A CA 1
ATOM 1281 C C . ILE A 1 155 ? 9.805 -6.137 -15.984 1 98.38 155 ILE A C 1
ATOM 1283 O O . ILE A 1 155 ? 9.711 -6.156 -17.203 1 98.38 155 ILE A O 1
ATOM 1287 N N . PHE A 1 156 ? 9.367 -5.094 -15.281 1 97.69 156 PHE A N 1
ATOM 1288 C CA . PHE A 1 156 ? 8.883 -3.857 -15.883 1 97.69 156 PHE A CA 1
ATOM 1289 C C . PHE A 1 156 ? 9 -2.697 -14.898 1 97.69 156 PHE A C 1
ATOM 1291 O O . PHE A 1 156 ? 9.602 -2.84 -13.828 1 97.69 156 PHE A O 1
ATOM 1298 N N . ARG A 1 157 ? 8.562 -1.476 -15.25 1 96.88 157 ARG A N 1
ATOM 1299 C CA . ARG A 1 157 ? 8.586 -0.332 -14.344 1 96.88 157 ARG A CA 1
ATOM 1300 C C . ARG A 1 157 ? 7.539 -0.484 -13.242 1 96.88 157 ARG A C 1
ATOM 1302 O O . ARG A 1 157 ? 6.434 0.048 -13.352 1 96.88 157 ARG A O 1
ATOM 1309 N N . ASN A 1 158 ? 8.008 -1.208 -12.211 1 98 158 ASN A N 1
ATOM 1310 C CA . ASN A 1 158 ? 7.047 -1.651 -11.203 1 98 158 ASN A CA 1
ATOM 1311 C C . ASN A 1 158 ? 7.48 -1.244 -9.797 1 98 158 ASN A C 1
ATOM 1313 O O . ASN A 1 158 ? 8.617 -1.486 -9.398 1 98 158 ASN A O 1
ATOM 1317 N N . HIS A 1 159 ? 6.598 -0.606 -9.07 1 97.94 159 HIS A N 1
ATOM 1318 C CA . HIS A 1 159 ? 6.781 -0.32 -7.652 1 97.94 159 HIS A CA 1
ATOM 1319 C C . HIS A 1 159 ? 5.543 -0.703 -6.848 1 97.94 159 HIS A C 1
ATOM 1321 O O . HIS A 1 159 ? 5.43 -0.354 -5.672 1 97.94 159 HIS A O 1
ATOM 1327 N N . ALA A 1 160 ? 4.602 -1.396 -7.531 1 98.44 160 ALA A N 1
ATOM 1328 C CA . ALA A 1 160 ? 3.395 -1.865 -6.855 1 98.44 160 ALA A CA 1
ATOM 1329 C C . ALA A 1 160 ? 3.674 -3.135 -6.055 1 98.44 160 ALA A C 1
ATOM 1331 O O . ALA A 1 160 ? 4.418 -4.012 -6.508 1 98.44 160 ALA A O 1
ATOM 1332 N N . LYS A 1 161 ? 3.141 -3.176 -4.863 1 98.25 161 LYS A N 1
ATOM 1333 C CA . LYS A 1 161 ? 3.17 -4.367 -4.023 1 98.25 161 LYS A CA 1
ATOM 1334 C C . LYS A 1 161 ? 1.779 -4.98 -3.887 1 98.25 161 LYS A C 1
ATOM 1336 O O . LYS A 1 161 ? 1.036 -4.648 -2.961 1 98.25 161 LYS A O 1
ATOM 1341 N N . VAL A 1 162 ? 1.54 -5.824 -4.781 1 98.81 162 VAL A N 1
ATOM 1342 C CA . VAL A 1 162 ? 0.214 -6.422 -4.887 1 98.81 162 VAL A CA 1
ATOM 1343 C C . VAL A 1 162 ? 0.34 -7.938 -5.023 1 98.81 162 VAL A C 1
ATOM 1345 O O . VAL A 1 162 ? 1.206 -8.43 -5.746 1 98.81 162 VAL A O 1
ATOM 1348 N N . MET A 1 163 ? -0.475 -8.625 -4.301 1 98.88 163 MET A N 1
ATOM 1349 C CA . MET A 1 163 ? -0.723 -10.039 -4.562 1 98.88 163 MET A CA 1
ATOM 1350 C C . MET A 1 163 ? -2.213 -10.305 -4.762 1 98.88 163 MET A C 1
ATOM 1352 O O . MET A 1 163 ? -3.035 -9.875 -3.947 1 98.88 163 MET A O 1
ATOM 1356 N N . ALA A 1 164 ? -2.549 -10.914 -5.828 1 98.88 164 ALA A N 1
ATOM 1357 C CA . ALA A 1 164 ? -3.916 -11.344 -6.105 1 98.88 164 ALA A CA 1
ATOM 1358 C C . ALA A 1 164 ? -3.99 -12.859 -6.289 1 98.88 164 ALA A C 1
ATOM 1360 O O . ALA A 1 164 ? -3.229 -13.43 -7.07 1 98.88 164 ALA A O 1
ATOM 1361 N N . GLY A 1 165 ? -4.891 -13.461 -5.57 1 98.81 165 GLY A N 1
ATOM 1362 C CA . GLY A 1 165 ? -4.93 -14.914 -5.582 1 98.81 165 GLY A CA 1
ATOM 1363 C C . GLY A 1 165 ? -6.34 -15.469 -5.656 1 98.81 165 GLY A C 1
ATOM 1364 O O . GLY A 1 165 ? -7.309 -14.766 -5.359 1 98.81 165 GLY A O 1
ATOM 1365 N N . PHE A 1 166 ? -6.367 -16.641 -6.082 1 98.81 166 PHE A N 1
ATOM 1366 C CA . PHE A 1 166 ? -7.598 -17.406 -6.27 1 98.81 166 PHE A CA 1
ATOM 1367 C C . PHE A 1 166 ? -7.543 -18.719 -5.512 1 98.81 166 PHE A C 1
ATOM 1369 O O . PHE A 1 166 ? -6.801 -19.625 -5.891 1 98.81 166 PHE A O 1
ATOM 1376 N N . GLY A 1 167 ? -8.336 -18.719 -4.453 1 98.06 167 GLY A N 1
ATOM 1377 C CA . GLY A 1 167 ? -8.328 -19.906 -3.604 1 98.06 167 GLY A CA 1
ATOM 1378 C C . GLY A 1 167 ? -9.609 -20.703 -3.684 1 98.06 167 GLY A C 1
ATOM 1379 O O . GLY A 1 167 ? -10.57 -20.297 -4.34 1 98.06 167 GLY A O 1
ATOM 1380 N N . ASN A 1 168 ? -9.562 -21.844 -3.027 1 96.75 168 ASN A N 1
ATOM 1381 C CA . ASN A 1 168 ? -10.719 -22.734 -2.998 1 96.75 168 ASN A CA 1
ATOM 1382 C C . ASN A 1 168 ? -11.883 -22.125 -2.234 1 96.75 168 ASN A C 1
ATOM 1384 O O . ASN A 1 168 ? -13.047 -22.266 -2.629 1 96.75 168 ASN A O 1
ATOM 1388 N N . ALA A 1 169 ? -11.539 -21.469 -1.162 1 96.5 169 ALA A N 1
ATOM 1389 C CA . ALA A 1 169 ? -12.57 -20.938 -0.29 1 96.5 169 ALA A CA 1
ATOM 1390 C C . ALA A 1 169 ? -12.914 -19.5 -0.671 1 96.5 169 ALA A C 1
ATOM 1392 O O . ALA A 1 169 ? -14.078 -19.094 -0.644 1 96.5 169 ALA A O 1
ATOM 1393 N N . PHE A 1 170 ? -11.914 -18.719 -0.969 1 96.94 170 PHE A N 1
ATOM 1394 C CA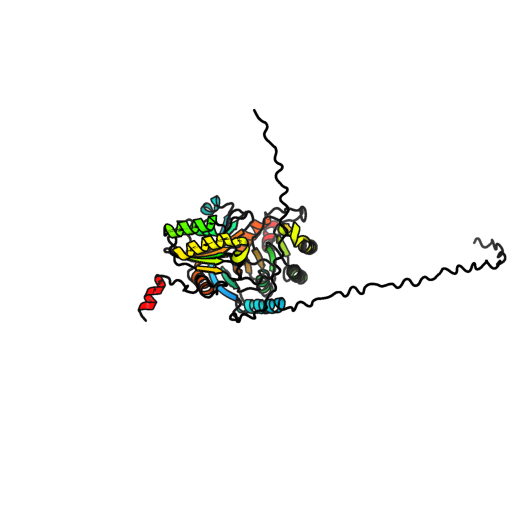 . PHE A 1 170 ? -12.125 -17.328 -1.322 1 96.94 170 PHE A CA 1
ATOM 1395 C C . PHE A 1 170 ? -10.984 -16.812 -2.195 1 96.94 170 PHE A C 1
ATOM 1397 O O . PHE A 1 170 ? -9.875 -17.344 -2.152 1 96.94 170 PHE A O 1
ATOM 1404 N N . ASP A 1 171 ? -11.297 -15.852 -3.029 1 98.5 171 ASP A N 1
ATOM 1405 C CA . ASP A 1 171 ? -10.297 -15.062 -3.742 1 98.5 171 ASP A CA 1
ATOM 1406 C C . ASP A 1 171 ? -9.906 -13.82 -2.943 1 98.5 171 ASP A C 1
ATOM 1408 O O . ASP A 1 171 ? -10.688 -13.328 -2.131 1 98.5 171 ASP A O 1
ATOM 1412 N N . PHE A 1 172 ? -8.664 -13.32 -3.189 1 98.25 172 PHE A N 1
ATOM 1413 C CA . PHE A 1 172 ? -8.164 -12.281 -2.301 1 98.25 172 PHE A CA 1
ATOM 1414 C C . PHE A 1 172 ? -7.191 -11.359 -3.033 1 98.25 172 PHE A C 1
ATOM 1416 O O . PHE A 1 172 ? -6.648 -11.727 -4.078 1 98.25 172 PHE A O 1
ATOM 1423 N N . VAL A 1 173 ? -7.047 -10.18 -2.512 1 98.75 173 VAL A N 1
ATOM 1424 C CA . VAL A 1 173 ? -6.023 -9.227 -2.932 1 98.75 173 VAL A CA 1
ATOM 1425 C C . VAL A 1 173 ? -5.293 -8.68 -1.708 1 98.75 173 VAL A C 1
ATOM 1427 O O . VAL A 1 173 ? -5.918 -8.352 -0.698 1 98.75 173 VAL A O 1
ATOM 1430 N N . ILE A 1 174 ? -3.967 -8.688 -1.747 1 98.38 174 ILE A N 1
ATOM 1431 C CA . ILE A 1 174 ? -3.1 -8.016 -0.783 1 98.38 174 ILE A CA 1
ATOM 1432 C C . ILE A 1 174 ? -2.457 -6.789 -1.429 1 98.38 174 ILE A C 1
ATOM 1434 O O . ILE A 1 174 ? -1.76 -6.906 -2.439 1 98.38 174 ILE A O 1
ATOM 1438 N N . GLU A 1 175 ? -2.738 -5.605 -0.963 1 98.5 175 GLU A N 1
ATOM 1439 C CA . GLU A 1 175 ? -2.096 -4.348 -1.335 1 98.5 175 GLU A CA 1
ATOM 1440 C C . GLU A 1 175 ? -1.262 -3.795 -0.185 1 98.5 175 GLU A C 1
ATOM 1442 O O . GLU A 1 175 ? -1.76 -3.641 0.933 1 98.5 175 GLU A O 1
ATOM 1447 N N . SER A 1 176 ? -0.017 -3.504 -0.469 1 97.94 176 SER A N 1
ATOM 1448 C CA . SER A 1 176 ? 0.872 -3.189 0.645 1 97.94 176 SER A CA 1
ATOM 1449 C C . SER A 1 176 ? 1.871 -2.102 0.265 1 97.94 176 SER A C 1
ATOM 1451 O O . SER A 1 176 ? 2.004 -1.758 -0.912 1 97.94 176 SER A O 1
ATOM 1453 N N . SER A 1 177 ? 2.432 -1.47 1.29 1 97.38 177 SER A N 1
ATOM 1454 C CA . SER A 1 177 ? 3.633 -0.661 1.113 1 97.38 177 SER A CA 1
ATOM 1455 C C . SER A 1 177 ? 4.895 -1.516 1.193 1 97.38 177 SER A C 1
ATOM 1457 O O . SER A 1 177 ? 5.973 -1.076 0.797 1 97.38 177 SER A O 1
ATOM 1459 N N . ALA A 1 178 ? 4.75 -2.711 1.689 1 96.06 178 ALA A N 1
ATOM 1460 C CA . ALA A 1 178 ? 5.891 -3.588 1.941 1 96.06 178 ALA A CA 1
ATOM 1461 C C . ALA A 1 178 ? 6.242 -4.398 0.698 1 96.06 178 ALA A C 1
ATOM 1463 O O . ALA A 1 178 ? 5.363 -4.977 0.056 1 96.06 178 ALA A O 1
ATOM 1464 N N . ASN A 1 179 ? 7.492 -4.43 0.373 1 96.81 179 ASN A N 1
ATOM 1465 C CA . ASN A 1 179 ? 8.008 -5.387 -0.6 1 96.81 179 ASN A CA 1
ATOM 1466 C C . ASN A 1 179 ? 8.055 -6.801 -0.026 1 96.81 179 ASN A C 1
ATOM 1468 O O . ASN A 1 179 ? 7.594 -7.035 1.094 1 96.81 179 ASN A O 1
ATOM 1472 N N . VAL A 1 180 ? 8.5 -7.664 -0.904 1 95.88 180 VAL A N 1
ATOM 1473 C CA . VAL A 1 180 ? 8.688 -9.031 -0.441 1 95.88 180 VAL A CA 1
ATOM 1474 C C . VAL A 1 180 ? 10.102 -9.203 0.111 1 95.88 180 VAL A C 1
ATOM 1476 O O . VAL A 1 180 ? 10.906 -9.953 -0.45 1 95.88 180 VAL A O 1
ATOM 1479 N N . ASN A 1 181 ? 10.414 -8.422 1.069 1 90 181 ASN A N 1
ATOM 1480 C CA . ASN A 1 181 ? 11.656 -8.445 1.847 1 90 181 ASN A CA 1
ATOM 1481 C C . ASN A 1 181 ? 11.453 -7.852 3.238 1 90 181 ASN A C 1
ATOM 1483 O O . ASN A 1 181 ? 10.773 -6.836 3.393 1 90 181 ASN A O 1
ATOM 1487 N N . THR A 1 182 ? 11.938 -8.477 4.176 1 83.19 182 THR A N 1
ATOM 1488 C CA . THR A 1 182 ? 11.758 -7.984 5.539 1 83.19 182 THR A CA 1
ATOM 1489 C C . THR A 1 182 ? 12.484 -6.66 5.738 1 83.19 182 THR A C 1
ATOM 1491 O O . THR A 1 182 ? 13.633 -6.504 5.305 1 83.19 182 THR A O 1
ATOM 1494 N N . ASN A 1 183 ? 11.727 -5.727 6.254 1 84.38 183 ASN A N 1
ATOM 1495 C CA . ASN A 1 183 ? 12.273 -4.418 6.598 1 84.38 183 ASN A CA 1
ATOM 1496 C C . ASN A 1 183 ? 11.805 -3.957 7.973 1 84.38 183 ASN A C 1
ATOM 1498 O O . ASN A 1 183 ? 10.688 -4.281 8.391 1 84.38 183 ASN A O 1
ATOM 1502 N N . PRO A 1 184 ? 12.633 -3.258 8.664 1 88.38 184 PRO A N 1
ATOM 1503 C CA . PRO A 1 184 ? 12.305 -2.863 10.031 1 88.38 184 PRO A CA 1
ATOM 1504 C C . PRO A 1 184 ? 11.367 -1.659 10.094 1 88.38 184 PRO A C 1
ATOM 1506 O O . PRO A 1 184 ? 11.062 -1.165 11.18 1 88.38 184 PRO A O 1
ATOM 1509 N N . ARG A 1 185 ? 10.922 -1.182 9.062 1 93.94 185 ARG A N 1
ATOM 1510 C CA . ARG A 1 185 ? 10.133 0.046 9.023 1 93.94 185 ARG A CA 1
ATOM 1511 C C . ARG A 1 185 ? 8.641 -0.259 9.102 1 93.94 185 ARG A C 1
ATOM 1513 O O . ARG A 1 185 ? 8.203 -1.36 8.758 1 93.94 185 ARG A O 1
ATOM 1520 N N . THR A 1 186 ? 7.906 0.689 9.547 1 94.62 186 THR A N 1
ATOM 1521 C CA . THR A 1 186 ? 6.445 0.628 9.57 1 94.62 186 THR A CA 1
ATOM 1522 C C . THR A 1 186 ? 5.895 0.488 8.148 1 94.62 186 THR A C 1
ATOM 1524 O O . THR A 1 186 ? 6.309 1.213 7.242 1 94.62 186 THR A O 1
ATOM 1527 N N . GLU A 1 187 ? 4.984 -0.475 7.977 1 95.69 187 GLU A N 1
ATOM 1528 C CA . GLU A 1 187 ? 4.348 -0.748 6.691 1 95.69 187 GLU A CA 1
ATOM 1529 C C . GLU A 1 187 ? 2.838 -0.91 6.848 1 95.69 187 GLU A C 1
ATOM 1531 O O . GLU A 1 187 ? 2.365 -1.404 7.875 1 95.69 187 GLU A O 1
ATOM 1536 N N . GLN A 1 188 ? 2.139 -0.478 5.824 1 96.25 188 GLN A N 1
ATOM 1537 C CA . GLN A 1 188 ? 0.705 -0.75 5.793 1 96.25 188 GLN A CA 1
ATOM 1538 C C . GLN A 1 188 ? 0.374 -1.84 4.781 1 96.25 188 GLN A C 1
ATOM 1540 O O . GLN A 1 188 ? 1.014 -1.934 3.73 1 96.25 188 GLN A O 1
ATOM 1545 N N . THR A 1 189 ? -0.608 -2.668 5.102 1 96.44 189 THR A N 1
ATOM 1546 C CA . THR A 1 189 ? -1.111 -3.699 4.203 1 96.44 189 THR A CA 1
ATOM 1547 C C . THR A 1 189 ? -2.629 -3.818 4.312 1 96.44 189 THR A C 1
ATOM 1549 O O . THR A 1 189 ? -3.184 -3.777 5.41 1 96.44 189 THR A O 1
ATOM 1552 N N . CYS A 1 190 ? -3.27 -3.957 3.189 1 96.5 190 CYS A N 1
ATOM 1553 C CA . CYS A 1 190 ? -4.703 -4.227 3.133 1 96.5 190 CYS A CA 1
ATOM 1554 C C . CYS A 1 190 ? -4.98 -5.555 2.438 1 96.5 190 CYS A C 1
ATOM 1556 O O . CYS A 1 190 ? -4.516 -5.785 1.32 1 96.5 190 CYS A O 1
ATOM 1558 N N . ILE A 1 191 ? -5.715 -6.426 3.139 1 96.62 191 ILE A N 1
ATOM 1559 C CA . ILE A 1 191 ? -6.219 -7.656 2.545 1 96.62 191 ILE A CA 1
ATOM 1560 C C . ILE A 1 191 ? -7.703 -7.496 2.211 1 96.62 191 ILE A C 1
ATOM 1562 O O . ILE A 1 191 ? -8.516 -7.195 3.09 1 96.62 191 ILE A O 1
ATOM 1566 N N . THR A 1 192 ? -8.047 -7.707 1 1 97.38 192 THR A N 1
ATOM 1567 C CA . THR A 1 192 ? -9.445 -7.641 0.583 1 97.38 192 THR A CA 1
ATOM 1568 C C . THR A 1 192 ? -9.898 -8.977 0.005 1 97.38 192 THR A C 1
ATOM 1570 O O . THR A 1 192 ? -9.242 -9.539 -0.875 1 97.38 192 THR A O 1
ATOM 1573 N N . ILE A 1 193 ? -11.008 -9.438 0.564 1 97.06 193 ILE A N 1
ATOM 1574 C CA . ILE A 1 193 ? -11.594 -10.688 0.073 1 97.06 193 ILE A CA 1
ATOM 1575 C C . ILE A 1 193 ? -12.672 -10.375 -0.959 1 97.06 193 ILE A C 1
ATOM 1577 O O . ILE A 1 193 ? -13.828 -10.141 -0.603 1 97.06 193 ILE A O 1
ATOM 1581 N N . ASP A 1 194 ? -12.258 -10.461 -2.234 1 97 194 ASP A N 1
ATOM 1582 C CA . ASP A 1 194 ? -13.156 -10.047 -3.307 1 97 194 ASP A CA 1
ATOM 1583 C C . ASP A 1 194 ? -12.703 -10.602 -4.652 1 97 194 ASP A C 1
ATOM 1585 O O . ASP A 1 194 ? -11.617 -10.273 -5.133 1 97 194 ASP A O 1
ATOM 1589 N N . THR A 1 195 ? -13.594 -11.344 -5.289 1 97.81 195 THR A N 1
ATOM 1590 C CA . THR A 1 195 ? -13.273 -11.992 -6.559 1 97.81 195 THR A CA 1
ATOM 1591 C C . THR A 1 195 ? -13.094 -10.961 -7.664 1 97.81 195 THR A C 1
ATOM 1593 O O . THR A 1 195 ? -12.188 -11.086 -8.492 1 97.81 195 THR A O 1
ATOM 1596 N N . GLY A 1 196 ? -13.977 -10.016 -7.707 1 97.19 196 GLY A N 1
ATOM 1597 C CA . GLY A 1 196 ? -13.875 -8.977 -8.727 1 97.19 196 GLY A CA 1
ATOM 1598 C C . GLY A 1 196 ? -12.562 -8.219 -8.672 1 97.19 196 GLY A C 1
ATOM 1599 O O . GLY A 1 196 ? -11.945 -7.969 -9.711 1 97.19 196 GLY A O 1
ATOM 1600 N N . LEU A 1 197 ? -12.117 -7.91 -7.488 1 97.56 197 LEU A N 1
ATOM 1601 C CA . LEU A 1 197 ? -10.859 -7.184 -7.324 1 97.56 197 LEU A CA 1
ATOM 1602 C C . LEU A 1 197 ? -9.672 -8.055 -7.73 1 97.56 197 LEU A C 1
ATOM 1604 O O . LEU A 1 197 ? -8.734 -7.566 -8.367 1 97.56 197 LEU A O 1
ATOM 1608 N N . ALA A 1 198 ? -9.719 -9.266 -7.336 1 98.56 198 ALA A N 1
ATOM 1609 C CA . ALA A 1 198 ? -8.664 -10.18 -7.742 1 98.56 198 ALA A CA 1
ATOM 1610 C C . ALA A 1 198 ? -8.562 -10.266 -9.266 1 98.56 198 ALA A C 1
ATOM 1612 O O . ALA A 1 198 ? -7.465 -10.219 -9.82 1 98.56 198 ALA A O 1
ATOM 1613 N N . ARG A 1 199 ? -9.68 -10.352 -9.891 1 98.38 199 ARG A N 1
ATOM 1614 C CA . ARG A 1 199 ? -9.703 -10.422 -11.352 1 98.38 199 ARG A CA 1
ATOM 1615 C C . ARG A 1 199 ? -9.203 -9.125 -11.969 1 98.38 199 ARG A C 1
ATOM 1617 O O . ARG A 1 199 ? -8.523 -9.141 -13 1 98.38 199 ARG A O 1
ATOM 1624 N N . PHE A 1 200 ? -9.594 -8.062 -11.375 1 97.81 200 PHE A N 1
ATOM 1625 C CA . PHE A 1 200 ? -9.148 -6.754 -11.828 1 97.81 200 PHE A CA 1
ATOM 1626 C C . PHE A 1 200 ? -7.629 -6.703 -11.922 1 97.81 200 PHE A C 1
ATOM 1628 O O . PHE A 1 200 ? -7.074 -6.285 -12.938 1 97.81 200 PHE A O 1
ATOM 1635 N N . TYR A 1 201 ? -6.914 -7.137 -10.875 1 98.62 201 TYR A N 1
ATOM 1636 C CA . TYR A 1 201 ? -5.453 -7.105 -10.859 1 98.62 201 TYR A CA 1
ATOM 1637 C C . TYR A 1 201 ? -4.875 -8.148 -11.805 1 98.62 201 TYR A C 1
ATOM 1639 O O . TYR A 1 201 ? -3.879 -7.895 -12.484 1 98.62 201 TYR A O 1
ATOM 1647 N N . LYS A 1 202 ? -5.484 -9.289 -11.781 1 98.5 202 LYS A N 1
ATOM 1648 C CA . LYS A 1 202 ? -4.996 -10.305 -12.711 1 98.5 202 LYS A CA 1
ATOM 1649 C C . LYS A 1 202 ? -5.016 -9.797 -14.148 1 98.5 202 LYS A C 1
ATOM 1651 O O . LYS A 1 202 ? -4.047 -9.969 -14.891 1 98.5 202 LYS A O 1
ATOM 1656 N N . GLU A 1 203 ? -6.129 -9.242 -14.547 1 97.62 203 GLU A N 1
ATOM 1657 C CA . GLU A 1 203 ? -6.273 -8.727 -15.906 1 97.62 203 GLU A CA 1
ATOM 1658 C C . GLU A 1 203 ? -5.227 -7.66 -16.203 1 97.62 203 GLU A C 1
ATOM 1660 O O . GLU A 1 203 ? -4.641 -7.648 -17.281 1 97.62 203 GLU A O 1
ATOM 1665 N N . PHE A 1 204 ? -4.992 -6.777 -15.305 1 97.25 204 PHE A N 1
ATOM 1666 C CA . PHE A 1 204 ? -3.984 -5.734 -15.477 1 97.25 204 PHE A CA 1
ATOM 1667 C C . PHE A 1 204 ? -2.611 -6.348 -15.727 1 97.25 204 PHE A C 1
ATOM 1669 O O . PHE A 1 204 ? -1.929 -5.984 -16.688 1 97.25 204 PHE A O 1
ATOM 1676 N N . TYR A 1 205 ? -2.229 -7.281 -14.883 1 98.25 205 TYR A N 1
ATOM 1677 C CA . TYR A 1 205 ? -0.869 -7.805 -14.922 1 98.25 205 TYR A CA 1
ATOM 1678 C C . TYR A 1 205 ? -0.69 -8.773 -16.078 1 98.25 205 TYR A C 1
ATOM 1680 O O . TYR A 1 205 ? 0.41 -8.898 -16.625 1 98.25 205 TYR A O 1
ATOM 1688 N N . ASP A 1 206 ? -1.782 -9.406 -16.484 1 97.62 206 ASP A N 1
ATOM 1689 C CA . ASP A 1 206 ? -1.732 -10.289 -17.641 1 97.62 206 ASP A CA 1
ATOM 1690 C C . ASP A 1 206 ? -1.323 -9.523 -18.906 1 97.62 206 ASP A C 1
ATOM 1692 O O . ASP A 1 206 ? -0.824 -10.117 -19.859 1 97.62 206 ASP A O 1
ATOM 1696 N N . GLU A 1 207 ? -1.465 -8.219 -18.875 1 96.31 207 GLU A N 1
ATOM 1697 C CA . GLU A 1 207 ? -1.235 -7.422 -20.078 1 96.31 207 GLU A CA 1
ATOM 1698 C C . GLU A 1 207 ? 0.13 -6.742 -20.031 1 96.31 207 GLU A C 1
ATOM 1700 O O . GLU A 1 207 ? 0.521 -6.062 -20.984 1 96.31 207 GLU A O 1
ATOM 1705 N N . ILE A 1 208 ? 0.844 -6.965 -18.984 1 96.81 208 ILE A N 1
ATOM 1706 C CA . ILE A 1 208 ? 2.121 -6.273 -18.828 1 96.81 208 ILE A CA 1
ATOM 1707 C C . ILE A 1 208 ? 3.172 -6.93 -19.719 1 96.81 208 ILE A C 1
ATOM 1709 O O . ILE A 1 208 ? 3.307 -8.156 -19.734 1 96.81 208 ILE A O 1
ATOM 1713 N N . ASN A 1 209 ? 3.904 -6.051 -20.391 1 94.88 209 ASN A N 1
ATOM 1714 C CA . ASN A 1 209 ? 5.016 -6.516 -21.219 1 94.88 209 ASN A CA 1
ATOM 1715 C C . ASN A 1 209 ? 6.301 -6.645 -20.391 1 94.88 209 ASN A C 1
ATOM 1717 O O . ASN A 1 209 ? 6.609 -5.777 -19.578 1 94.88 209 ASN A O 1
ATOM 1721 N N . ASN A 1 210 ? 6.973 -7.688 -20.688 1 96.62 210 ASN A N 1
ATOM 1722 C CA . ASN A 1 210 ? 8.242 -7.961 -20.031 1 96.62 210 ASN A CA 1
ATOM 1723 C C . ASN A 1 210 ? 9.398 -7.234 -20.719 1 96.62 210 ASN A C 1
ATOM 1725 O O . ASN A 1 210 ? 9.469 -7.203 -21.953 1 96.62 210 ASN A O 1
ATOM 1729 N N . PHE A 1 211 ? 10.305 -6.711 -19.938 1 95.62 211 PHE A N 1
ATOM 1730 C CA . PHE A 1 211 ? 11.461 -6.012 -20.484 1 95.62 211 PHE A CA 1
ATOM 1731 C C . PHE A 1 211 ? 12.453 -7 -21.094 1 95.62 211 PHE A C 1
ATOM 1733 O O . PHE A 1 211 ? 13.297 -6.625 -21.906 1 95.62 211 PHE A O 1
ATOM 1740 N N . THR A 1 212 ? 12.367 -8.227 -20.641 1 93.38 212 THR A N 1
ATOM 1741 C CA . THR A 1 212 ? 13.297 -9.227 -21.141 1 93.38 212 THR A CA 1
ATOM 1742 C C . THR A 1 212 ? 12.602 -10.195 -22.094 1 93.38 212 THR A C 1
ATOM 1744 O O .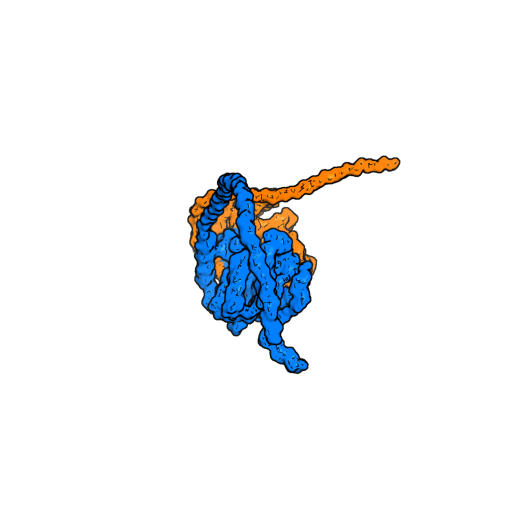 THR A 1 212 ? 11.367 -10.227 -22.156 1 93.38 212 THR A O 1
ATOM 1747 N N . LYS A 1 213 ? 13.398 -10.945 -22.766 1 92.62 213 LYS A N 1
ATOM 1748 C CA . LYS A 1 213 ? 12.859 -11.945 -23.672 1 92.62 213 LYS A CA 1
ATOM 1749 C C . LYS A 1 213 ? 12.633 -13.281 -22.969 1 92.62 213 LYS A C 1
ATOM 1751 O O . LYS A 1 213 ? 12.18 -14.25 -23.578 1 92.62 213 LYS A O 1
ATOM 1756 N N . ASP A 1 214 ? 12.977 -13.188 -21.703 1 93.25 214 ASP A N 1
ATOM 1757 C CA . ASP A 1 214 ? 12.664 -14.391 -20.938 1 93.25 214 ASP A CA 1
ATOM 1758 C C . ASP A 1 214 ? 11.164 -14.617 -20.859 1 93.25 214 ASP A C 1
ATOM 1760 O O . ASP A 1 214 ? 10.383 -13.664 -20.75 1 93.25 214 ASP A O 1
ATOM 1764 N N . PHE A 1 215 ? 10.68 -15.836 -21.031 1 96.5 215 PHE A N 1
ATOM 1765 C CA . PHE A 1 215 ? 9.297 -16.266 -20.891 1 96.5 215 PHE A CA 1
ATOM 1766 C C . PHE A 1 215 ? 8.438 -15.703 -22.016 1 96.5 215 PHE A C 1
ATOM 1768 O O . PHE A 1 215 ? 7.281 -15.336 -21.797 1 96.5 215 PHE A O 1
ATOM 1775 N N . ASP A 1 216 ? 8.961 -15.477 -23.156 1 92.06 216 ASP A N 1
ATOM 1776 C CA . ASP A 1 216 ? 8.258 -14.914 -24.312 1 92.06 216 ASP A CA 1
ATOM 1777 C C . ASP A 1 216 ? 7.07 -15.789 -24.719 1 92.06 216 ASP A C 1
ATOM 1779 O O . ASP A 1 216 ? 6.117 -15.305 -25.328 1 92.06 216 ASP A O 1
ATOM 1783 N N . ASN A 1 217 ? 7.105 -16.984 -24.375 1 91.88 217 ASN A N 1
ATOM 1784 C CA . ASN A 1 217 ? 6.023 -17.906 -24.734 1 91.88 217 ASN A CA 1
ATOM 1785 C C . ASN A 1 217 ? 4.973 -17.984 -23.625 1 91.88 217 ASN A C 1
ATOM 1787 O O . ASN A 1 217 ? 4.07 -18.828 -23.688 1 91.88 217 ASN A O 1
ATOM 1791 N N . TRP A 1 218 ? 5.145 -17.125 -22.625 1 94.94 218 TRP A N 1
ATOM 1792 C CA . TRP A 1 218 ? 4.207 -17.141 -21.516 1 94.94 218 TRP A CA 1
ATOM 1793 C C . TRP A 1 218 ? 2.814 -16.719 -21.969 1 94.94 218 TRP A C 1
ATOM 1795 O O . TRP A 1 218 ? 2.67 -15.82 -22.797 1 94.94 218 TRP A O 1
ATOM 1805 N N . LYS A 1 219 ? 1.794 -17.406 -21.453 1 95.56 219 LYS A N 1
ATOM 1806 C CA . LYS A 1 219 ? 0.395 -17.016 -21.594 1 95.56 219 LYS A CA 1
ATOM 1807 C C . LYS A 1 219 ? -0.276 -16.844 -20.234 1 95.56 219 LYS A C 1
ATOM 1809 O O . LYS A 1 219 ? 0.063 -17.547 -19.281 1 95.56 219 LYS A O 1
ATOM 1814 N N . PRO A 1 220 ? -1.243 -15.93 -20.234 1 96.94 220 PRO A N 1
ATOM 1815 C CA . PRO A 1 220 ? -1.966 -15.773 -18.969 1 96.94 220 PRO A CA 1
ATOM 1816 C C . PRO A 1 220 ? -2.557 -17.078 -18.453 1 96.94 220 PRO A C 1
ATOM 1818 O O . PRO A 1 220 ? -3.047 -17.891 -19.234 1 96.94 220 PRO A O 1
ATOM 1821 N N . TYR A 1 221 ? -2.477 -17.281 -17.172 1 97.44 221 TYR A N 1
ATOM 1822 C CA . TYR A 1 221 ? -3.041 -18.469 -16.547 1 97.44 221 TYR A CA 1
ATOM 1823 C C . TYR A 1 221 ? -4.562 -18.453 -16.609 1 97.44 221 TYR A C 1
ATOM 1825 O O . TYR A 1 221 ? -5.195 -17.453 -16.25 1 97.44 221 TYR A O 1
ATOM 1833 N N . THR A 1 222 ? -5.086 -19.484 -17.094 1 97.31 222 THR A N 1
ATOM 1834 C CA . THR A 1 222 ? -6.539 -19.641 -17.094 1 97.31 222 THR A CA 1
ATOM 1835 C C . THR A 1 222 ? -7.008 -20.422 -15.867 1 97.31 222 THR A C 1
ATOM 1837 O O . THR A 1 222 ? -6.641 -21.578 -15.688 1 97.31 222 THR A O 1
ATOM 1840 N N . LEU A 1 223 ? -7.84 -19.812 -15.094 1 97.69 223 LEU A N 1
ATOM 1841 C CA . LEU A 1 223 ? -8.367 -20.469 -13.906 1 97.69 223 LEU A CA 1
ATOM 1842 C C . LEU A 1 223 ? -9.219 -21.688 -14.281 1 97.69 223 LEU A C 1
ATOM 1844 O O . LEU A 1 223 ? -9.938 -21.656 -15.281 1 97.69 223 LEU A O 1
ATOM 1848 N N . LYS A 1 224 ? -9.195 -22.641 -13.438 1 96 224 LYS A N 1
ATOM 1849 C CA . LYS A 1 224 ? -9.969 -23.859 -13.688 1 96 224 LYS A CA 1
ATOM 1850 C C . LYS A 1 224 ? -11.453 -23.547 -13.836 1 96 224 LYS A C 1
ATOM 1852 O O . LYS A 1 224 ? -12.125 -24.109 -14.711 1 96 224 LYS A O 1
ATOM 1857 N N . ARG A 1 225 ? -11.891 -22.734 -13.016 1 94.5 225 ARG A N 1
ATOM 1858 C CA . ARG A 1 225 ? -13.305 -22.375 -13.016 1 94.5 225 ARG A CA 1
ATOM 1859 C C . ARG A 1 225 ? -13.688 -21.641 -14.297 1 94.5 225 ARG A C 1
ATOM 1861 O O . ARG A 1 225 ? -14.875 -21.5 -14.602 1 94.5 225 ARG A O 1
ATOM 1868 N N . ASP A 1 226 ? -12.742 -21.094 -15 1 92.62 226 ASP A N 1
ATOM 1869 C CA . ASP A 1 226 ? -13.008 -20.344 -16.219 1 92.62 226 ASP A CA 1
ATOM 1870 C C . ASP A 1 226 ? -12.781 -21.203 -17.453 1 92.62 226 ASP A C 1
ATOM 1872 O O . ASP A 1 226 ? -13 -20.75 -18.578 1 92.62 226 ASP A O 1
ATOM 1876 N N . ARG A 1 227 ? -12.273 -22.406 -17.375 1 87.25 227 ARG A N 1
ATOM 1877 C CA . ARG A 1 227 ? -11.984 -23.312 -18.484 1 87.25 227 ARG A CA 1
ATOM 1878 C C . ARG A 1 227 ? -13.273 -23.875 -19.078 1 87.25 227 ARG A C 1
ATOM 1880 O O . ARG A 1 227 ? -13.344 -24.156 -20.266 1 87.25 227 ARG A O 1
ATOM 1887 N N . ALA A 1 228 ? -14.203 -24.375 -18.359 1 65.81 228 ALA A N 1
ATOM 1888 C CA . ALA A 1 228 ? -15.406 -24.969 -18.922 1 65.81 228 ALA A CA 1
ATOM 1889 C C . ALA A 1 228 ? -16.062 -24.031 -19.922 1 65.81 228 ALA A C 1
ATOM 1891 O O . ALA A 1 228 ? -16.672 -24.484 -20.906 1 65.81 228 ALA A O 1
ATOM 1892 N N . ASN A 1 229 ? -16.016 -22.859 -19.656 1 53.94 229 ASN A N 1
ATOM 1893 C CA . ASN A 1 229 ? -16.703 -21.984 -20.609 1 53.94 229 ASN A CA 1
ATOM 1894 C C . ASN A 1 229 ? -15.961 -21.922 -21.938 1 53.94 229 ASN A C 1
ATOM 1896 O O . ASN A 1 229 ? -16.453 -21.328 -22.906 1 53.94 229 ASN A O 1
ATOM 1900 N N . ASP A 1 230 ? -14.742 -22.219 -21.969 1 50.5 230 ASP A N 1
ATOM 1901 C CA . ASP A 1 230 ? -14.016 -22.234 -23.234 1 50.5 230 ASP A CA 1
ATOM 1902 C C . ASP A 1 230 ? -14.438 -23.438 -24.078 1 50.5 230 ASP A C 1
ATOM 1904 O O . ASP A 1 230 ? -14.328 -23.406 -25.312 1 50.5 230 ASP A O 1
ATOM 1908 N N . GLU A 1 231 ? -14.789 -24.562 -23.516 1 44.12 231 GLU A N 1
ATOM 1909 C CA . GLU A 1 231 ? -15.172 -25.719 -24.328 1 44.12 231 GLU A CA 1
ATOM 1910 C C . GLU A 1 231 ? -16.562 -25.516 -24.938 1 44.12 231 GLU A C 1
ATOM 1912 O O . GLU A 1 231 ? -16.953 -26.266 -25.828 1 44.12 231 GLU A O 1
ATOM 1917 N N . VAL A 1 232 ? -17.422 -24.734 -24.328 1 42.06 232 VAL A N 1
ATOM 1918 C CA . VAL A 1 232 ? -18.734 -24.688 -24.969 1 42.06 232 VAL A CA 1
ATOM 1919 C C . VAL A 1 232 ? -18.688 -23.75 -26.188 1 42.06 232 VAL A C 1
ATOM 1921 O O . VAL A 1 232 ? -19.719 -23.5 -26.812 1 42.06 232 VAL A O 1
ATOM 1924 N N . ILE A 1 233 ? -17.578 -23 -26.422 1 33.19 233 ILE A N 1
ATOM 1925 C CA . ILE A 1 233 ? -17.703 -22.391 -27.734 1 33.19 233 ILE A CA 1
ATOM 1926 C C . ILE A 1 233 ? -17.234 -23.375 -28.812 1 33.19 233 ILE A C 1
ATOM 1928 O O . ILE A 1 233 ? -16.188 -24 -28.672 1 33.19 233 ILE A O 1
ATOM 1932 N N . MET B 1 1 ? 32.281 36.719 -35.719 1 23.3 1 MET B N 1
ATOM 1933 C CA . MET B 1 1 ? 31.141 36.094 -35.062 1 23.3 1 MET B CA 1
ATOM 1934 C C . MET B 1 1 ? 31.562 34.938 -34.188 1 23.3 1 MET B C 1
ATOM 1936 O O . MET B 1 1 ? 31.938 33.875 -34.688 1 23.3 1 MET B O 1
ATOM 1940 N N . ARG B 1 2 ? 32.25 35 -33 1 21.23 2 ARG B N 1
ATOM 1941 C CA . ARG B 1 2 ? 33.312 34.281 -32.312 1 21.23 2 ARG B CA 1
ATOM 1942 C C . ARG B 1 2 ? 32.812 32.969 -31.703 1 21.23 2 ARG B C 1
ATOM 1944 O O . ARG B 1 2 ? 31.703 32.969 -31.125 1 21.23 2 ARG B O 1
ATOM 1951 N N . SER B 1 3 ? 33.156 31.75 -32.219 1 21.75 3 SER B N 1
ATOM 1952 C CA . SER B 1 3 ? 32.969 30.312 -32.094 1 21.75 3 SER B CA 1
ATOM 1953 C C . SER B 1 3 ? 33.25 29.844 -30.672 1 21.75 3 SER B C 1
ATOM 1955 O O . SER B 1 3 ? 34.406 29.547 -30.328 1 21.75 3 SER B O 1
ATOM 1957 N N . LEU B 1 4 ? 32.75 30.641 -29.734 1 21.28 4 LEU B N 1
ATOM 1958 C CA . LEU B 1 4 ? 33.406 30.562 -28.422 1 21.28 4 LEU B CA 1
ATOM 1959 C C . LEU B 1 4 ? 33.469 29.109 -27.953 1 21.28 4 LEU B C 1
ATOM 1961 O O . LEU B 1 4 ? 32.688 28.266 -28.406 1 21.28 4 LEU B O 1
ATOM 1965 N N . PHE B 1 5 ? 34.25 28.797 -26.891 1 23.81 5 PHE B N 1
ATOM 1966 C CA . PHE B 1 5 ? 35.062 27.766 -26.266 1 23.81 5 PHE B CA 1
ATOM 1967 C C . PHE B 1 5 ? 34.188 26.656 -25.688 1 23.81 5 PHE B C 1
ATOM 1969 O O . PHE B 1 5 ? 33.125 26.938 -25.141 1 23.81 5 PHE B O 1
ATOM 1976 N N . PHE B 1 6 ? 34.219 25.453 -26.266 1 23.47 6 PHE B N 1
ATOM 1977 C CA . PHE B 1 6 ? 33.688 24.109 -26.078 1 23.47 6 PHE B CA 1
ATOM 1978 C C . PHE B 1 6 ? 34 23.594 -24.672 1 23.47 6 PHE B C 1
ATOM 1980 O O . PHE B 1 6 ? 35.094 23.125 -24.406 1 23.47 6 PHE B O 1
ATOM 1987 N N . THR B 1 7 ? 33.812 24.328 -23.609 1 25.94 7 THR B N 1
ATOM 1988 C CA . THR B 1 7 ? 34.438 23.781 -22.406 1 25.94 7 THR B CA 1
ATOM 1989 C C . THR B 1 7 ? 33.875 22.406 -22.062 1 25.94 7 THR B C 1
ATOM 1991 O O . THR B 1 7 ? 32.656 22.234 -22.016 1 25.94 7 THR B O 1
ATOM 1994 N N . PRO B 1 8 ? 34.688 21.422 -22.141 1 22.78 8 PRO B N 1
ATOM 1995 C CA . PRO B 1 8 ? 34.312 20.016 -21.984 1 22.78 8 PRO B CA 1
ATOM 1996 C C . PRO B 1 8 ? 33.688 19.719 -20.625 1 22.78 8 PRO B C 1
ATOM 1998 O O . PRO B 1 8 ? 34.188 20.188 -19.594 1 22.78 8 PRO B O 1
ATOM 2001 N N . LYS B 1 9 ? 32.469 19.625 -20.594 1 27.11 9 LYS B N 1
ATOM 2002 C CA . LYS B 1 9 ? 31.781 19.469 -19.312 1 27.11 9 LYS B CA 1
ATOM 2003 C C . LYS B 1 9 ? 32.375 18.312 -18.516 1 27.11 9 LYS B C 1
ATOM 2005 O O . LYS B 1 9 ? 32.625 17.234 -19.062 1 27.11 9 LYS B O 1
ATOM 2010 N N . PRO B 1 10 ? 33 18.578 -17.375 1 27.7 10 PRO B N 1
ATOM 2011 C CA . PRO B 1 10 ? 33.688 17.547 -16.609 1 27.7 10 PRO B CA 1
ATOM 2012 C C . PRO B 1 10 ? 32.844 16.297 -16.391 1 27.7 10 PRO B C 1
ATOM 2014 O O . PRO B 1 10 ? 31.594 16.375 -16.438 1 27.7 10 PRO B O 1
ATOM 2017 N N . GLU B 1 11 ? 33.375 15.211 -16.625 1 24.22 11 GLU B N 1
ATOM 2018 C CA . GLU B 1 11 ? 32.906 13.828 -16.516 1 24.22 11 GLU B CA 1
ATOM 2019 C C . GLU B 1 11 ? 32.281 13.562 -15.148 1 24.22 11 GLU B C 1
ATOM 2021 O O . GLU B 1 11 ? 32.906 13.828 -14.125 1 24.22 11 GLU B O 1
ATOM 2026 N N . ASP B 1 12 ? 31.031 13.742 -14.977 1 23.56 12 ASP B N 1
ATOM 2027 C CA . ASP B 1 12 ? 30.312 13.531 -13.727 1 23.56 12 ASP B CA 1
ATOM 2028 C C . ASP B 1 12 ? 30.656 12.18 -13.109 1 23.56 12 ASP B C 1
ATOM 2030 O O . ASP B 1 12 ? 30.453 11.141 -13.742 1 23.56 12 ASP B O 1
ATOM 2034 N N . VAL B 1 13 ? 31.688 12.07 -12.367 1 26.78 13 VAL B N 1
ATOM 2035 C CA . VAL B 1 13 ? 32.094 10.883 -11.625 1 26.78 13 VAL B CA 1
ATOM 2036 C C . VAL B 1 13 ? 30.906 10.281 -10.898 1 26.78 13 VAL B C 1
ATOM 2038 O O . VAL B 1 13 ? 30.078 11.008 -10.344 1 26.78 13 VAL B O 1
ATOM 2041 N N . PRO B 1 14 ? 30.609 9.07 -11.203 1 25.97 14 PRO B N 1
ATOM 2042 C CA . PRO B 1 14 ? 29.469 8.328 -10.656 1 25.97 14 PRO B CA 1
ATOM 2043 C C . PRO B 1 14 ? 29.453 8.305 -9.133 1 25.97 14 PRO B C 1
ATOM 2045 O O . PRO B 1 14 ? 30.5 8.125 -8.5 1 25.97 14 PRO B O 1
ATOM 2048 N N . GLU B 1 15 ? 28.672 9.109 -8.508 1 26.67 15 GLU B N 1
ATOM 2049 C CA . GLU B 1 15 ? 28.609 9.148 -7.051 1 26.67 15 GLU B CA 1
ATOM 2050 C C . GLU B 1 15 ? 28.547 7.746 -6.457 1 26.67 15 GLU B C 1
ATOM 2052 O O . GLU B 1 15 ? 27.734 6.926 -6.875 1 26.67 15 GLU B O 1
ATOM 2057 N N . GLU B 1 16 ? 29.609 7.207 -6 1 25.62 16 GLU B N 1
ATOM 2058 C CA . GLU B 1 16 ? 29.719 5.949 -5.273 1 25.62 16 GLU B CA 1
ATOM 2059 C C . GLU B 1 16 ? 28.656 5.832 -4.191 1 25.62 16 GLU B C 1
ATOM 2061 O O . GLU B 1 16 ? 28.312 6.82 -3.531 1 25.62 16 GLU B O 1
ATOM 2066 N N . PRO B 1 17 ? 27.859 4.812 -4.223 1 27.97 17 PRO B N 1
ATOM 2067 C CA . PRO B 1 17 ? 26.859 4.59 -3.188 1 27.97 17 PRO B CA 1
ATOM 2068 C C . PRO B 1 17 ? 27.438 4.641 -1.776 1 27.97 17 PRO B C 1
ATOM 2070 O O . PRO B 1 17 ? 28.438 3.98 -1.492 1 27.97 17 PRO B O 1
ATOM 2073 N N . VAL B 1 18 ? 27.484 5.758 -1.228 1 28.05 18 VAL B N 1
ATOM 2074 C CA . VAL B 1 18 ? 27.922 5.879 0.16 1 28.05 18 VAL B CA 1
ATOM 2075 C C . VAL B 1 18 ? 27.234 4.809 1.01 1 28.05 18 VAL B C 1
ATOM 2077 O O . VAL B 1 18 ? 26.016 4.699 1.013 1 28.05 18 VAL B O 1
ATOM 2080 N N . SER B 1 19 ? 27.875 3.725 1.231 1 25.23 19 SER B N 1
ATOM 2081 C CA . SER B 1 19 ? 27.5 2.67 2.166 1 25.23 19 SER B CA 1
ATOM 2082 C C . SER B 1 19 ? 27.297 3.225 3.572 1 25.23 19 SER B C 1
ATOM 2084 O O . SER B 1 19 ? 28.234 3.717 4.191 1 25.23 19 SER B O 1
ATOM 2086 N N . ASP B 1 20 ? 26.359 3.957 3.85 1 24.88 20 ASP B N 1
ATOM 2087 C CA . ASP B 1 20 ? 26.078 4.473 5.188 1 24.88 20 ASP B CA 1
ATOM 2088 C C . ASP B 1 20 ? 26.016 3.342 6.211 1 24.88 20 ASP B C 1
ATOM 2090 O O . ASP B 1 20 ? 24.922 2.852 6.527 1 24.88 20 ASP B O 1
ATOM 2094 N N . ARG B 1 21 ? 27 2.484 6.266 1 28.17 21 ARG B N 1
ATOM 2095 C CA . ARG B 1 21 ? 27.062 1.562 7.395 1 28.17 21 ARG B CA 1
ATOM 2096 C C . ARG B 1 21 ? 27.266 2.311 8.711 1 28.17 21 ARG B C 1
ATOM 2098 O O . ARG B 1 21 ? 28.375 2.732 9.016 1 28.17 21 ARG B O 1
ATOM 2105 N N . GLN B 1 22 ? 26.297 3.137 9.188 1 25.03 22 GLN B N 1
ATOM 2106 C CA . GLN B 1 22 ? 26.484 3.594 10.555 1 25.03 22 GLN B CA 1
ATOM 2107 C C . GLN B 1 22 ? 26.422 2.424 11.539 1 25.03 22 GLN B C 1
ATOM 2109 O O . GLN B 1 22 ? 25.703 1.449 11.305 1 25.03 22 GLN B O 1
ATOM 2114 N N . PRO B 1 23 ? 27.312 2.359 12.492 1 26.33 23 PRO B N 1
ATOM 2115 C CA . PRO B 1 23 ? 27.312 1.358 13.562 1 26.33 23 PRO B CA 1
ATOM 2116 C C . PRO B 1 23 ? 26 1.313 14.336 1 26.33 23 PRO B C 1
ATOM 2118 O O . PRO B 1 23 ? 25.438 2.359 14.672 1 26.33 23 PRO B O 1
ATOM 2121 N N . GLU B 1 24 ? 25.188 0.327 14.141 1 26.47 24 GLU B N 1
ATOM 2122 C CA . GLU B 1 24 ? 23.938 0.056 14.859 1 26.47 24 GLU B CA 1
ATOM 2123 C C . GLU B 1 24 ? 24.172 0.005 16.359 1 26.47 24 GLU B C 1
ATOM 2125 O O . GLU B 1 24 ? 24.891 -0.87 16.859 1 26.47 24 GLU B O 1
ATOM 2130 N N . GLU B 1 25 ? 24.312 1.148 17.016 1 28 25 GLU B N 1
ATOM 2131 C CA . GLU B 1 25 ? 24.141 1.033 18.469 1 28 25 GLU B CA 1
ATOM 2132 C C . GLU B 1 25 ? 22.844 0.316 18.812 1 28 25 GLU B C 1
ATOM 2134 O O . GLU B 1 25 ? 21.781 0.667 18.312 1 28 25 GLU B O 1
ATOM 2139 N N . ASN B 1 26 ? 22.875 -0.869 19.312 1 30 26 ASN B N 1
ATOM 2140 C CA . ASN B 1 26 ? 21.844 -1.754 19.828 1 30 26 ASN B CA 1
ATOM 2141 C C . ASN B 1 26 ? 21.016 -1.072 20.938 1 30 26 ASN B C 1
ATOM 2143 O O . ASN B 1 26 ? 21.375 -1.137 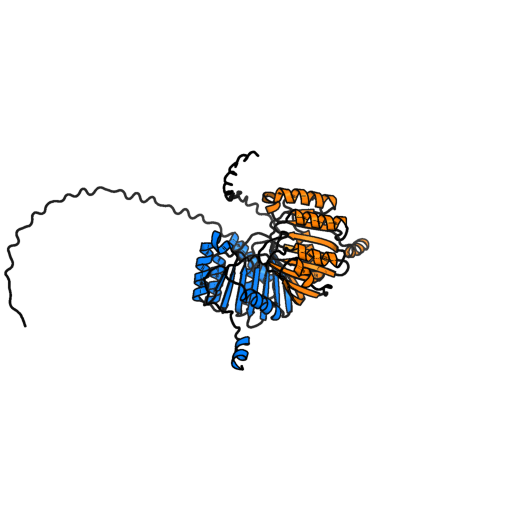22.109 1 30 26 ASN B O 1
ATOM 2147 N N . ARG B 1 27 ? 20.609 0.212 20.922 1 29.14 27 ARG B N 1
ATOM 2148 C CA . ARG B 1 27 ? 19.734 0.527 22.031 1 29.14 27 ARG B CA 1
ATOM 2149 C C . ARG B 1 27 ? 18.469 -0.331 22 1 29.14 27 ARG B C 1
ATOM 2151 O O . ARG B 1 27 ? 17.734 -0.307 21.016 1 29.14 27 ARG B O 1
ATOM 2158 N N . ALA B 1 28 ? 18.297 -1.305 22.812 1 33.47 28 ALA B N 1
ATOM 2159 C CA . ALA B 1 28 ? 17.141 -2.096 23.203 1 33.47 28 ALA B CA 1
ATOM 2160 C C . ALA B 1 28 ? 15.93 -1.199 23.484 1 33.47 28 ALA B C 1
ATOM 2162 O O . ALA B 1 28 ? 15.852 -0.581 24.562 1 33.47 28 ALA B O 1
ATOM 2163 N N . ASP B 1 29 ? 15.375 -0.253 22.547 1 32.69 29 ASP B N 1
ATOM 2164 C CA . ASP B 1 29 ? 14.195 0.578 22.781 1 32.69 29 ASP B CA 1
ATOM 2165 C C . ASP B 1 29 ? 13 -0.27 23.219 1 32.69 29 ASP B C 1
ATOM 2167 O O . ASP B 1 29 ? 12.727 -1.311 22.609 1 32.69 29 ASP B O 1
ATOM 2171 N N . ASN B 1 30 ? 12.484 -0.144 24.406 1 34.25 30 ASN B N 1
ATOM 2172 C CA . ASN B 1 30 ? 11.266 -0.552 25.094 1 34.25 30 ASN B CA 1
ATOM 2173 C C . ASN B 1 30 ? 10.031 -0.298 24.234 1 34.25 30 ASN B C 1
ATOM 2175 O O . ASN B 1 30 ? 9.352 0.718 24.406 1 34.25 30 ASN B O 1
ATOM 2179 N N . THR B 1 31 ? 10.094 -0.227 22.984 1 37.69 31 THR B N 1
ATOM 2180 C CA . THR B 1 31 ? 8.867 0.016 22.25 1 37.69 31 THR B CA 1
ATOM 2181 C C . THR B 1 31 ? 7.773 -0.964 22.672 1 37.69 31 THR B C 1
ATOM 2183 O O . THR B 1 31 ? 7.996 -2.176 22.703 1 37.69 31 THR B O 1
ATOM 2186 N N . PRO B 1 32 ? 6.746 -0.455 23.234 1 41.72 32 PRO B N 1
ATOM 2187 C CA . PRO B 1 32 ? 5.633 -1.356 23.547 1 41.72 32 PRO B CA 1
ATOM 2188 C C . PRO B 1 32 ? 5.352 -2.355 22.422 1 41.72 32 PRO B C 1
ATOM 2190 O O . PRO B 1 32 ? 5.559 -2.045 21.25 1 41.72 32 PRO B O 1
ATOM 2193 N N . ASP B 1 33 ? 5.262 -3.709 22.719 1 42.66 33 ASP B N 1
ATOM 2194 C CA . ASP B 1 33 ? 5.281 -5.02 22.078 1 42.66 33 ASP B CA 1
ATOM 2195 C C . ASP B 1 33 ? 4.258 -5.09 20.953 1 42.66 33 ASP B C 1
ATOM 2197 O O . ASP B 1 33 ? 4.062 -6.148 20.344 1 42.66 33 ASP B O 1
ATOM 2201 N N . LYS B 1 34 ? 3.164 -4.195 21.016 1 54.19 34 LYS B N 1
ATOM 2202 C CA . LYS B 1 34 ? 2.174 -4.68 20.062 1 54.19 34 LYS B CA 1
ATOM 2203 C C . LYS B 1 34 ? 2.543 -4.277 18.641 1 54.19 34 LYS B C 1
ATOM 2205 O O . LYS B 1 34 ? 2.547 -3.09 18.312 1 54.19 34 LYS B O 1
ATOM 2210 N N . HIS B 1 35 ? 3.104 -5.195 17.719 1 71.31 35 HIS B N 1
ATOM 2211 C CA . HIS B 1 35 ? 3.914 -5.09 16.5 1 71.31 35 HIS B CA 1
ATOM 2212 C C . HIS B 1 35 ? 3.043 -4.855 15.273 1 71.31 35 HIS B C 1
ATOM 2214 O O . HIS B 1 35 ? 3.434 -4.125 14.359 1 71.31 35 HIS B O 1
ATOM 2220 N N . ILE B 1 36 ? 1.707 -5.363 15.477 1 80.06 36 ILE B N 1
ATOM 2221 C CA . ILE B 1 36 ? 0.851 -5.207 14.305 1 80.06 36 ILE B CA 1
ATOM 2222 C C . ILE B 1 36 ? -0.565 -4.844 14.742 1 80.06 36 ILE B C 1
ATOM 2224 O O . ILE B 1 36 ? -1.086 -5.41 15.703 1 80.06 36 ILE B O 1
ATOM 2228 N N . LYS B 1 37 ? -1.148 -3.781 14.219 1 84.19 37 LYS B N 1
ATOM 2229 C CA . LYS B 1 37 ? -2.559 -3.447 14.398 1 84.19 37 LYS B CA 1
ATOM 2230 C C . LYS B 1 37 ? -3.363 -3.748 13.141 1 84.19 37 LYS B C 1
ATOM 2232 O O . LYS B 1 37 ? -2.838 -3.666 12.023 1 84.19 37 LYS B O 1
ATOM 2237 N N . ALA B 1 38 ? -4.656 -4.188 13.297 1 87.31 38 ALA B N 1
ATOM 2238 C CA . ALA B 1 38 ? -5.52 -4.5 12.156 1 87.31 38 ALA B CA 1
ATOM 2239 C C . ALA B 1 38 ? -6.945 -4.008 12.398 1 87.31 38 ALA B C 1
ATOM 2241 O O . ALA B 1 38 ? -7.414 -3.98 13.539 1 87.31 38 ALA B O 1
ATOM 2242 N N . ARG B 1 39 ? -7.598 -3.627 11.336 1 84.25 39 ARG B N 1
ATOM 2243 C CA . ARG B 1 39 ? -9 -3.229 11.359 1 84.25 39 ARG B CA 1
ATOM 2244 C C . ARG B 1 39 ? -9.758 -3.844 10.188 1 84.25 39 ARG B C 1
ATOM 2246 O O . ARG B 1 39 ? -9.312 -3.76 9.039 1 84.25 39 ARG B O 1
ATOM 2253 N N . ARG B 1 40 ? -10.914 -4.387 10.477 1 84.38 40 ARG B N 1
ATOM 2254 C CA . ARG B 1 40 ? -11.773 -4.922 9.422 1 84.38 40 ARG B CA 1
ATOM 2255 C C . ARG B 1 40 ? -12.789 -3.881 8.969 1 84.38 40 ARG B C 1
ATOM 2257 O O . ARG B 1 40 ? -13.383 -3.188 9.797 1 84.38 40 ARG B O 1
ATOM 2264 N N . THR B 1 41 ? -12.961 -3.809 7.633 1 86.31 41 THR B N 1
ATOM 2265 C CA . THR B 1 41 ? -14.031 -3.006 7.043 1 86.31 41 THR B CA 1
ATOM 2266 C C . THR B 1 41 ? -14.875 -3.848 6.09 1 86.31 41 THR B C 1
ATOM 2268 O O . THR B 1 41 ? -14.398 -4.844 5.543 1 86.31 41 THR B O 1
ATOM 2271 N N . LYS B 1 42 ? -16.203 -3.572 6.059 1 79.5 42 LYS B N 1
ATOM 2272 C CA . LYS B 1 42 ? -17.109 -4.117 5.047 1 79.5 42 LYS B CA 1
ATOM 2273 C C . LYS B 1 42 ? -17.547 -3.037 4.059 1 79.5 42 LYS B C 1
ATOM 2275 O O . LYS B 1 42 ? -18.359 -2.178 4.395 1 79.5 42 LYS B O 1
ATOM 2280 N N . ASN B 1 43 ? -16.906 -3.098 2.826 1 83.19 43 ASN B N 1
ATOM 2281 C CA . ASN B 1 43 ? -17.078 -2.016 1.863 1 83.19 43 ASN B CA 1
ATOM 2282 C C . ASN B 1 43 ? -17.484 -2.545 0.491 1 83.19 43 ASN B C 1
ATOM 2284 O O . ASN B 1 43 ? -17.281 -3.723 0.191 1 83.19 43 ASN B O 1
ATOM 2288 N N . VAL B 1 44 ? -18.188 -1.642 -0.165 1 83.25 44 VAL B N 1
ATOM 2289 C CA . VAL B 1 44 ? -18.312 -1.861 -1.602 1 83.25 44 VAL B CA 1
ATOM 2290 C C . VAL B 1 44 ? -17.016 -1.487 -2.297 1 83.25 44 VAL B C 1
ATOM 2292 O O . VAL B 1 44 ? -16.422 -0.447 -2.002 1 83.25 44 VAL B O 1
ATOM 2295 N N . HIS B 1 45 ? -16.547 -2.342 -3.182 1 88.12 45 HIS B N 1
ATOM 2296 C CA . HIS B 1 45 ? -15.242 -2.131 -3.799 1 88.12 45 HIS B CA 1
ATOM 2297 C C . HIS B 1 45 ? -15.383 -1.725 -5.262 1 88.12 45 HIS B C 1
ATOM 2299 O O . HIS B 1 45 ? -16.156 -2.328 -6.004 1 88.12 45 HIS B O 1
ATOM 2305 N N . PHE B 1 46 ? -14.664 -0.653 -5.637 1 82.44 46 PHE B N 1
ATOM 2306 C CA . PHE B 1 46 ? -14.539 -0.208 -7.02 1 82.44 46 PHE B CA 1
ATOM 2307 C C . PHE B 1 46 ? -13.086 -0.295 -7.484 1 82.44 46 PHE B C 1
ATOM 2309 O O . PHE B 1 46 ? -12.164 -0.035 -6.707 1 82.44 46 PHE B O 1
ATOM 2316 N N . ASP B 1 47 ? -12.93 -0.712 -8.742 1 84.31 47 ASP B N 1
ATOM 2317 C CA . ASP B 1 47 ? -11.586 -0.823 -9.32 1 84.31 47 ASP B CA 1
ATOM 2318 C C . ASP B 1 47 ? -11.375 0.202 -10.43 1 84.31 47 ASP B C 1
ATOM 2320 O O . ASP B 1 47 ? -12.289 0.459 -11.227 1 84.31 47 ASP B O 1
ATOM 2324 N N . ARG B 1 48 ? -10.102 0.822 -10.453 1 83.62 48 ARG B N 1
ATOM 2325 C CA . ARG B 1 48 ? -9.781 1.884 -11.406 1 83.62 48 ARG B CA 1
ATOM 2326 C C . ARG B 1 48 ? -8.367 1.725 -11.945 1 83.62 48 ARG B C 1
ATOM 2328 O O . ARG B 1 48 ? -7.434 1.461 -11.188 1 83.62 48 ARG B O 1
ATOM 2335 N N . ARG B 1 49 ? -8.281 1.851 -13.273 1 80 49 ARG B N 1
ATOM 2336 C CA . ARG B 1 49 ? -6.977 1.953 -13.922 1 80 49 ARG B CA 1
ATOM 2337 C C . ARG B 1 49 ? -6.652 3.402 -14.273 1 80 49 ARG B C 1
ATOM 2339 O O . ARG B 1 49 ? -7.441 4.078 -14.938 1 80 49 ARG B O 1
ATOM 2346 N N . ILE B 1 50 ? -5.457 3.814 -13.82 1 81 50 ILE B N 1
ATOM 2347 C CA . ILE B 1 50 ? -5.074 5.215 -13.969 1 81 50 ILE B CA 1
ATOM 2348 C C . ILE B 1 50 ? -3.879 5.324 -14.914 1 81 50 ILE B C 1
ATOM 2350 O O . ILE B 1 50 ? -2.832 4.719 -14.672 1 81 50 ILE B O 1
ATOM 2354 N N . LYS B 1 51 ? -4.035 6.133 -15.961 1 75.81 51 LYS B N 1
ATOM 2355 C CA . LYS B 1 51 ? -2.957 6.277 -16.922 1 75.81 51 LYS B CA 1
ATOM 2356 C C . LYS B 1 51 ? -1.955 7.34 -16.484 1 75.81 51 LYS B C 1
ATOM 2358 O O . LYS B 1 51 ? -0.746 7.168 -16.656 1 75.81 51 LYS B O 1
ATOM 2363 N N . SER B 1 52 ? -2.531 8.43 -16.016 1 75.12 52 SER B N 1
ATOM 2364 C CA . SER B 1 52 ? -1.72 9.547 -15.562 1 75.12 52 SER B CA 1
ATOM 2365 C C . SER B 1 52 ? -2.482 10.422 -14.57 1 75.12 52 SER B C 1
ATOM 2367 O O . SER B 1 52 ? -3.664 10.18 -14.312 1 75.12 52 SER B O 1
ATOM 2369 N N . GLU B 1 53 ? -1.732 11.344 -14.016 1 75.19 53 GLU B N 1
ATOM 2370 C CA . GLU B 1 53 ? -2.371 12.289 -13.102 1 75.19 53 GLU B CA 1
ATOM 2371 C C . GLU B 1 53 ? -3.557 12.984 -13.773 1 75.19 53 GLU B C 1
ATOM 2373 O O . GLU B 1 53 ? -4.602 13.172 -13.148 1 75.19 53 GLU B O 1
ATOM 2378 N N . LEU B 1 54 ? -3.354 13.258 -15 1 71.5 54 LEU B N 1
ATOM 2379 C CA . LEU B 1 54 ? -4.395 13.961 -15.742 1 71.5 54 LEU B CA 1
ATOM 2380 C C . LEU B 1 54 ? -5.641 13.094 -15.883 1 71.5 54 LEU B C 1
ATOM 2382 O O . LEU B 1 54 ? -6.762 13.609 -15.859 1 71.5 54 LEU B O 1
ATOM 2386 N N . HIS B 1 55 ? -5.434 11.875 -15.812 1 79.88 55 HIS B N 1
ATOM 2387 C CA . HIS B 1 55 ? -6.535 10.953 -16.062 1 79.88 55 HIS B CA 1
ATOM 2388 C C . HIS B 1 55 ? -7.191 10.508 -14.766 1 79.88 55 HIS B C 1
ATOM 2390 O O . HIS B 1 55 ? -8.281 9.922 -14.781 1 79.88 55 HIS B O 1
ATOM 2396 N N . LEU B 1 56 ? -6.523 10.836 -13.719 1 82 56 LEU B N 1
ATOM 2397 C CA . LEU B 1 56 ? -7.004 10.352 -12.43 1 82 56 LEU B CA 1
ATOM 2398 C C . LEU B 1 56 ? -8.383 10.922 -12.117 1 82 56 LEU B C 1
ATOM 2400 O O . LEU B 1 56 ? -9.273 10.195 -11.68 1 82 56 LEU B O 1
ATOM 2404 N N . GLU B 1 57 ? -8.562 12.18 -12.398 1 78.62 57 GLU B N 1
ATOM 2405 C CA . GLU B 1 57 ? -9.836 12.828 -12.086 1 78.62 57 GLU B CA 1
ATOM 2406 C C . GLU B 1 57 ? -10.969 12.25 -12.922 1 78.62 57 GLU B C 1
ATOM 2408 O O . GLU B 1 57 ? -12.125 12.242 -12.492 1 78.62 57 GLU B O 1
ATOM 2413 N N . GLU B 1 58 ? -10.523 11.766 -14.031 1 80.06 58 GLU B N 1
ATOM 2414 C CA . GLU B 1 58 ? -11.531 11.18 -14.906 1 80.06 58 GLU B CA 1
ATOM 2415 C C . GLU B 1 58 ? -11.898 9.766 -14.445 1 80.06 58 GLU B C 1
ATOM 2417 O O . GLU B 1 58 ? -13 9.289 -14.719 1 80.06 58 GLU B O 1
ATOM 2422 N N . CYS B 1 59 ? -11.008 9.195 -13.758 1 84.88 59 CYS B N 1
ATOM 2423 C CA . CYS B 1 59 ? -11.188 7.797 -13.375 1 84.88 59 CYS B CA 1
ATOM 2424 C C . CYS B 1 59 ? -11.898 7.68 -12.031 1 84.88 59 CYS B C 1
ATOM 2426 O O . CYS B 1 59 ? -12.531 6.664 -11.742 1 84.88 59 CYS B O 1
ATOM 2428 N N . LEU B 1 60 ? -11.797 8.695 -11.227 1 87.62 60 LEU B N 1
ATOM 2429 C CA . LEU B 1 60 ? -12.406 8.664 -9.898 1 87.62 60 LEU B CA 1
ATOM 2430 C C . LEU B 1 60 ? -13.758 9.359 -9.906 1 87.62 60 LEU B C 1
ATOM 2432 O O . LEU B 1 60 ? -14 10.25 -10.727 1 87.62 60 LEU B O 1
ATOM 2436 N N . PRO B 1 61 ? -14.656 8.922 -9.07 1 83.56 61 PRO B N 1
ATOM 2437 C CA . PRO B 1 61 ? -15.984 9.547 -9.055 1 83.56 61 PRO B CA 1
ATOM 2438 C C . PRO B 1 61 ? -15.953 10.977 -8.539 1 83.56 61 PRO B C 1
ATOM 2440 O O . PRO B 1 61 ? -15.102 11.328 -7.719 1 83.56 61 PRO B O 1
ATOM 2443 N N . TRP B 1 62 ? -16.875 11.656 -8.906 1 81.06 62 TRP B N 1
ATOM 2444 C CA . TRP B 1 62 ? -17.031 13.023 -8.406 1 81.06 62 TRP B CA 1
ATOM 2445 C C . TRP B 1 62 ? -17.469 13.016 -6.945 1 81.06 62 TRP B C 1
ATOM 2447 O O . TRP B 1 62 ? -17.125 13.914 -6.18 1 81.06 62 TRP B O 1
ATOM 2457 N N . HIS B 1 63 ? -18.188 11.984 -6.703 1 87.94 63 HIS B N 1
ATOM 2458 C CA . HIS B 1 63 ? -18.594 11.844 -5.309 1 87.94 63 HIS B CA 1
ATOM 2459 C C . HIS B 1 63 ? -18.266 10.461 -4.77 1 87.94 63 HIS B C 1
ATOM 2461 O O . HIS B 1 63 ? -18.781 9.453 -5.266 1 87.94 63 HIS B O 1
ATOM 2467 N N . PHE B 1 64 ? -17.5 10.5 -3.768 1 92.75 64 PHE B N 1
ATOM 2468 C CA . PHE B 1 64 ? -17.156 9.234 -3.125 1 92.75 64 PHE B CA 1
ATOM 2469 C C . PHE B 1 64 ? -18.328 8.719 -2.305 1 92.75 64 PHE B C 1
ATOM 2471 O O . PHE B 1 64 ? -19.047 9.5 -1.664 1 92.75 64 PHE B O 1
ATOM 2478 N N . GLU B 1 65 ? -18.547 7.43 -2.318 1 91.56 65 GLU B N 1
ATOM 2479 C CA . GLU B 1 65 ? -19.625 6.801 -1.564 1 91.56 65 GLU B CA 1
ATOM 2480 C C . GLU B 1 65 ? -19.141 6.336 -0.193 1 91.56 65 GLU B C 1
ATOM 2482 O O . GLU B 1 65 ? -18.125 5.66 -0.084 1 91.56 65 GLU B O 1
ATOM 2487 N N . LYS B 1 66 ? -19.922 6.727 0.828 1 92.5 66 LYS B N 1
ATOM 2488 C CA . LYS B 1 66 ? -19.594 6.266 2.174 1 92.5 66 LYS B CA 1
ATOM 2489 C C . LYS B 1 66 ? -19.609 4.738 2.252 1 92.5 66 LYS B C 1
ATOM 2491 O O . LYS B 1 66 ? -20.5 4.094 1.709 1 92.5 66 LYS B O 1
ATOM 2496 N N . GLY B 1 67 ? -18.562 4.234 2.814 1 92.06 67 GLY B N 1
ATOM 2497 C CA . GLY B 1 67 ? -18.484 2.787 2.955 1 92.06 67 GLY B CA 1
ATOM 2498 C C . GLY B 1 67 ? -17.922 2.098 1.728 1 92.06 67 GLY B C 1
ATOM 2499 O O . GLY B 1 67 ? -17.984 0.87 1.619 1 92.06 67 GLY B O 1
ATOM 2500 N N . ALA B 1 68 ? -17.359 2.857 0.828 1 94.19 68 ALA B N 1
ATOM 2501 C CA . ALA B 1 68 ? -16.797 2.277 -0.388 1 94.19 68 ALA B CA 1
ATOM 2502 C C . ALA B 1 68 ? -15.273 2.338 -0.369 1 94.19 68 ALA B C 1
ATOM 2504 O O . ALA B 1 68 ? -14.688 3.168 0.329 1 94.19 68 ALA B O 1
ATOM 2505 N N . SER B 1 69 ? -14.672 1.405 -1.043 1 96 69 SER B N 1
ATOM 2506 C CA . SER B 1 69 ? -13.234 1.419 -1.32 1 96 69 SER B CA 1
ATOM 2507 C C . SER B 1 69 ? -12.961 1.471 -2.82 1 96 69 SER B C 1
ATOM 2509 O O . SER B 1 69 ? -13.609 0.764 -3.598 1 96 69 SER B O 1
ATOM 2511 N N . TYR B 1 70 ? -12.094 2.342 -3.199 1 95.25 70 TYR B N 1
ATOM 2512 C CA . TYR B 1 70 ? -11.664 2.504 -4.586 1 95.25 70 TYR B CA 1
ATOM 2513 C C . TYR B 1 70 ? -10.227 2.037 -4.766 1 95.25 70 TYR B C 1
ATOM 2515 O O . TYR B 1 70 ? -9.289 2.68 -4.277 1 95.25 70 TYR B O 1
ATOM 2523 N N . HIS B 1 71 ? -10.109 0.952 -5.449 1 96.5 71 HIS B N 1
ATOM 2524 C CA . HIS B 1 71 ? -8.805 0.366 -5.719 1 96.5 71 HIS B CA 1
ATOM 2525 C C . HIS B 1 71 ? -8.266 0.815 -7.078 1 96.5 71 HIS B C 1
ATOM 2527 O O . HIS B 1 71 ? -8.891 0.552 -8.109 1 96.5 71 HIS B O 1
ATOM 2533 N N . CYS B 1 72 ? -7.09 1.457 -7.047 1 95.31 72 CYS B N 1
ATOM 2534 C CA . CYS B 1 72 ? -6.516 2.051 -8.25 1 95.31 72 CYS B CA 1
ATOM 2535 C C . CYS B 1 72 ? -5.145 1.453 -8.547 1 95.31 72 CYS B C 1
ATOM 2537 O O . CYS B 1 72 ? -4.371 1.173 -7.633 1 95.31 72 CYS B O 1
ATOM 2539 N N . ILE B 1 73 ? -4.832 1.248 -9.75 1 95.81 73 ILE B N 1
ATOM 2540 C CA . ILE B 1 73 ? -3.494 0.9 -10.211 1 95.81 73 ILE B CA 1
ATOM 2541 C C . ILE B 1 73 ? -3.094 1.815 -11.367 1 95.81 73 ILE B C 1
ATOM 2543 O O . ILE B 1 73 ? -3.887 2.059 -12.281 1 95.81 73 ILE B O 1
ATOM 2547 N N . SER B 1 74 ? -1.917 2.371 -11.242 1 92.69 74 SER B N 1
ATOM 2548 C CA . SER B 1 74 ? -1.461 3.328 -12.25 1 92.69 74 SER B CA 1
ATOM 2549 C C . SER B 1 74 ? -0.313 2.76 -13.07 1 92.69 74 SER B C 1
ATOM 2551 O O . SER B 1 74 ? 0.417 1.882 -12.609 1 92.69 74 SER B O 1
ATOM 2553 N N . HIS B 1 75 ? -0.144 3.33 -14.273 1 89.56 75 HIS B N 1
ATOM 2554 C CA . HIS B 1 75 ? 0.968 2.955 -15.141 1 89.56 75 HIS B CA 1
ATOM 2555 C C . HIS B 1 75 ? 2.164 3.879 -14.938 1 89.56 75 HIS B C 1
ATOM 2557 O O . HIS B 1 75 ? 3.135 3.822 -15.688 1 89.56 75 HIS B O 1
ATOM 2563 N N . GLY B 1 76 ? 2.021 4.672 -13.953 1 84.56 76 GLY B N 1
ATOM 2564 C CA . GLY B 1 76 ? 3.117 5.586 -13.672 1 84.56 76 GLY B CA 1
ATOM 2565 C C . GLY B 1 76 ? 2.674 7.031 -13.578 1 84.56 76 GLY B C 1
ATOM 2566 O O . GLY B 1 76 ? 1.501 7.344 -13.789 1 84.56 76 GLY B O 1
ATOM 2567 N N . ASP B 1 77 ? 3.555 7.832 -13.055 1 84.12 77 ASP B N 1
ATOM 2568 C CA . ASP B 1 77 ? 3.48 9.289 -13.016 1 84.12 77 ASP B CA 1
ATOM 2569 C C . ASP B 1 77 ? 2.361 9.758 -12.086 1 84.12 77 ASP B C 1
ATOM 2571 O O . ASP B 1 77 ? 1.776 10.82 -12.297 1 84.12 77 ASP B O 1
ATOM 2575 N N . VAL B 1 78 ? 1.889 8.93 -11.266 1 87.38 78 VAL B N 1
ATOM 2576 C CA . VAL B 1 78 ? 0.896 9.312 -10.266 1 87.38 78 VAL B CA 1
ATOM 2577 C C . VAL B 1 78 ? 1.45 9.062 -8.859 1 87.38 78 VAL B C 1
ATOM 2579 O O . VAL B 1 78 ? 1.888 7.949 -8.547 1 87.38 78 VAL B O 1
ATOM 2582 N N . ASP B 1 79 ? 1.499 10.086 -8.109 1 90.38 79 ASP B N 1
ATOM 2583 C CA . ASP B 1 79 ? 1.931 9.906 -6.73 1 90.38 79 ASP B CA 1
ATOM 2584 C C . ASP B 1 79 ? 0.739 9.922 -5.773 1 90.38 79 ASP B C 1
ATOM 2586 O O . ASP B 1 79 ? -0.399 10.133 -6.199 1 90.38 79 ASP B O 1
ATOM 2590 N N . SER B 1 80 ? 1.026 9.625 -4.562 1 94.25 80 SER B N 1
ATOM 2591 C CA . SER B 1 80 ? -0.067 9.445 -3.609 1 94.25 80 SER B CA 1
ATOM 2592 C C . SER B 1 80 ? -0.775 10.773 -3.33 1 94.25 80 SER B C 1
ATOM 2594 O O . SER B 1 80 ? -1.974 10.789 -3.043 1 94.25 80 SER B O 1
ATOM 2596 N N . LEU B 1 81 ? -0.063 11.891 -3.469 1 95.69 81 LEU B N 1
ATOM 2597 C CA . LEU B 1 81 ? -0.658 13.195 -3.186 1 95.69 81 LEU B CA 1
ATOM 2598 C C . LEU B 1 81 ? -1.736 13.531 -4.211 1 95.69 81 LEU B C 1
ATOM 2600 O O . LEU B 1 81 ? -2.682 14.266 -3.904 1 95.69 81 LEU B O 1
ATOM 2604 N N . THR B 1 82 ? -1.603 13.031 -5.398 1 93.62 82 THR B N 1
ATOM 2605 C CA . THR B 1 82 ? -2.582 13.273 -6.453 1 93.62 82 THR B CA 1
ATOM 2606 C C . THR B 1 82 ? -3.965 12.789 -6.027 1 93.62 82 THR B C 1
ATOM 2608 O O . THR B 1 82 ? -4.977 13.406 -6.355 1 93.62 82 THR B O 1
ATOM 2611 N N . TYR B 1 83 ? -4.012 11.734 -5.348 1 95.69 83 TYR B N 1
ATOM 2612 C CA . TYR B 1 83 ? -5.289 11.211 -4.867 1 95.69 83 TYR B CA 1
ATOM 2613 C C . TYR B 1 83 ? -5.879 12.125 -3.797 1 95.69 83 TYR B C 1
ATOM 2615 O O . TYR B 1 83 ? -7.094 12.336 -3.752 1 95.69 83 TYR B O 1
ATOM 2623 N N . LEU B 1 84 ? -5.051 12.633 -2.928 1 96.88 84 LEU B N 1
ATOM 2624 C CA . LEU B 1 84 ? -5.531 13.594 -1.939 1 96.88 84 LEU B CA 1
ATOM 2625 C C . LEU B 1 84 ? -6.066 14.844 -2.617 1 96.88 84 LEU B C 1
ATOM 2627 O O . LEU B 1 84 ? -7.062 15.422 -2.172 1 96.88 84 LEU B O 1
ATOM 2631 N N . ARG B 1 85 ? -5.449 15.219 -3.654 1 94.62 85 ARG B N 1
ATOM 2632 C CA . ARG B 1 85 ? -5.891 16.391 -4.406 1 94.62 85 ARG B CA 1
ATOM 2633 C C . ARG B 1 85 ? -7.332 16.219 -4.879 1 94.62 85 ARG B C 1
ATOM 2635 O O . ARG B 1 85 ? -8.125 17.172 -4.812 1 94.62 85 ARG B O 1
ATOM 2642 N N . VAL B 1 86 ? -7.621 15.109 -5.359 1 93.69 86 VAL B N 1
ATOM 2643 C CA . VAL B 1 86 ? -8.969 14.844 -5.848 1 93.69 86 VAL B CA 1
ATOM 2644 C C . VAL B 1 86 ? -9.977 15.008 -4.707 1 93.69 86 VAL B C 1
ATOM 2646 O O . VAL B 1 86 ? -11.062 15.547 -4.906 1 93.69 86 VAL B O 1
ATOM 2649 N N . ILE B 1 87 ? -9.602 14.602 -3.553 1 95.56 87 ILE B N 1
ATOM 2650 C CA . ILE B 1 87 ? -10.492 14.656 -2.4 1 95.56 87 ILE B CA 1
ATOM 2651 C C . ILE B 1 87 ? -10.625 16.109 -1.922 1 95.56 87 ILE B C 1
ATOM 2653 O O . ILE B 1 87 ? -11.727 16.562 -1.623 1 95.56 87 ILE B O 1
ATOM 2657 N N . VAL B 1 88 ? -9.547 16.812 -1.865 1 96.06 88 VAL B N 1
ATOM 2658 C CA . VAL B 1 88 ? -9.516 18.203 -1.396 1 96.06 88 VAL B CA 1
ATOM 2659 C C . VAL B 1 88 ? -10.359 19.078 -2.318 1 96.06 88 VAL B C 1
ATOM 2661 O O . VAL B 1 88 ? -10.969 20.047 -1.871 1 96.06 88 VAL B O 1
ATOM 2664 N N . LYS B 1 89 ? -10.484 18.672 -3.531 1 92.75 89 LYS B N 1
ATOM 2665 C CA . LYS B 1 89 ? -11.305 19.406 -4.492 1 92.75 89 LYS B CA 1
ATOM 2666 C C . LYS B 1 89 ? -12.789 19.188 -4.215 1 92.75 89 LYS B C 1
ATOM 2668 O O . LYS B 1 89 ? -13.625 19.984 -4.648 1 92.75 89 LYS B O 1
ATOM 2673 N N . GLN B 1 90 ? -13.07 18.203 -3.473 1 92.44 90 GLN B N 1
ATOM 2674 C CA . GLN B 1 90 ? -14.469 17.828 -3.303 1 92.44 90 GLN B CA 1
ATOM 2675 C C . GLN B 1 90 ? -15.016 18.328 -1.971 1 92.44 90 GLN B C 1
ATOM 2677 O O . GLN B 1 90 ? -16.234 18.375 -1.764 1 92.44 90 GLN B O 1
ATOM 2682 N N . GLN B 1 91 ? -14.125 18.688 -1.085 1 96.38 91 GLN B N 1
ATOM 2683 C CA . GLN B 1 91 ? -14.562 19.109 0.239 1 96.38 91 GLN B CA 1
ATOM 2684 C C . GLN B 1 91 ? -13.43 19.812 0.991 1 96.38 91 GLN B C 1
ATOM 2686 O O . GLN B 1 91 ? -12.258 19.5 0.789 1 96.38 91 GLN B O 1
ATOM 2691 N N . PRO B 1 92 ? -13.836 20.672 1.922 1 97.75 92 PRO B N 1
ATOM 2692 C CA . PRO B 1 92 ? -12.844 21.062 2.924 1 97.75 92 PRO B CA 1
ATOM 2693 C C . PRO B 1 92 ? -12.453 19.922 3.852 1 97.75 92 PRO B C 1
ATOM 2695 O O . PRO B 1 92 ? -13.297 19.109 4.23 1 97.75 92 PRO B O 1
ATOM 2698 N N . VAL B 1 93 ? -11.211 19.844 4.176 1 98.62 93 VAL B N 1
ATOM 2699 C CA . VAL B 1 93 ? -10.695 18.828 5.078 1 98.62 93 VAL B CA 1
ATOM 2700 C C . VAL B 1 93 ? -10.211 19.469 6.371 1 98.62 93 VAL B C 1
ATOM 2702 O O . VAL B 1 93 ? -9.359 20.359 6.348 1 98.62 93 VAL B O 1
ATOM 2705 N N . GLU B 1 94 ? -10.789 19.062 7.453 1 98.75 94 GLU B N 1
ATOM 2706 C CA . GLU B 1 94 ? -10.406 19.625 8.75 1 98.75 94 GLU B CA 1
ATOM 2707 C C . GLU B 1 94 ? -8.977 19.219 9.125 1 98.75 94 GLU B C 1
ATOM 2709 O O . GLU B 1 94 ? -8.18 20.078 9.516 1 98.75 94 GLU B O 1
ATOM 2714 N N . TYR B 1 95 ? -8.727 17.969 9.008 1 98.81 95 TYR B N 1
ATOM 2715 C CA . TYR B 1 95 ? -7.457 17.391 9.438 1 98.81 95 TYR B CA 1
ATOM 2716 C C . TYR B 1 95 ? -7.027 16.266 8.5 1 98.81 95 TYR B C 1
ATOM 2718 O O . TYR B 1 95 ? -7.859 15.477 8.047 1 98.81 95 TYR B O 1
ATOM 2726 N N . VAL B 1 96 ? -5.738 16.234 8.234 1 98.94 96 VAL B N 1
ATOM 2727 C CA . VAL B 1 96 ? -5.199 15.102 7.504 1 98.94 96 VAL B CA 1
ATOM 2728 C C . VAL B 1 96 ? -3.818 14.742 8.047 1 98.94 96 VAL B C 1
ATOM 2730 O O . VAL B 1 96 ? -3.021 15.633 8.367 1 98.94 96 VAL B O 1
ATOM 2733 N N . LEU B 1 97 ? -3.564 13.484 8.336 1 98.81 97 LEU B N 1
ATOM 2734 C CA . LEU B 1 97 ? -2.195 13.008 8.516 1 98.81 97 LEU B CA 1
ATOM 2735 C C . LEU B 1 97 ? -1.63 12.469 7.211 1 98.81 97 LEU B C 1
ATOM 2737 O O . LEU B 1 97 ? -2.344 11.828 6.438 1 98.81 97 LEU B O 1
ATOM 2741 N N . ILE B 1 98 ? -0.434 12.75 6.883 1 98.88 98 ILE B N 1
ATOM 2742 C CA . ILE B 1 98 ? 0.267 12.32 5.68 1 98.88 98 ILE B CA 1
ATOM 2743 C C . ILE B 1 98 ? 1.512 11.523 6.066 1 98.88 98 ILE B C 1
ATOM 2745 O O . ILE B 1 98 ? 2.445 12.07 6.66 1 98.88 98 ILE B O 1
ATOM 2749 N N . SER B 1 99 ? 1.503 10.273 5.762 1 98.81 99 SER B N 1
ATOM 2750 C CA . SER B 1 99 ? 2.623 9.375 6.027 1 98.81 99 SER B CA 1
ATOM 2751 C C . SER B 1 99 ? 3.305 8.938 4.73 1 98.81 99 SER B C 1
ATOM 2753 O O . SER B 1 99 ? 2.637 8.539 3.779 1 98.81 99 SER B O 1
ATOM 2755 N N . THR B 1 100 ? 4.598 9.039 4.645 1 98.75 100 THR B N 1
ATOM 2756 C CA . THR B 1 100 ? 5.355 8.664 3.451 1 98.75 100 THR B CA 1
ATOM 2757 C C . THR B 1 100 ? 6.824 8.445 3.793 1 98.75 100 THR B C 1
ATOM 2759 O O . THR B 1 100 ? 7.301 8.891 4.84 1 98.75 100 THR B O 1
ATOM 2762 N N . TRP B 1 101 ? 7.512 7.723 2.908 1 97.94 101 TRP B N 1
ATOM 2763 C CA . TRP B 1 101 ? 8.953 7.551 3.045 1 97.94 101 TRP B CA 1
ATOM 2764 C C . TRP B 1 101 ? 9.695 8.812 2.621 1 97.94 101 TRP B C 1
ATOM 2766 O O . TRP B 1 101 ? 10.586 9.289 3.334 1 97.94 101 TRP B O 1
ATOM 2776 N N . CYS B 1 102 ? 9.25 9.344 1.518 1 96.25 102 CYS B N 1
ATOM 2777 C CA . CYS B 1 102 ? 9.875 10.555 1.013 1 96.25 102 CYS B CA 1
ATOM 2778 C C . CYS B 1 102 ? 8.844 11.469 0.352 1 96.25 102 CYS B C 1
ATOM 2780 O O . CYS B 1 102 ? 7.703 11.062 0.129 1 96.25 102 CYS B O 1
ATOM 2782 N N . MET B 1 103 ? 9.305 12.703 0.139 1 97.19 103 MET B N 1
ATOM 2783 C CA . MET B 1 103 ? 8.43 13.742 -0.406 1 97.19 103 MET B CA 1
ATOM 2784 C C . MET B 1 103 ? 9.234 14.742 -1.226 1 97.19 103 MET B C 1
ATOM 2786 O O . MET B 1 103 ? 10.312 15.164 -0.814 1 97.19 103 MET B O 1
ATOM 2790 N N . ALA B 1 104 ? 8.656 15.07 -2.377 1 95.88 104 ALA B N 1
ATOM 2791 C CA . ALA B 1 104 ? 9.305 16.109 -3.174 1 95.88 104 ALA B CA 1
ATOM 2792 C C . ALA B 1 104 ? 8.969 17.5 -2.637 1 95.88 104 ALA B C 1
ATOM 2794 O O . ALA B 1 104 ? 7.887 17.719 -2.082 1 95.88 104 ALA B O 1
ATOM 2795 N N . ILE B 1 105 ? 9.867 18.453 -2.893 1 96.5 105 ILE B N 1
ATOM 2796 C CA . ILE B 1 105 ? 9.68 19.828 -2.406 1 96.5 105 ILE B CA 1
ATOM 2797 C C . ILE B 1 105 ? 8.445 20.438 -3.057 1 96.5 105 ILE B C 1
ATOM 2799 O O . ILE B 1 105 ? 7.727 21.219 -2.428 1 96.5 105 ILE B O 1
ATOM 2803 N N . THR B 1 106 ? 8.203 20.094 -4.301 1 95.94 106 THR B N 1
ATOM 2804 C CA . THR B 1 106 ? 7.039 20.609 -5.012 1 95.94 106 THR B CA 1
ATOM 2805 C C . THR B 1 106 ? 5.746 20.125 -4.355 1 95.94 106 THR B C 1
ATOM 2807 O O . THR B 1 106 ? 4.746 20.844 -4.344 1 95.94 106 THR B O 1
ATOM 2810 N N . ASP B 1 107 ? 5.766 18.984 -3.789 1 96.56 107 ASP B N 1
ATOM 2811 C CA . ASP B 1 107 ? 4.59 18.438 -3.115 1 96.56 107 ASP B CA 1
ATOM 2812 C C . ASP B 1 107 ? 4.379 19.109 -1.757 1 96.56 107 ASP B C 1
ATOM 2814 O O . ASP B 1 107 ? 3.242 19.344 -1.346 1 96.56 107 ASP B O 1
ATOM 2818 N N . VAL B 1 108 ? 5.477 19.422 -1.079 1 98 108 VAL B N 1
ATOM 2819 C CA . VAL B 1 108 ? 5.359 20.188 0.162 1 98 108 VAL B CA 1
ATOM 2820 C C . VAL B 1 108 ? 4.703 21.531 -0.117 1 98 108 VAL B C 1
ATOM 2822 O O . VAL B 1 108 ? 3.809 21.969 0.615 1 98 108 VAL B O 1
ATOM 2825 N N . LYS B 1 109 ? 5.125 22.156 -1.157 1 98 109 LYS B N 1
ATOM 2826 C CA . LYS B 1 109 ? 4.574 23.453 -1.533 1 98 109 LYS B CA 1
ATOM 2827 C C . LYS B 1 109 ? 3.088 23.359 -1.857 1 98 109 LYS B C 1
ATOM 2829 O O . LYS B 1 109 ? 2.316 24.266 -1.561 1 98 109 LYS B O 1
ATOM 2834 N N . GLU B 1 110 ? 2.711 22.328 -2.434 1 97.25 110 GLU B N 1
ATOM 2835 C CA . GLU B 1 110 ? 1.299 22.109 -2.738 1 97.25 110 GLU B CA 1
ATOM 2836 C C . GLU B 1 110 ? 0.471 22 -1.461 1 97.25 110 GLU B C 1
ATOM 2838 O O . GLU B 1 110 ? -0.595 22.609 -1.353 1 97.25 110 GLU B O 1
ATOM 2843 N N . VAL B 1 111 ? 0.945 21.266 -0.515 1 98.44 111 VAL B N 1
ATOM 2844 C CA . VAL B 1 111 ? 0.237 21.125 0.753 1 98.44 111 VAL B CA 1
ATOM 2845 C C . VAL B 1 111 ? 0.185 22.469 1.465 1 98.44 111 VAL B C 1
ATOM 2847 O O . VAL B 1 111 ? -0.838 22.828 2.051 1 98.44 111 VAL B O 1
ATOM 2850 N N . GLU B 1 112 ? 1.292 23.172 1.374 1 98.69 112 GLU B N 1
ATOM 2851 C CA . GLU B 1 112 ? 1.342 24.5 1.957 1 98.69 112 GLU B CA 1
ATOM 2852 C C . GLU B 1 112 ? 0.242 25.406 1.389 1 98.69 112 GLU B C 1
ATOM 2854 O O . GLU B 1 112 ? -0.437 26.109 2.135 1 98.69 112 GLU B O 1
ATOM 2859 N N . LYS B 1 113 ? 0.066 25.328 0.133 1 98.56 113 LYS B N 1
ATOM 2860 C CA . LYS B 1 113 ? -0.979 26.109 -0.517 1 98.56 113 LYS B CA 1
ATOM 2861 C C . LYS B 1 113 ? -2.361 25.719 -0.009 1 98.56 113 LYS B C 1
ATOM 2863 O O . LYS B 1 113 ? -3.227 26.578 0.19 1 98.56 113 LYS B O 1
ATOM 2868 N N . TRP B 1 114 ? -2.574 24.406 0.124 1 98.62 114 TRP B N 1
ATOM 2869 C CA . TRP B 1 114 ? -3.857 23.938 0.641 1 98.62 114 TRP B CA 1
ATOM 2870 C C . TRP B 1 114 ? -4.102 24.484 2.049 1 98.62 114 TRP B C 1
ATOM 2872 O O . TRP B 1 114 ? -5.234 24.812 2.404 1 98.62 114 TRP B O 1
ATOM 2882 N N . LEU B 1 115 ? -3.074 24.547 2.857 1 98.69 115 LEU B N 1
ATOM 2883 C CA . LEU B 1 115 ? -3.172 25.062 4.219 1 98.69 115 LEU B CA 1
ATOM 2884 C C . LEU B 1 115 ? -3.459 26.562 4.215 1 98.69 115 LEU B C 1
ATOM 2886 O O . LEU B 1 115 ? -4.316 27.047 4.965 1 98.69 115 LEU B O 1
ATOM 2890 N N . GLU B 1 116 ? -2.811 27.266 3.369 1 98.56 116 GLU B N 1
ATOM 2891 C CA . GLU B 1 116 ? -2.982 28.719 3.264 1 98.56 116 GLU B CA 1
ATOM 2892 C C . GLU B 1 116 ? -4.406 29.078 2.84 1 98.56 116 GLU B C 1
ATOM 2894 O O . GLU B 1 116 ? -4.996 30.016 3.361 1 98.56 116 GLU B O 1
ATOM 2899 N N . ARG B 1 117 ? -4.926 28.281 1.953 1 98.19 117 ARG B N 1
ATOM 2900 C CA . ARG B 1 117 ? -6.25 28.547 1.395 1 98.19 117 ARG B CA 1
ATOM 2901 C C . ARG B 1 117 ? -7.348 27.984 2.291 1 98.19 117 ARG B C 1
ATOM 2903 O O . ARG B 1 117 ? -8.531 28.188 2.027 1 98.19 117 ARG B O 1
ATOM 2910 N N . LYS B 1 118 ? -6.973 27.188 3.188 1 97.69 118 LYS B N 1
ATOM 2911 C CA . LYS B 1 118 ? -7.867 26.562 4.16 1 97.69 118 LYS B CA 1
ATOM 2912 C C . LYS B 1 118 ? -8.688 25.453 3.518 1 97.69 118 LYS B C 1
ATOM 2914 O O . LYS B 1 118 ? -9.766 25.109 4.008 1 97.69 118 LYS B O 1
ATOM 2919 N N . ASP B 1 119 ? -8.195 24.969 2.402 1 98.5 119 ASP B N 1
ATOM 2920 C CA . ASP B 1 119 ? -8.734 23.703 1.894 1 98.5 119 ASP B CA 1
ATOM 2921 C C . ASP B 1 119 ? -8.484 22.562 2.877 1 98.5 119 ASP B C 1
ATOM 2923 O O . ASP B 1 119 ? -9.305 21.656 2.996 1 98.5 119 ASP B O 1
ATOM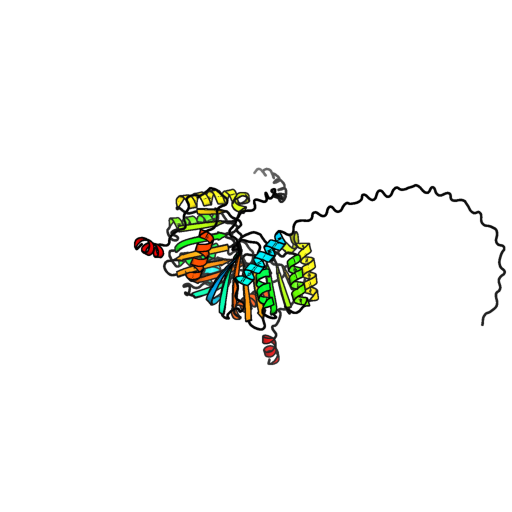 2927 N N . ILE B 1 120 ? -7.336 22.594 3.453 1 98.69 120 ILE B N 1
ATOM 2928 C CA . ILE B 1 120 ? -6.965 21.75 4.582 1 98.69 120 ILE B CA 1
ATOM 2929 C C . ILE B 1 120 ? -6.734 22.609 5.82 1 98.69 120 ILE B C 1
ATOM 2931 O O . ILE B 1 120 ? -5.988 23.594 5.773 1 98.69 120 ILE B O 1
ATOM 2935 N N . GLY B 1 121 ? -7.434 22.219 6.883 1 98.62 121 GLY B N 1
ATOM 2936 C CA . GLY B 1 121 ? -7.301 23 8.109 1 98.62 121 GLY B CA 1
ATOM 2937 C C . GLY B 1 121 ? -6.012 22.719 8.852 1 98.62 121 GLY B C 1
ATOM 2938 O O . GLY B 1 121 ? -5.348 23.656 9.32 1 98.62 121 GLY B O 1
ATOM 2939 N N . HIS B 1 122 ? -5.727 21.484 9.008 1 98.62 122 HIS B N 1
ATOM 2940 C CA . HIS B 1 122 ? -4.555 21.031 9.742 1 98.62 122 HIS B CA 1
ATOM 2941 C C . HIS B 1 122 ? -3.963 19.781 9.117 1 98.62 122 HIS B C 1
ATOM 2943 O O . HIS B 1 122 ? -4.699 18.906 8.641 1 98.62 122 HIS B O 1
ATOM 2949 N N . ALA B 1 123 ? -2.607 19.719 9.086 1 98.75 123 ALA B N 1
ATOM 2950 C CA . ALA B 1 123 ? -1.938 18.531 8.539 1 98.75 123 ALA B CA 1
ATOM 2951 C C . ALA B 1 123 ? -0.738 18.141 9.398 1 98.75 123 ALA B C 1
ATOM 2953 O O . ALA B 1 123 ? 0.094 18.984 9.734 1 98.75 123 ALA B O 1
ATOM 2954 N N . ASP B 1 124 ? -0.651 16.984 9.805 1 98.81 124 ASP B N 1
ATOM 2955 C CA . ASP B 1 124 ? 0.546 16.438 10.43 1 98.81 124 ASP B CA 1
ATOM 2956 C C . ASP B 1 124 ? 1.284 15.492 9.477 1 98.81 124 ASP B C 1
ATOM 2958 O O . ASP B 1 124 ? 0.658 14.797 8.68 1 98.81 124 ASP B O 1
ATOM 2962 N N . PHE B 1 125 ? 2.57 15.5 9.602 1 98.81 125 PHE B N 1
ATOM 2963 C CA . PHE B 1 125 ? 3.408 14.758 8.664 1 98.81 125 PHE B CA 1
ATOM 2964 C C . PHE B 1 125 ? 4.207 13.688 9.391 1 98.81 125 PHE B C 1
ATOM 2966 O O . PHE B 1 125 ? 4.797 13.945 10.445 1 98.81 125 PHE B O 1
ATOM 2973 N N . TYR B 1 126 ? 4.211 12.516 8.867 1 98.69 126 TYR B N 1
ATOM 2974 C CA . TYR B 1 126 ? 4.977 11.367 9.352 1 98.69 126 TYR B CA 1
ATOM 2975 C C . TYR B 1 126 ? 5.879 10.812 8.258 1 98.69 126 TYR B C 1
ATOM 2977 O O . TYR B 1 126 ? 5.398 10.211 7.293 1 98.69 126 TYR B O 1
ATOM 2985 N N . VAL B 1 127 ? 7.227 10.992 8.438 1 98.62 127 VAL B N 1
ATOM 2986 C CA . VAL B 1 127 ? 8.109 10.742 7.301 1 98.62 127 VAL B CA 1
ATOM 2987 C C . VAL B 1 127 ? 9.219 9.773 7.711 1 98.62 127 VAL B C 1
ATOM 2989 O O . VAL B 1 127 ? 9.406 9.5 8.898 1 98.62 127 VAL B O 1
ATOM 2992 N N . GLY B 1 128 ? 9.891 9.266 6.734 1 98.12 128 GLY B N 1
ATOM 2993 C CA . GLY B 1 128 ? 10.93 8.273 6.977 1 98.12 128 GLY B CA 1
ATOM 2994 C C . GLY B 1 128 ? 12.227 8.883 7.461 1 98.12 128 GLY B C 1
ATOM 2995 O O . GLY B 1 128 ? 12.414 10.102 7.391 1 98.12 128 GLY B O 1
ATOM 2996 N N . GLU B 1 129 ? 13.062 8.031 7.852 1 96.81 129 GLU B N 1
ATOM 2997 C CA . GLU B 1 129 ? 14.352 8.445 8.398 1 96.81 129 GLU B CA 1
ATOM 2998 C C . GLU B 1 129 ? 15.234 9.062 7.316 1 96.81 129 GLU B C 1
ATOM 3000 O O . GLU B 1 129 ? 16.219 9.734 7.625 1 96.81 12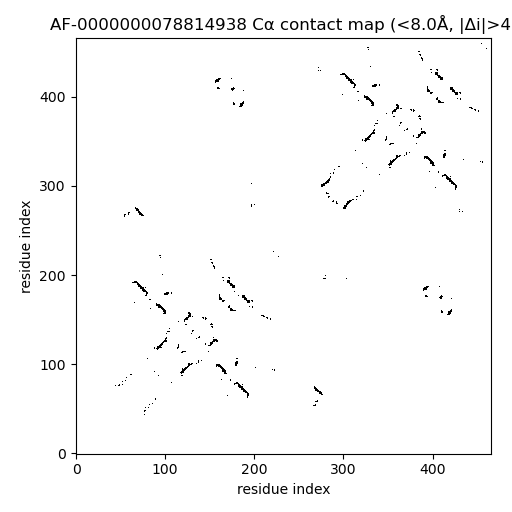9 GLU B O 1
ATOM 3005 N N . ILE B 1 130 ? 14.875 8.883 6.121 1 96.25 130 ILE B N 1
ATOM 3006 C CA . ILE B 1 130 ? 15.648 9.414 5.008 1 96.25 130 ILE B CA 1
ATOM 3007 C C . ILE B 1 130 ? 15.656 10.938 5.059 1 96.25 130 ILE B C 1
ATOM 3009 O O . ILE B 1 130 ? 16.5 11.586 4.445 1 96.25 130 ILE B O 1
ATOM 3013 N N . PHE B 1 131 ? 14.773 11.531 5.734 1 97.38 131 PHE B N 1
ATOM 3014 C CA . PHE B 1 131 ? 14.672 12.977 5.852 1 97.38 131 PHE B CA 1
ATOM 3015 C C . PHE B 1 131 ? 15.812 13.531 6.695 1 97.38 131 PHE B C 1
ATOM 3017 O O . PHE B 1 131 ? 16.078 14.734 6.668 1 97.38 131 PHE B O 1
ATOM 3024 N N . GLN B 1 132 ? 16.391 12.75 7.438 1 94.56 132 GLN B N 1
ATOM 3025 C CA . GLN B 1 132 ? 17.547 13.172 8.211 1 94.56 132 GLN B CA 1
ATOM 3026 C C . GLN B 1 132 ? 18.812 13.18 7.355 1 94.56 132 GLN B C 1
ATOM 3028 O O . GLN B 1 132 ? 19.828 13.75 7.746 1 94.56 132 GLN B O 1
ATOM 3033 N N . GLY B 1 133 ? 18.797 12.586 6.234 1 94.88 133 GLY B N 1
ATOM 3034 C CA . GLY B 1 133 ? 19.938 12.484 5.34 1 94.88 133 GLY B CA 1
ATOM 3035 C C . GLY B 1 133 ? 19.672 13.078 3.971 1 94.88 133 GLY B C 1
ATOM 3036 O O . GLY B 1 133 ? 19.688 14.305 3.807 1 94.88 133 GLY B O 1
ATOM 3037 N N . SER B 1 134 ? 19.328 12.25 3.027 1 94.19 134 SER B N 1
ATOM 3038 C CA . SER B 1 134 ? 19.234 12.617 1.619 1 94.19 134 SER B CA 1
ATOM 3039 C C . SER B 1 134 ? 18.125 13.641 1.39 1 94.19 134 SER B C 1
ATOM 3041 O O . SER B 1 134 ? 18.141 14.375 0.398 1 94.19 134 SER B O 1
ATOM 3043 N N . TYR B 1 135 ? 17.203 13.766 2.314 1 96.94 135 TYR B N 1
ATOM 3044 C CA . TYR B 1 135 ? 16.078 14.68 2.146 1 96.94 135 TYR B CA 1
ATOM 3045 C C . TYR B 1 135 ? 16.125 15.789 3.188 1 96.94 135 TYR B C 1
ATOM 3047 O O . TYR B 1 135 ? 15.078 16.344 3.545 1 96.94 135 TYR B O 1
ATOM 3055 N N . ALA B 1 136 ? 17.25 16.188 3.645 1 96.44 136 ALA B N 1
ATOM 3056 C CA . ALA B 1 136 ? 17.422 17.172 4.703 1 96.44 136 ALA B CA 1
ATOM 3057 C C . ALA B 1 136 ? 16.859 18.531 4.281 1 96.44 136 ALA B C 1
ATOM 3059 O O . ALA B 1 136 ? 16.25 19.234 5.09 1 96.44 136 ALA B O 1
ATOM 3060 N N . ASP B 1 137 ? 17.031 18.891 3.047 1 97.19 137 ASP B N 1
ATOM 3061 C CA . ASP B 1 137 ? 16.547 20.172 2.562 1 97.19 137 ASP B CA 1
ATOM 3062 C C . ASP B 1 137 ? 15.016 20.203 2.545 1 97.19 137 ASP B C 1
ATOM 3064 O O . ASP B 1 137 ? 14.406 21.219 2.891 1 97.19 137 ASP B O 1
ATOM 3068 N N . VAL B 1 138 ? 14.492 19.156 2.104 1 97.94 138 VAL B N 1
ATOM 3069 C CA . VAL B 1 138 ? 13.031 19.047 2.094 1 97.94 138 VAL B CA 1
ATOM 3070 C C . VAL B 1 138 ? 12.5 19.094 3.523 1 97.94 138 VAL B C 1
ATOM 3072 O O . VAL B 1 138 ? 11.484 19.734 3.795 1 97.94 138 VAL B O 1
ATOM 3075 N N . TYR B 1 139 ? 13.203 18.438 4.379 1 97.94 139 TYR B N 1
ATOM 3076 C CA . TYR B 1 139 ? 12.812 18.453 5.785 1 97.94 139 TYR B CA 1
ATOM 3077 C C . TYR B 1 139 ? 12.789 19.875 6.34 1 97.94 139 TYR B C 1
ATOM 3079 O O . TYR B 1 139 ? 11.859 20.25 7.055 1 97.94 139 TYR B O 1
ATOM 3087 N N . LEU B 1 140 ? 13.805 20.625 6.098 1 98 140 LEU B N 1
ATOM 3088 C CA . LEU B 1 140 ? 13.898 21.984 6.613 1 98 140 LEU B CA 1
ATOM 3089 C C . LEU B 1 140 ? 12.719 22.828 6.141 1 98 140 LEU B C 1
ATOM 3091 O O . LEU B 1 140 ? 12.148 23.594 6.914 1 98 140 LEU B O 1
ATOM 3095 N N . TYR B 1 141 ? 12.398 22.672 4.898 1 98.5 141 TYR B N 1
ATOM 3096 C CA . TYR B 1 141 ? 11.25 23.406 4.375 1 98.5 141 TYR B CA 1
ATOM 3097 C C . TYR B 1 141 ? 9.953 22.938 5.02 1 98.5 141 TYR B C 1
ATOM 3099 O O . TYR B 1 141 ? 9.117 23.75 5.422 1 98.5 141 TYR B O 1
ATOM 3107 N N . LEU B 1 142 ? 9.812 21.625 5.102 1 98.5 142 LEU B N 1
ATOM 3108 C CA . LEU B 1 142 ? 8.617 21.031 5.703 1 98.5 142 LEU B CA 1
ATOM 3109 C C . LEU B 1 142 ? 8.477 21.453 7.16 1 98.5 142 LEU B C 1
ATOM 3111 O O . LEU B 1 142 ? 7.367 21.719 7.629 1 98.5 142 LEU B O 1
ATOM 3115 N N . LYS B 1 143 ? 9.523 21.5 7.816 1 98.12 143 LYS B N 1
ATOM 3116 C CA . LYS B 1 143 ? 9.547 21.953 9.203 1 98.12 143 LYS B CA 1
ATOM 3117 C C . LYS B 1 143 ? 9.023 23.375 9.328 1 98.12 143 LYS B C 1
ATOM 3119 O O . LYS B 1 143 ? 8.219 23.672 10.211 1 98.12 143 LYS B O 1
ATOM 3124 N N . LYS B 1 144 ? 9.492 24.188 8.492 1 98.31 144 LYS B N 1
ATOM 3125 C CA . LYS B 1 144 ? 9.031 25.578 8.508 1 98.31 144 LYS B CA 1
ATOM 3126 C C . LYS B 1 144 ? 7.527 25.656 8.273 1 98.31 144 LYS B C 1
ATOM 3128 O O . LYS B 1 144 ? 6.832 26.422 8.945 1 98.31 144 LYS B O 1
ATOM 3133 N N . VAL B 1 145 ? 7.062 24.906 7.336 1 98.44 145 VAL B N 1
ATOM 3134 C CA . VAL B 1 145 ? 5.633 24.875 7.043 1 98.44 145 VAL B CA 1
ATOM 3135 C C . VAL B 1 145 ? 4.867 24.391 8.266 1 98.44 145 VAL B C 1
ATOM 3137 O O . VAL B 1 145 ? 3.867 24.984 8.664 1 98.44 145 VAL B O 1
ATOM 3140 N N . ALA B 1 146 ? 5.336 23.312 8.812 1 98.31 146 ALA B N 1
ATOM 3141 C CA . ALA B 1 146 ? 4.672 22.719 9.977 1 98.31 146 ALA B CA 1
ATOM 3142 C C . ALA B 1 146 ? 4.621 23.703 11.141 1 98.31 146 ALA B C 1
ATOM 3144 O O . ALA B 1 146 ? 3.594 23.844 11.805 1 98.31 146 ALA B O 1
ATOM 3145 N N . GLU B 1 147 ? 5.664 24.375 11.375 1 97.62 147 GLU B N 1
ATOM 3146 C CA . GLU B 1 147 ? 5.723 25.375 12.453 1 97.62 147 GLU B CA 1
ATOM 3147 C C . GLU B 1 147 ? 4.738 26.516 12.211 1 97.62 147 GLU B C 1
ATOM 3149 O O . GLU B 1 147 ? 4.043 26.938 13.125 1 97.62 147 GLU B O 1
ATOM 3154 N N . ARG B 1 148 ? 4.68 26.953 11.055 1 97.81 148 ARG B N 1
ATOM 3155 C CA . ARG B 1 148 ? 3.812 28.062 10.695 1 97.81 148 ARG B CA 1
ATOM 3156 C C . ARG B 1 148 ? 2.346 27.719 10.938 1 97.81 148 ARG B C 1
ATOM 3158 O O . ARG B 1 148 ? 1.554 28.578 11.328 1 97.81 148 ARG B O 1
ATOM 3165 N N . PHE B 1 149 ? 2.012 26.453 10.812 1 97.69 149 PHE B N 1
ATOM 3166 C CA . PHE B 1 149 ? 0.598 26.109 10.836 1 97.69 149 PHE B CA 1
ATOM 3167 C C . PHE B 1 149 ? 0.272 25.281 12.078 1 97.69 149 PHE B C 1
ATOM 3169 O O . PHE B 1 149 ? -0.819 24.719 12.18 1 97.69 149 PHE B O 1
ATOM 3176 N N . GLY B 1 150 ? 1.199 25.156 12.945 1 96.06 150 GLY B N 1
ATOM 3177 C CA . GLY B 1 150 ? 0.96 24.453 14.195 1 96.06 150 GLY B CA 1
ATOM 3178 C C . GLY B 1 150 ? 0.886 22.938 14.031 1 96.06 150 GLY B C 1
ATOM 3179 O O . GLY B 1 150 ? 0.165 22.266 14.766 1 96.06 150 GLY B O 1
ATOM 3180 N N . SER B 1 151 ? 1.557 22.391 13.062 1 96.75 151 SER B N 1
ATOM 3181 C CA . SER B 1 151 ? 1.605 20.969 12.742 1 96.75 151 SER B CA 1
ATOM 3182 C C . SER B 1 151 ? 2.871 20.312 13.289 1 96.75 151 SER B C 1
ATOM 3184 O O . SER B 1 151 ? 3.609 20.938 14.055 1 96.75 151 SER B O 1
ATOM 3186 N N . ARG B 1 152 ? 3.045 19.078 12.969 1 97.25 152 ARG B N 1
ATOM 3187 C CA . ARG B 1 152 ? 4.297 18.406 13.297 1 97.25 152 ARG B CA 1
ATOM 3188 C C . ARG B 1 152 ? 4.867 17.688 12.086 1 97.25 152 ARG B C 1
ATOM 3190 O O . ARG B 1 152 ? 4.133 17.359 11.156 1 97.25 152 ARG B O 1
ATOM 3197 N N . VAL B 1 153 ? 6.133 17.547 12.109 1 98.56 153 VAL B N 1
ATOM 3198 C CA . VAL B 1 153 ? 6.848 16.594 11.273 1 98.56 153 VAL B CA 1
ATOM 3199 C C . VAL B 1 153 ? 7.504 15.531 12.156 1 98.56 153 VAL B C 1
ATOM 3201 O O . VAL B 1 153 ? 8.375 15.844 12.969 1 98.56 153 VAL B O 1
ATOM 3204 N N . CYS B 1 154 ? 7.035 14.367 12.023 1 98.44 154 CYS B N 1
ATOM 3205 C CA . CYS B 1 154 ? 7.543 13.258 12.82 1 98.44 154 CYS B CA 1
ATOM 3206 C C . CYS B 1 154 ? 8.398 12.328 11.977 1 98.44 154 CYS B C 1
ATOM 3208 O O . CYS B 1 154 ? 7.91 11.711 11.023 1 98.44 154 CYS B O 1
ATOM 3210 N N . ILE B 1 155 ? 9.68 12.242 12.32 1 98.31 155 ILE B N 1
ATOM 3211 C CA . ILE B 1 155 ? 10.586 11.305 11.672 1 98.31 155 ILE B CA 1
ATOM 3212 C C . ILE B 1 155 ? 10.664 10.016 12.492 1 98.31 155 ILE B C 1
ATOM 3214 O O . ILE B 1 155 ? 10.898 10.055 13.703 1 98.31 155 ILE B O 1
ATOM 3218 N N . PHE B 1 156 ? 10.461 8.867 11.859 1 97.19 156 PHE B N 1
ATOM 3219 C CA . PHE B 1 156 ? 10.617 7.566 12.508 1 97.19 156 PHE B CA 1
ATOM 3220 C C . PHE B 1 156 ? 10.867 6.477 11.477 1 97.19 156 PHE B C 1
ATOM 3222 O O . PHE B 1 156 ? 11.078 6.766 10.297 1 97.19 156 PHE B O 1
ATOM 3229 N N . ARG B 1 157 ? 10.992 5.195 11.859 1 96.06 157 ARG B N 1
ATOM 3230 C CA . ARG B 1 157 ? 11.172 4.09 10.922 1 96.06 157 ARG B CA 1
ATOM 3231 C C . ARG B 1 157 ? 9.891 3.824 10.141 1 96.06 157 ARG B C 1
ATOM 3233 O O . ARG B 1 157 ? 9.102 2.945 10.5 1 96.06 157 ARG B O 1
ATOM 3240 N N . ASN B 1 158 ? 9.828 4.609 9.055 1 97.44 158 ASN B N 1
ATOM 3241 C CA . ASN B 1 158 ? 8.547 4.648 8.359 1 97.44 158 ASN B CA 1
ATOM 3242 C C . ASN B 1 158 ? 8.703 4.355 6.871 1 97.44 158 ASN B C 1
ATOM 3244 O O . ASN B 1 158 ? 9.547 4.961 6.199 1 97.44 158 ASN B O 1
ATOM 3248 N N . HIS B 1 159 ? 7.949 3.404 6.371 1 97.56 159 HIS B N 1
ATOM 3249 C CA . HIS B 1 159 ? 7.852 3.135 4.941 1 97.56 159 HIS B CA 1
ATOM 3250 C C . HIS B 1 159 ? 6.395 3.02 4.504 1 97.56 159 HIS B C 1
ATOM 3252 O O . HIS B 1 159 ? 6.109 2.602 3.379 1 97.56 159 HIS B O 1
ATOM 3258 N N . ALA B 1 160 ? 5.473 3.387 5.434 1 97.94 160 ALA B N 1
ATOM 3259 C CA . ALA B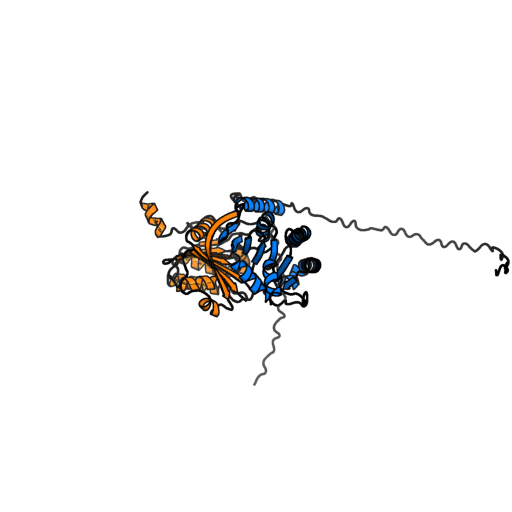 1 160 ? 4.047 3.369 5.117 1 97.94 160 ALA B CA 1
ATOM 3260 C C . ALA B 1 160 ? 3.643 4.617 4.336 1 97.94 160 ALA B C 1
ATOM 3262 O O . ALA B 1 160 ? 4.121 5.719 4.621 1 97.94 160 ALA B O 1
ATOM 3263 N N . LYS B 1 161 ? 2.848 4.398 3.326 1 98.31 161 LYS B N 1
ATOM 3264 C CA . LYS B 1 161 ? 2.236 5.488 2.566 1 98.31 161 LYS B CA 1
ATOM 3265 C C . LYS B 1 161 ? 0.735 5.562 2.83 1 98.31 161 LYS B C 1
ATOM 3267 O O . LYS B 1 161 ? -0.058 4.945 2.115 1 98.31 161 LYS B O 1
ATOM 3272 N N . VAL B 1 162 ? 0.444 6.309 3.795 1 98.75 162 VAL B N 1
ATOM 3273 C CA . VAL B 1 162 ? -0.932 6.414 4.27 1 98.75 162 VAL B CA 1
ATOM 3274 C C . VAL B 1 162 ? -1.309 7.883 4.441 1 98.75 162 VAL B C 1
ATOM 3276 O O . VAL B 1 162 ? -0.512 8.68 4.945 1 98.75 162 VAL B O 1
ATOM 3279 N N . MET B 1 163 ? -2.471 8.211 3.99 1 98.88 163 MET B N 1
ATOM 3280 C CA . MET B 1 163 ? -3.117 9.461 4.371 1 98.88 163 MET B CA 1
ATOM 3281 C C . MET B 1 163 ? -4.5 9.203 4.961 1 98.88 163 MET B C 1
ATOM 3283 O O . MET B 1 163 ? -5.316 8.5 4.355 1 98.88 163 MET B O 1
ATOM 3287 N N . ALA B 1 164 ? -4.742 9.703 6.113 1 98.81 164 ALA B N 1
ATOM 3288 C CA . ALA B 1 164 ? -6.059 9.648 6.75 1 98.81 164 ALA B CA 1
ATOM 3289 C C . ALA B 1 164 ? -6.594 11.055 7.016 1 98.81 164 ALA B C 1
ATOM 3291 O O . ALA B 1 164 ? -5.898 11.891 7.602 1 98.81 164 ALA B O 1
ATOM 3292 N N . GLY B 1 165 ? -7.797 11.266 6.59 1 98.81 165 GLY B N 1
ATOM 3293 C CA . GLY B 1 165 ? -8.336 12.617 6.684 1 98.81 165 GLY B CA 1
ATOM 3294 C C . GLY B 1 165 ? -9.781 12.656 7.148 1 98.81 165 GLY B C 1
ATOM 3295 O O . GLY B 1 165 ? -10.484 11.648 7.078 1 98.81 165 GLY B O 1
ATOM 3296 N N . PHE B 1 166 ? -10.102 13.758 7.625 1 98.75 166 PHE B N 1
ATOM 3297 C CA . PHE B 1 166 ? -11.43 14.047 8.164 1 98.75 166 PHE B CA 1
ATOM 3298 C C . PHE B 1 166 ? -12.031 15.281 7.492 1 98.75 166 PHE B C 1
ATOM 3300 O O . PHE B 1 166 ? -11.578 16.406 7.723 1 98.75 166 PHE B O 1
ATOM 3307 N N . GLY B 1 167 ? -13 14.961 6.672 1 98 167 GLY B N 1
ATOM 3308 C CA . GLY B 1 167 ? -13.617 16.031 5.91 1 98 167 GLY B CA 1
ATOM 3309 C C . GLY B 1 167 ? -15.031 16.344 6.348 1 98 167 GLY B C 1
ATOM 3310 O O . GLY B 1 167 ? -15.586 15.656 7.207 1 98 167 GLY B O 1
ATOM 3311 N N . ASN B 1 168 ? -15.562 17.422 5.762 1 96.69 168 ASN B N 1
ATOM 3312 C CA . ASN B 1 168 ? -16.922 17.844 6.066 1 96.69 168 ASN B CA 1
ATOM 3313 C C . ASN B 1 168 ? -17.953 16.828 5.582 1 96.69 168 ASN B C 1
ATOM 3315 O O . ASN B 1 168 ? -18.953 16.578 6.262 1 96.69 168 ASN B O 1
ATOM 3319 N N . ALA B 1 169 ? -17.703 16.297 4.422 1 96.62 169 ALA B N 1
ATOM 3320 C CA . ALA B 1 169 ? -18.656 15.398 3.801 1 96.62 169 ALA B CA 1
ATOM 3321 C C . ALA B 1 169 ? -18.375 13.945 4.184 1 96.62 169 ALA B C 1
ATOM 3323 O O . ALA B 1 169 ? -19.297 13.172 4.422 1 96.62 169 ALA B O 1
ATOM 3324 N N . PHE B 1 170 ? -17.141 13.586 4.172 1 97 170 PHE B N 1
ATOM 3325 C CA . PHE B 1 170 ? -16.75 12.219 4.492 1 97 170 PHE B CA 1
ATOM 3326 C C . PHE B 1 170 ? -15.328 12.164 5.027 1 97 170 PHE B C 1
ATOM 3328 O O . PHE B 1 170 ? -14.516 13.047 4.73 1 97 170 PHE B O 1
ATOM 3335 N N . ASP B 1 171 ? -15.047 11.18 5.871 1 98.31 171 ASP B N 1
ATOM 3336 C CA . ASP B 1 171 ? -13.688 10.812 6.27 1 98.31 171 ASP B CA 1
ATOM 3337 C C . ASP B 1 171 ? -13.109 9.75 5.34 1 98.31 171 ASP B C 1
ATOM 3339 O O . ASP B 1 171 ? -13.852 8.977 4.73 1 98.31 171 ASP B O 1
ATOM 3343 N N . PHE B 1 172 ? -11.75 9.75 5.234 1 98.25 172 PHE B N 1
ATOM 3344 C CA . PHE B 1 172 ? -11.164 8.906 4.195 1 98.25 172 PHE B CA 1
ATOM 3345 C C . PHE B 1 172 ? -9.781 8.414 4.613 1 98.25 172 PHE B C 1
ATOM 3347 O O . PHE B 1 172 ? -9.156 8.984 5.5 1 98.25 172 PHE B O 1
ATOM 3354 N N . VAL B 1 173 ? -9.391 7.328 4 1 98.62 173 VAL B N 1
ATOM 3355 C CA . VAL B 1 173 ? -8.039 6.801 4.102 1 98.62 173 VAL B CA 1
ATOM 3356 C C . VAL B 1 173 ? -7.496 6.492 2.705 1 98.62 173 VAL B C 1
ATOM 3358 O O . VAL B 1 173 ? -8.203 5.914 1.875 1 98.62 173 VAL B O 1
ATOM 3361 N N . ILE B 1 174 ? -6.281 6.949 2.418 1 98.5 174 ILE B N 1
ATOM 3362 C CA . ILE B 1 174 ? -5.52 6.582 1.23 1 98.5 174 ILE B CA 1
ATOM 3363 C C . ILE B 1 174 ? -4.348 5.688 1.627 1 98.5 174 ILE B C 1
ATOM 3365 O O . ILE B 1 174 ? -3.5 6.082 2.43 1 98.5 174 ILE B O 1
ATOM 3369 N N . GLU B 1 175 ? -4.309 4.465 1.191 1 98.44 175 GLU B N 1
ATOM 3370 C CA . GLU B 1 175 ? -3.199 3.525 1.325 1 98.44 175 GLU B CA 1
ATOM 3371 C C . GLU B 1 175 ? -2.549 3.242 -0.026 1 98.44 175 GLU B C 1
ATOM 3373 O O . GLU B 1 175 ? -3.234 2.879 -0.985 1 98.44 175 GLU B O 1
ATOM 3378 N N . SER B 1 176 ? -1.244 3.412 -0.083 1 98.19 176 SER B N 1
ATOM 3379 C CA . SER B 1 176 ? -0.619 3.369 -1.401 1 98.19 176 SER B CA 1
ATOM 3380 C C . SER B 1 176 ? 0.758 2.717 -1.339 1 98.19 176 SER B C 1
ATOM 3382 O O . SER B 1 176 ? 1.302 2.506 -0.253 1 98.19 176 SER B O 1
ATOM 3384 N N . SER B 1 177 ? 1.232 2.273 -2.494 1 97.69 177 SER B N 1
ATOM 3385 C CA . SER B 1 177 ? 2.643 1.944 -2.67 1 97.69 177 SER B CA 1
ATOM 3386 C C . SER B 1 177 ? 3.457 3.18 -3.035 1 97.69 177 SER B C 1
ATOM 3388 O O . SER B 1 177 ? 4.688 3.17 -2.943 1 97.69 177 SER B O 1
ATOM 3390 N N . ALA B 1 178 ? 2.783 4.223 -3.449 1 96.81 178 ALA B N 1
ATOM 3391 C CA . ALA B 1 178 ? 3.443 5.43 -3.943 1 96.81 178 ALA B CA 1
ATOM 3392 C C . ALA B 1 178 ? 3.805 6.367 -2.793 1 96.81 178 ALA B C 1
ATOM 3394 O O . ALA B 1 178 ? 2.984 6.617 -1.906 1 96.81 178 ALA B O 1
ATOM 3395 N N . ASN B 1 179 ? 4.988 6.859 -2.812 1 97.19 179 ASN B N 1
ATOM 3396 C CA . ASN B 1 179 ? 5.371 7.977 -1.959 1 97.19 179 ASN B CA 1
ATOM 3397 C C . ASN B 1 179 ? 4.77 9.289 -2.449 1 97.19 179 ASN B C 1
ATOM 3399 O O . ASN B 1 179 ? 3.982 9.305 -3.398 1 97.19 179 ASN B O 1
ATOM 3403 N N . VAL B 1 180 ? 5.098 10.297 -1.68 1 96.69 180 VAL B N 1
ATOM 3404 C CA . VAL B 1 180 ? 4.664 11.625 -2.104 1 96.69 180 VAL B CA 1
ATOM 3405 C C . VAL B 1 180 ? 5.73 12.25 -3 1 96.69 180 VAL B C 1
ATOM 3407 O O . VAL B 1 180 ? 6.348 13.25 -2.631 1 96.69 180 VAL B O 1
ATOM 3410 N N . ASN B 1 181 ? 6.027 11.594 -4.059 1 91.62 181 ASN B N 1
ATOM 3411 C CA . ASN B 1 181 ? 6.93 12.008 -5.125 1 91.62 181 ASN B CA 1
ATOM 3412 C C . ASN B 1 181 ? 6.598 11.32 -6.445 1 91.62 181 ASN B C 1
ATOM 3414 O O . ASN B 1 181 ? 6.336 10.117 -6.477 1 91.62 181 ASN B O 1
ATOM 3418 N N . THR B 1 182 ? 6.547 12.039 -7.445 1 86.19 182 THR B N 1
ATOM 3419 C CA . THR B 1 182 ? 6.203 11.461 -8.742 1 86.19 182 THR B CA 1
ATOM 3420 C C . THR B 1 182 ? 7.273 10.469 -9.188 1 86.19 182 THR B C 1
ATOM 3422 O O . THR B 1 182 ? 8.469 10.75 -9.086 1 86.19 182 THR B O 1
ATOM 3425 N N . ASN B 1 183 ? 6.812 9.32 -9.57 1 87.06 183 ASN B N 1
ATOM 3426 C CA . ASN B 1 183 ? 7.68 8.281 -10.109 1 87.06 183 ASN B CA 1
ATOM 3427 C C . ASN B 1 183 ? 7.047 7.602 -11.32 1 87.06 183 ASN B C 1
ATOM 3429 O O . ASN B 1 183 ? 5.82 7.496 -11.414 1 87.06 183 ASN B O 1
ATOM 3433 N N . PRO B 1 184 ? 7.863 7.18 -12.227 1 91.25 184 PRO B N 1
ATOM 3434 C CA . PRO B 1 184 ? 7.34 6.625 -13.477 1 91.25 184 PRO B CA 1
ATOM 3435 C C . PRO B 1 184 ? 6.898 5.172 -13.336 1 91.25 184 PRO B C 1
ATOM 3437 O O . PRO B 1 184 ? 6.504 4.547 -14.32 1 91.25 184 PRO B O 1
ATOM 3440 N N . ARG B 1 185 ? 6.918 4.613 -12.258 1 95.62 185 ARG B N 1
ATOM 3441 C CA . ARG B 1 185 ? 6.645 3.193 -12.07 1 95.62 185 ARG B CA 1
ATOM 3442 C C . ARG B 1 185 ? 5.176 2.955 -11.734 1 95.62 185 ARG B C 1
ATOM 3444 O O . ARG B 1 185 ? 4.496 3.855 -11.242 1 95.62 185 ARG B O 1
ATOM 3451 N N . THR B 1 186 ? 4.723 1.775 -12.023 1 96.5 186 THR B N 1
ATOM 3452 C CA . THR B 1 186 ? 3.387 1.321 -11.648 1 96.5 186 THR B CA 1
ATOM 3453 C C . THR B 1 186 ? 3.223 1.319 -10.133 1 96.5 186 THR B C 1
ATOM 3455 O O . THR B 1 186 ? 4.086 0.822 -9.406 1 96.5 186 THR B O 1
ATOM 3458 N N . GLU B 1 187 ? 2.113 1.904 -9.672 1 96.56 187 GLU B N 1
ATOM 3459 C CA . GLU B 1 187 ? 1.79 1.987 -8.25 1 96.56 187 GLU B CA 1
ATOM 3460 C C . GLU B 1 187 ? 0.332 1.617 -7.992 1 96.56 187 GLU B C 1
ATOM 3462 O O . GLU B 1 187 ? -0.534 1.866 -8.836 1 96.56 187 GLU B O 1
ATOM 3467 N N . GLN B 1 188 ? 0.09 1.01 -6.848 1 97.44 188 GLN B N 1
ATOM 3468 C CA . GLN B 1 188 ? -1.287 0.774 -6.426 1 97.44 188 GLN B CA 1
ATOM 3469 C C . GLN B 1 188 ? -1.697 1.74 -5.32 1 97.44 188 GLN B C 1
ATOM 3471 O O . GLN B 1 188 ? -0.876 2.111 -4.477 1 97.44 188 GLN B O 1
ATOM 3476 N N . THR B 1 189 ? -2.947 2.145 -5.324 1 97.31 189 THR B N 1
ATOM 3477 C CA . THR B 1 189 ? -3.525 2.986 -4.285 1 97.31 189 THR B CA 1
ATOM 3478 C C . THR B 1 189 ? -4.965 2.568 -3.988 1 97.31 189 THR B C 1
ATOM 3480 O O . THR B 1 189 ? -5.734 2.289 -4.906 1 97.31 189 THR B O 1
ATOM 3483 N N . CYS B 1 190 ? -5.305 2.523 -2.732 1 97.38 190 CYS B N 1
ATOM 3484 C CA . CYS B 1 190 ? -6.676 2.285 -2.297 1 97.38 190 CYS B CA 1
ATOM 3485 C C . CYS B 1 190 ? -7.211 3.471 -1.5 1 97.38 190 CYS B C 1
ATOM 3487 O O . CYS B 1 190 ? -6.582 3.904 -0.531 1 97.38 190 CYS B O 1
ATOM 3489 N N . ILE B 1 191 ? -8.352 3.998 -1.968 1 97.31 191 ILE B N 1
ATOM 3490 C CA . ILE B 1 191 ? -9.078 5.016 -1.217 1 97.31 191 ILE B CA 1
ATOM 3491 C C . ILE B 1 191 ? -10.281 4.383 -0.528 1 97.31 191 ILE B C 1
ATOM 3493 O O . ILE B 1 191 ? -11.141 3.795 -1.188 1 97.31 191 ILE B O 1
ATOM 3497 N N . THR B 1 192 ? -10.359 4.504 0.742 1 97.62 192 THR B N 1
ATOM 3498 C CA . THR B 1 192 ? -11.492 3.98 1.494 1 97.62 192 THR B CA 1
ATOM 3499 C C . THR B 1 192 ? -12.211 5.102 2.238 1 97.62 192 THR B C 1
ATOM 3501 O O . THR B 1 192 ? -11.586 5.879 2.961 1 97.62 192 THR B O 1
ATOM 3504 N N . ILE B 1 193 ? -13.516 5.141 1.992 1 97.62 193 ILE B N 1
ATOM 3505 C CA . ILE B 1 193 ? -14.352 6.121 2.686 1 97.62 193 ILE B CA 1
ATOM 3506 C C . ILE B 1 193 ? -14.961 5.488 3.932 1 97.62 193 ILE B C 1
ATOM 3508 O O . ILE B 1 193 ? -16.016 4.852 3.855 1 97.62 193 ILE B O 1
ATOM 3512 N N . ASP B 1 194 ? -14.289 5.754 5.082 1 96.69 194 ASP B N 1
ATOM 3513 C CA . ASP B 1 194 ? -14.672 5.078 6.32 1 96.69 194 ASP B CA 1
ATOM 3514 C C . ASP B 1 194 ? -14.109 5.805 7.539 1 96.69 194 ASP B C 1
ATOM 3516 O O . ASP B 1 194 ? -12.891 5.859 7.73 1 96.69 194 ASP B O 1
ATOM 3520 N N . THR B 1 195 ? -15.016 6.246 8.398 1 97.25 195 THR B N 1
ATOM 3521 C CA . THR B 1 195 ? -14.633 7.016 9.578 1 97.25 195 THR B CA 1
ATOM 3522 C C . THR B 1 195 ? -13.828 6.152 10.547 1 97.25 195 THR B C 1
ATOM 3524 O O . THR B 1 195 ? -12.836 6.613 11.125 1 97.25 195 THR B O 1
ATOM 3527 N N . GLY B 1 196 ? -14.273 4.961 10.742 1 96 196 GLY B N 1
ATOM 3528 C CA . GLY B 1 196 ? -13.57 4.066 11.648 1 96 196 GLY B CA 1
ATOM 3529 C C . GLY B 1 196 ? -12.141 3.793 11.227 1 96 196 GLY B C 1
ATOM 3530 O O . GLY B 1 196 ? -11.234 3.771 12.062 1 96 196 GLY B O 1
ATOM 3531 N N . LEU B 1 197 ? -11.93 3.625 9.969 1 96.62 197 LEU B N 1
ATOM 3532 C CA . LEU B 1 197 ? -10.594 3.371 9.453 1 96.62 197 LEU B CA 1
ATOM 3533 C C . LEU B 1 197 ? -9.711 4.609 9.594 1 96.62 197 LEU B C 1
ATOM 3535 O O . LEU B 1 197 ? -8.531 4.504 9.945 1 96.62 197 LEU B O 1
ATOM 3539 N N . ALA B 1 198 ? -10.281 5.715 9.297 1 98.19 198 ALA B N 1
ATOM 3540 C CA . ALA B 1 198 ? -9.531 6.957 9.477 1 98.19 198 ALA B CA 1
ATOM 3541 C C . ALA B 1 198 ? -9.086 7.125 10.93 1 98.19 198 ALA B C 1
ATOM 3543 O O . ALA B 1 198 ? -7.93 7.477 11.188 1 98.19 198 ALA B O 1
ATOM 3544 N N . ARG B 1 199 ? -9.961 6.824 11.812 1 97.44 199 ARG B N 1
ATOM 3545 C CA . ARG B 1 199 ? -9.641 6.926 13.227 1 97.44 199 ARG B CA 1
ATOM 3546 C C . ARG B 1 199 ? -8.586 5.902 13.625 1 97.44 199 ARG B C 1
ATOM 3548 O O . ARG B 1 199 ? -7.711 6.188 14.453 1 97.44 199 ARG B O 1
ATOM 3555 N N . PHE B 1 200 ? -8.703 4.758 13.094 1 95.69 200 PHE B N 1
ATOM 3556 C CA . PHE B 1 200 ? -7.734 3.695 13.328 1 95.69 200 PHE B CA 1
ATOM 3557 C C . PHE B 1 200 ? -6.32 4.18 13.031 1 95.69 200 PHE B C 1
ATOM 3559 O O . PHE B 1 200 ? -5.418 4.016 13.859 1 95.69 200 PHE B O 1
ATOM 3566 N N . TYR B 1 201 ? -6.094 4.832 11.883 1 98.06 201 TYR B N 1
ATOM 3567 C CA . TYR B 1 201 ? -4.77 5.312 11.5 1 98.06 201 TYR B CA 1
ATOM 3568 C C . TYR B 1 201 ? -4.367 6.527 12.32 1 98.06 201 TYR B C 1
ATOM 3570 O O . TYR B 1 201 ? -3.203 6.668 12.711 1 98.06 201 TYR B O 1
ATOM 3578 N N . LYS B 1 202 ? -5.312 7.363 12.523 1 98.06 202 LYS B N 1
ATOM 3579 C CA . LYS B 1 202 ? -4.988 8.523 13.352 1 98.06 202 LYS B CA 1
ATOM 3580 C C . LYS B 1 202 ? -4.465 8.094 14.719 1 98.06 202 LYS B C 1
ATOM 3582 O O . LYS B 1 202 ? -3.461 8.625 15.195 1 98.06 202 LYS B O 1
ATOM 3587 N N . GLU B 1 203 ? -5.172 7.184 15.336 1 95.31 203 GLU B N 1
ATOM 3588 C CA . GLU B 1 203 ? -4.773 6.703 16.656 1 95.31 203 GLU B CA 1
ATOM 3589 C C . GLU B 1 203 ? -3.377 6.094 16.625 1 95.31 203 GLU B C 1
ATOM 3591 O O . GLU B 1 203 ? -2.572 6.324 17.531 1 95.31 203 GLU B O 1
ATOM 3596 N N . PHE B 1 204 ? -3.082 5.328 15.664 1 95 204 PHE B N 1
ATOM 3597 C CA . PHE B 1 204 ? -1.764 4.719 15.523 1 95 204 PHE B CA 1
ATOM 3598 C C . PHE B 1 204 ? -0.68 5.789 15.453 1 95 204 PHE B C 1
ATOM 3600 O O . PHE B 1 204 ? 0.301 5.734 16.203 1 95 204 PHE B O 1
ATOM 3607 N N . TYR B 1 205 ? -0.881 6.781 14.578 1 97.62 205 TYR B N 1
ATOM 3608 C CA . TYR B 1 205 ? 0.171 7.754 14.305 1 97.62 205 TYR B CA 1
ATOM 3609 C C . TYR B 1 205 ? 0.292 8.766 15.43 1 97.62 205 TYR B C 1
ATOM 3611 O O . TYR B 1 205 ? 1.376 9.297 15.688 1 97.62 205 TYR B O 1
ATOM 3619 N N . ASP B 1 206 ? -0.819 8.992 16.141 1 96.81 206 ASP B N 1
ATOM 3620 C CA . ASP B 1 206 ? -0.788 9.883 17.281 1 96.81 206 ASP B CA 1
ATOM 3621 C C . ASP B 1 206 ? 0.176 9.367 18.359 1 96.81 206 ASP B C 1
ATOM 3623 O O . ASP B 1 206 ? 0.653 10.141 19.188 1 96.81 206 ASP B O 1
ATOM 3627 N N . GLU B 1 207 ? 0.528 8.109 18.281 1 95.12 207 GLU B N 1
ATOM 3628 C CA . GLU B 1 207 ? 1.325 7.5 19.344 1 95.12 207 GLU B CA 1
ATOM 3629 C C . GLU B 1 207 ? 2.781 7.34 18.922 1 95.12 207 GLU B C 1
ATOM 3631 O O . GLU B 1 207 ? 3.615 6.875 19.703 1 95.12 207 GLU B O 1
ATOM 3636 N N . ILE B 1 208 ? 3.061 7.766 17.734 1 96 208 ILE B N 1
ATOM 3637 C CA . ILE B 1 208 ? 4.41 7.562 17.234 1 96 208 ILE B CA 1
ATOM 3638 C C . ILE B 1 208 ? 5.359 8.578 17.859 1 96 208 ILE B C 1
ATOM 3640 O O . ILE B 1 208 ? 5.051 9.773 17.906 1 96 208 ILE B O 1
ATOM 3644 N N . ASN B 1 209 ? 6.5 8.062 18.234 1 94.12 209 ASN B N 1
ATOM 3645 C CA . ASN B 1 209 ? 7.551 8.93 18.766 1 94.12 209 ASN B CA 1
ATOM 3646 C C . ASN B 1 209 ? 8.453 9.461 17.656 1 94.12 209 ASN B C 1
ATOM 3648 O O . ASN B 1 209 ? 8.812 8.727 16.75 1 94.12 209 ASN B O 1
ATOM 3652 N N . ASN B 1 210 ? 8.773 10.656 17.844 1 96.31 210 ASN B N 1
ATOM 3653 C CA . ASN B 1 210 ? 9.656 11.336 16.891 1 96.31 210 ASN B CA 1
ATOM 3654 C C . ASN B 1 210 ? 11.125 11.094 17.219 1 96.31 210 ASN B C 1
ATOM 3656 O O . ASN B 1 210 ? 11.516 11.148 18.391 1 96.31 210 ASN B O 1
ATOM 3660 N N . PHE B 1 211 ? 11.914 10.883 16.203 1 95.06 211 PHE B N 1
ATOM 3661 C CA . PHE B 1 211 ? 13.336 10.656 16.406 1 95.06 211 PHE B CA 1
ATOM 3662 C C . PHE B 1 211 ? 14.047 11.945 16.781 1 95.06 211 PHE B C 1
ATOM 3664 O O . PHE B 1 211 ? 15.148 11.922 17.344 1 95.06 211 PHE B O 1
ATOM 3671 N N . THR B 1 212 ? 13.43 13.047 16.438 1 93.25 212 THR B N 1
ATOM 3672 C CA . THR B 1 212 ? 14.055 14.336 16.719 1 93.25 212 THR B CA 1
ATOM 3673 C C . THR B 1 212 ? 13.336 15.047 17.859 1 93.25 212 THR B C 1
ATOM 3675 O O . THR B 1 212 ? 12.227 14.656 18.25 1 93.25 212 THR B O 1
ATOM 3678 N N . LYS B 1 213 ? 13.977 16.047 18.344 1 92.44 213 LYS B N 1
ATOM 3679 C CA . LYS B 1 213 ? 13.383 16.844 19.422 1 92.44 213 LYS B CA 1
ATOM 3680 C C . LYS B 1 213 ? 12.531 17.984 18.859 1 92.44 213 LYS B C 1
ATOM 3682 O O . LYS B 1 213 ? 11.922 18.734 19.609 1 92.44 213 LYS B O 1
ATOM 3687 N N . ASP B 1 214 ? 12.555 17.969 17.547 1 93.12 214 ASP B N 1
ATOM 3688 C CA . ASP B 1 214 ? 11.656 18.953 16.953 1 93.12 214 ASP B CA 1
ATOM 3689 C C . ASP B 1 214 ? 10.195 18.625 17.266 1 93.12 214 ASP B C 1
ATOM 3691 O O . ASP B 1 214 ? 9.805 17.453 17.312 1 93.12 214 ASP B O 1
ATOM 3695 N N . PHE B 1 215 ? 9.359 19.609 17.641 1 96.38 215 PHE B N 1
ATOM 3696 C CA . PHE B 1 215 ? 7.922 19.5 17.875 1 96.38 215 PHE B CA 1
ATOM 3697 C C . PHE B 1 215 ? 7.645 18.719 19.156 1 96.38 215 PHE B C 1
ATOM 3699 O O . PHE B 1 215 ? 6.672 17.969 19.234 1 96.38 215 PHE B O 1
ATOM 3706 N N . ASP B 1 216 ? 8.5 18.75 20.109 1 91.88 216 ASP B N 1
ATOM 3707 C CA . ASP B 1 216 ? 8.367 18.016 21.375 1 91.88 216 ASP B CA 1
ATOM 3708 C C . ASP B 1 216 ? 7.094 18.438 22.109 1 91.88 216 ASP B C 1
ATOM 3710 O O . ASP B 1 216 ? 6.566 17.672 22.922 1 91.88 216 ASP B O 1
ATOM 3714 N N . ASN B 1 217 ? 6.617 19.547 21.844 1 92 217 ASN B N 1
ATOM 3715 C CA . ASN B 1 217 ? 5.418 20.031 22.516 1 92 217 ASN B CA 1
ATOM 3716 C C . ASN B 1 217 ? 4.156 19.703 21.719 1 92 217 ASN B C 1
ATOM 3718 O O . ASN B 1 217 ? 3.066 20.172 22.062 1 92 217 ASN B O 1
ATOM 3722 N N . TRP B 1 218 ? 4.348 18.891 20.688 1 95 218 TRP B N 1
ATOM 3723 C CA . TRP B 1 218 ? 3.211 18.531 19.844 1 95 218 TRP B CA 1
ATOM 3724 C C . TRP B 1 218 ? 2.213 17.688 20.609 1 95 218 TRP B C 1
ATOM 3726 O O . TRP B 1 218 ? 2.604 16.828 21.406 1 95 218 TRP B O 1
ATOM 3736 N N . LYS B 1 219 ? 0.931 17.969 20.406 1 95.25 219 LYS B N 1
ATOM 3737 C CA . LYS B 1 219 ? -0.162 17.125 20.891 1 95.25 219 LYS B CA 1
ATOM 3738 C C . LYS B 1 219 ? -1.052 16.672 19.734 1 95.25 219 LYS B C 1
ATOM 3740 O O . LYS B 1 219 ? -1.231 17.391 18.766 1 95.25 219 LYS B O 1
ATOM 3745 N N . PRO B 1 220 ? -1.604 15.469 19.938 1 96.75 220 PRO B N 1
ATOM 3746 C CA . PRO B 1 220 ? -2.521 15.008 18.891 1 96.75 220 PRO B CA 1
ATOM 3747 C C . PRO B 1 220 ? -3.646 16 18.609 1 96.75 220 PRO B C 1
ATOM 3749 O O . PRO B 1 220 ? -4.172 16.625 19.531 1 96.75 220 PRO B O 1
ATOM 3752 N N . TYR B 1 221 ? -3.961 16.172 17.375 1 97.44 221 TYR B N 1
ATOM 3753 C CA . TYR B 1 221 ? -5.051 17.062 16.969 1 97.44 221 TYR B CA 1
ATOM 3754 C C . TYR B 1 221 ? -6.395 16.516 17.422 1 97.44 221 TYR B C 1
ATOM 3756 O O . TYR B 1 221 ? -6.711 15.344 17.172 1 97.44 221 TYR B O 1
ATOM 3764 N N . THR B 1 222 ? -7.117 17.312 18.062 1 97.12 222 THR B N 1
ATOM 3765 C CA . THR B 1 222 ? -8.477 16.938 18.453 1 97.12 222 THR B CA 1
ATOM 3766 C C . THR B 1 222 ? -9.484 17.453 17.422 1 97.12 222 THR B C 1
ATOM 3768 O O . THR B 1 222 ? -9.602 18.656 17.219 1 97.12 222 THR B O 1
ATOM 3771 N N . LEU B 1 223 ? -10.227 16.547 16.859 1 97.62 223 LEU B N 1
ATOM 3772 C CA . LEU B 1 223 ? -11.242 16.938 15.875 1 97.62 223 LEU B CA 1
ATOM 3773 C C . LEU B 1 223 ? -12.328 17.781 16.516 1 97.62 223 LEU B C 1
ATOM 3775 O O . LEU B 1 223 ? -12.711 17.547 17.672 1 97.62 223 LEU B O 1
ATOM 3779 N N . LYS B 1 224 ? -12.844 18.656 15.766 1 95.94 224 LYS B N 1
ATOM 3780 C CA . LYS B 1 224 ? -13.891 19.547 16.266 1 95.94 224 LYS B CA 1
ATOM 3781 C C . LYS B 1 224 ? -15.086 18.75 16.781 1 95.94 224 LYS B C 1
ATOM 3783 O O . LYS B 1 224 ? -15.664 19.078 17.812 1 95.94 224 LYS B O 1
ATOM 3788 N N . ARG B 1 225 ? -15.422 17.781 16.062 1 94.38 225 ARG B N 1
ATOM 3789 C CA . ARG B 1 225 ? -16.578 16.969 16.406 1 94.38 225 ARG B CA 1
ATOM 3790 C C . ARG B 1 225 ? -16.344 16.203 17.703 1 94.38 225 ARG B C 1
ATOM 3792 O O . ARG B 1 225 ? -17.281 15.664 18.297 1 94.38 225 ARG B O 1
ATOM 3799 N N . ASP B 1 226 ? -15.109 16.047 18.109 1 92.44 226 ASP B N 1
ATOM 3800 C CA . ASP B 1 226 ? -14.773 15.297 19.312 1 92.44 226 ASP B CA 1
ATOM 3801 C C . ASP B 1 226 ? -14.539 16.234 20.5 1 92.44 226 ASP B C 1
ATOM 3803 O O . ASP B 1 226 ? -14.281 15.773 21.609 1 92.44 226 ASP B O 1
ATOM 3807 N N . ARG B 1 227 ? -14.516 17.516 20.359 1 87.19 227 ARG B N 1
ATOM 3808 C CA . ARG B 1 227 ? -14.281 18.5 21.406 1 87.19 227 ARG B CA 1
ATOM 3809 C C . ARG B 1 227 ? -15.484 18.609 22.344 1 87.19 227 ARG B C 1
ATOM 3811 O O . ARG B 1 227 ? -15.328 18.891 23.531 1 87.19 227 ARG B O 1
ATOM 3818 N N . ALA B 1 228 ? -16.688 18.719 21.922 1 65.62 228 ALA B N 1
ATOM 3819 C CA . ALA B 1 228 ? -17.828 18.891 22.812 1 65.62 228 ALA B CA 1
ATOM 3820 C C . ALA B 1 228 ? -17.844 17.812 23.891 1 65.62 228 ALA B C 1
ATOM 3822 O O . ALA B 1 228 ? -18.312 18.062 25.016 1 65.62 228 ALA B O 1
ATOM 3823 N N . ASN B 1 229 ? -17.406 16.734 23.578 1 53.47 229 ASN B N 1
ATOM 3824 C CA . ASN B 1 229 ? -17.484 15.727 24.625 1 53.47 229 ASN B CA 1
ATOM 3825 C C . ASN B 1 229 ? -16.469 16 25.734 1 53.47 229 ASN B C 1
ATOM 3827 O O . ASN B 1 229 ? -16.453 15.328 26.766 1 53.47 229 ASN B O 1
ATOM 3831 N N . ASP B 1 230 ? -15.469 16.703 25.469 1 50.38 230 ASP B N 1
ATOM 3832 C CA . ASP B 1 230 ? -14.508 17.047 26.516 1 50.38 230 ASP B CA 1
ATOM 3833 C C . ASP B 1 230 ? -15.094 18.078 27.484 1 50.38 230 ASP B C 1
ATOM 3835 O O . ASP B 1 230 ? -14.68 18.156 28.641 1 50.38 230 ASP B O 1
ATOM 3839 N N . GLU B 1 231 ? -15.938 18.984 27.062 1 43.88 231 GLU B N 1
ATOM 3840 C CA . GLU B 1 231 ? -16.484 19.984 27.969 1 43.88 231 GLU B CA 1
ATOM 3841 C C . GLU B 1 231 ? -17.516 19.375 28.922 1 43.88 231 GLU B C 1
ATOM 3843 O O . GLU B 1 231 ? -17.891 19.984 29.906 1 43.88 231 GLU B O 1
ATOM 3848 N N . VAL B 1 232 ? -18.188 18.297 28.531 1 41.97 232 VAL B N 1
ATOM 3849 C CA . VAL B 1 232 ? -19.188 17.844 29.484 1 41.97 232 VAL B CA 1
ATOM 3850 C C . VAL B 1 232 ? -18.516 17.047 30.609 1 41.97 232 VAL B C 1
ATOM 3852 O O . VAL B 1 232 ? -19.203 16.531 31.5 1 41.97 232 VAL B O 1
ATOM 3855 N N . ILE B 1 233 ? -17.188 16.75 30.531 1 33.19 233 ILE B N 1
ATOM 3856 C CA . ILE B 1 233 ? -16.766 16.203 31.812 1 33.19 233 ILE B CA 1
ATOM 3857 C C . ILE B 1 233 ? -16.422 17.344 32.781 1 33.19 233 ILE B C 1
ATOM 3859 O O . ILE B 1 233 ? -15.742 18.297 32.406 1 33.19 233 ILE B O 1
#

Solvent-accessible surface area (backbone atoms only — not comparable to full-atom values): 25563 Å² total; per-residue (Å²): 130,92,77,70,87,75,75,77,80,76,82,75,74,80,75,76,74,74,76,75,74,68,78,77,73,80,75,76,78,73,66,74,76,76,70,74,78,73,74,77,68,78,64,55,66,55,51,45,29,47,52,32,48,52,45,43,61,67,59,45,70,89,66,83,53,85,47,26,32,38,41,33,43,30,63,22,31,55,26,47,55,59,59,50,48,60,50,49,73,68,34,50,26,53,37,34,42,41,31,17,38,50,64,38,60,70,52,52,52,49,52,49,49,33,44,74,71,50,37,30,63,37,56,37,37,38,31,8,59,51,34,77,54,92,33,35,69,44,39,56,53,47,46,52,52,21,59,76,66,74,37,40,67,33,34,33,64,35,44,25,20,37,32,32,31,40,34,78,84,54,27,28,30,38,44,21,34,29,31,37,41,76,40,69,30,16,28,35,37,35,40,32,27,32,57,68,59,18,48,52,52,49,57,57,59,61,67,60,70,50,76,53,76,64,63,72,83,65,69,75,84,75,54,73,89,60,46,64,69,58,70,76,102,136,82,82,72,83,80,72,76,74,74,77,77,70,78,79,70,79,74,76,78,77,66,84,78,74,81,71,85,74,82,61,80,79,79,43,55,50,65,47,79,44,78,42,53,76,43,82,38,78,30,68,31,56,83,40,36,68,75,59,45,69,89,64,82,53,85,43,25,30,40,39,35,41,30,65,12,50,50,27,47,55,60,58,51,49,59,49,49,74,67,35,50,25,52,36,33,42,44,30,17,40,50,62,38,61,70,51,50,52,50,52,49,50,33,45,74,71,51,38,28,62,38,54,35,37,38,31,10,58,49,35,78,54,93,32,37,69,44,38,56,52,49,46,52,53,20,59,75,65,73,35,41,66,34,35,34,64,35,44,24,21,38,32,32,30,40,34,80,85,53,27,28,30,39,43,22,36,30,32,36,42,76,40,70,30,18,27,35,38,35,40,33,27,32,58,67,58,19,48,52,52,48,58,56,58,63,66,58,69,50,76,54,76,66,63,71,83,65,69,73,84,76,53,73,89,61,47,65,68,59,69,75,103

Sequence (466 aa):
MRSLFFTPKPEDVPEEPVSDRQPEENRADNTPDKHIKARRTKNVHFDRRIKSELHLEECLPWHFEKGASYHCISHGDVDSLTYLRVIVKQQPVEYVLISTWCMAITDVKEVEKWLERKDIGHADFYVGEIFQGSYADVYLYLKKVAERFGSRVCIFRNHAKVMAGFGNAFDFVIESSANVNTNPRTEQTCITIDTGLARFYKEFYDEINNFTKDFDNWKPYTLKRDRANDEVIMRSLFFTPKPEDVPEEPVSDRQPEENRADNTPDKHIKARRTKNVHFDRRIKSELHLEECLPWHFEKGASYHCISHGDVDSLTYLRVIVKQQPVEYVLISTWCMAITDVKEVEKWLERKDIGHADFYVGEIFQGSYADVYLYLKKVAERFGSRVCIFRNHAKVMAGFGNAFDFVIESSANVNTNPRTEQTCITIDTGLARFYKEFYDEINNFTKDFDNWKPYTLKRDRANDEVI

Nearest PDB structures (foldseek):
  7clg-assembly1_B  TM=6.617E-01  e=4.355E-05  Staphylococcus aureus subsp. aureus USA300
  7clg-assembly1_A  TM=5.829E-01  e=8.682E-06  Staphylococcus aureus subsp. aureus USA300
  4urj-assembly1_A  TM=5.825E-01  e=5.540E-04  Homo sapiens
  1wo8-assembly1_A  TM=5.669E-01  e=1.993E+00  Thermus thermophilus HB8
  7clg-assembly1_B  TM=6.123E-01  e=1.275E-05  Staphylococcus aureus subsp. aureus USA300

Radius of gyration: 29.89 Å; Cα contacts (8 Å, |Δi|>4): 829; chains: 2; bounding box: 89×107×68 Å

Organism: NCBI:txid997873

Secondary structure (DSSP, 8-state):
------------------------------------------THHHHHHHHHHHHHHHHS-SSPPTTEEEEEEESSS--HHHHHHHHHTTS-EEEEEEEES-B-HHHHHHHHHHHHHTSEEEEEEEE-GGGGTTTHHHHHHHHHHHHHHT--EEESSB--EEEEEEESS-EEEEEES--BS--SSBEEEEEE--HHHHHHHHHHHHTPPPSSSTTTT--PPPPHHHHHHHHT-/--------------------------------S--EEEEEEE-EEEEEEE--HHHHHHHS-SSPPTTEEEEEEESSS--HHHHHHHHHTTS-EEEEEEEES-B-HHHHHHHHHHHHHTSEEEEEEEE-GGGGTTTHHHHHHHHHHHHHHT--EEESSB--EEEEEEESS-EEEEEES--BS--SSBEEEEEE--HHHHHHHHHHHHTPPPSSSTTTT--PPPPHHHHHHHHT-

pLDDT: mean 81.22, std 26.68, range [19.75, 98.94]

Foldseek 3Di:
DPPDDCPDDPDPPPDDVPPPPPPPPPPPPPVPPPPPPDPDDPCPLVVVLVVQLVVVLVVDDLDDDAQDKDKDKDQFSDFLVSVVVSVLVNFQWAEKEWEAADADLVLLVVVLVCCVVRSYVYYEYEYEPCCVPPVVVSVVVSLVSCVVRVYYYAYDHGHWGKMWTHGPVFTKMKGKNGGNDGTSHMIMIMIHTYPVVSVVVLVVVQPDHGPDCPCVVDHRDDDPVRVVVVVVD/DDPDDPPPDPDPPDPPPPPPPDPPPPPPPPPPPPPDDDDDAQAAEAEFEAAELVCVLVGDDLDDDARHKYKYKYQFQDFLVSVVVSVLVNFQWAEKEWEAADADLVLLVVVLVCCVVRSYVYYEYEYEPCCVPPVVVSVVVSLVSCVVRVYYYAYDHGHWGKMWTHGPVFTKMKGKNGGNDGTSHMIMIMIHTYPVVSVVVLVVVQPDHGPDCRCVVDHRDDDPVRVVVVVVD

=== Feature glossary ===
Feature key, reading from the visual/contextual features back to the raw sequence:

Rendered structure images. Six rendered views show the 3D structure from the faces of a cube — i.e. along ±x, ±y, ±z. Rendering representation is drawn randomly per protein from cartoon (secondary-structure ribbons), sticks (backbone bonds), or molecular surface; coloring is either N→C rainbow (blue at the N-terminus through red at the C-terminus) or one color per chain.

Contact-map, Ramachandran, and PAE plots. The contact map is a binary N×N matrix image: pixel (i, j) is dark where Cα_i and Cα_j are within 8 Å and |i−j|>4. Because the |i−j|>4 filter removes local helical contacts, off-diagonal stripes parallel to the main diagonal indicate parallel β-sheets; stripes perpendicular to it indicate antiparallel β-sheets. The Ramachandran plot scatters every residue's (φ, ψ) pair against the sterically allowed regions. The PAE heatmap renders the predicted-aligned-error matrix.

InterPro / GO / CATH / organism. Database cross-references. InterPro integrates a dozen domain/family signature databases into unified entries with residue-range hits. GO terms attach function/process/location labels with evidence codes. CATH codes position the fold in a four-level structural taxonomy. Organism is the NCBI-taxonomy species name.

Nearest PDB structures. The Foldseek neighbor list gives the closest experimentally determined structures in the PDB, ranked by structural alignment. TM-score near 1 means near-identical fold; near 0.3 means only rough topology match. This is how one finds what a novel AlphaFold prediction most resembles in the solved-structure universe.

Predicted aligned error. PAE(i, j) answers: if I align the predicted and true structures on residue i, how far off (in Å) do I expect residue j to be? A block-diagonal PAE matrix with low values on the blocks and high values off-diagonal is the signature of a multi-domain protein with confidently predicted domains but uncertain inter-domain orientation.

Solvent-accessible surface area. Accessible surface area quantifies burial. A residue with SASA near zero is packed into the hydrophobic core; one with SASA >100 Å² sits on the surface. Computed here via the Shrake–Rupley numerical algorithm with a 1.4 Å probe.

B-factor. B-factor (Debye–Waller factor) reflects atomic displacement in the crystal lattice. It is an experimental observable (units Å²), not a prediction; low values mean the atom is pinned down, high values mean it moves or is heterogeneous across the crystal.

pLDDT. For AlphaFold models, the B-factor field carries pLDDT — the model's own estimate of local accuracy on a 0–100 scale. Regions with pLDDT<50 should be treated as essentially unmodeled; they often correspond to intrinsically disordered segments.

Backbone torsions (φ/ψ). φ (phi) and ψ (psi) are the two rotatable backbone dihedrals per residue: φ is the C(i-1)–N–Cα–C torsion, ψ is the N–Cα–C–N(i+1) torsion, both in degrees on (−180°, 180°]. α-helical residues cluster near (−60°, −45°); β-strand residues near (−120°, +130°). A Ramachandran plot is simply a scatter of (φ, ψ) for every residue.

Radius of gyration, Cα contacts, bounding box. Radius of gyration (Rg) is the root-mean-square distance of Cα atoms from their centroid — a single number for overall size and compactness. A globular domain of N residues has Rg ≈ 2.2·N^0.38 Å; an extended or disordered chain has a much larger Rg. The Cα contact count is the number of residue pairs whose Cα atoms are within 8 Å and are more than four positions apart in sequence — a standard proxy for tertiary packing density. The bounding box is the smallest axis-aligned box enclosing all Cα atoms.

Secondary structure (3-state, P-SEA). Three-state secondary structure (P-SEA) collapses the eight DSSP classes into helix (a), strand (b), and coil (c). P-SEA assigns these from Cα geometry alone — distances and angles — without requiring backbone oxygens, so it works on any Cα trace.

Secondary structure (8-state, DSSP). DSSP 8-state secondary structure assigns each residue one of H (α-helix), G (3₁₀-helix), I (π-helix), E (extended β-strand), B (isolated β-bridge), T (hydrogen-bonded turn), S (bend), or '-' (coil). The assignment is computed from backbone hydrogen-bond geometry via the Kabsch–Sander algorithm.

Foldseek 3Di. A 3Di character summarizes, for each residue, the relative orientation of the Cα frame of its nearest spatial neighbor. Because it encodes fold topology rather than chemistry, 3Di alignments detect remote structural similarity that sequence alignment misses.

mmCIF coordinates. The mmCIF block holds the 3D Cartesian coordinates of each backbone atom (N, Cα, C, O) in ångströms. mmCIF is the PDB's canonical archive format — a tagged-loop text representation of the atomic model.

Sequence. Sequence gives the chain of amino acids in standard one-letter code (A=alanine, C=cysteine, …, Y=tyrosine), read N→C. It is the only feature that is directly encoded by the gene; all structural features are derived from the folded form of this sequence.